Protein AF-0000000082937811 (afdb_homodimer)

Solvent-accessible surface area (backbone atoms only — not comparable to full-atom values): 21339 Å² total; per-residue (Å²): 105,68,64,25,31,48,54,11,29,49,44,19,43,25,24,37,53,18,25,51,49,26,62,74,42,89,69,53,61,47,57,45,13,44,42,28,14,24,19,41,14,22,44,48,25,44,25,50,71,42,30,37,44,50,9,34,72,70,39,36,65,63,54,18,49,52,22,19,52,49,19,12,46,52,42,46,53,52,42,51,53,52,51,53,60,50,52,69,70,38,76,76,58,94,71,58,92,72,60,52,49,10,60,42,43,48,52,35,46,50,52,28,41,37,38,51,15,19,50,53,9,30,43,51,68,72,70,40,73,72,49,65,38,55,54,49,50,44,30,59,29,28,23,25,48,21,20,44,18,32,38,34,32,46,74,58,65,49,51,66,67,57,54,53,49,53,35,50,48,48,17,50,47,10,14,50,30,1,36,44,18,47,72,69,46,57,79,80,42,41,59,59,54,16,20,39,33,8,18,17,25,18,14,40,47,14,36,35,48,40,40,47,37,37,52,11,29,73,54,38,37,56,61,26,7,41,38,16,46,54,17,25,47,51,31,47,51,36,59,73,73,85,105,68,65,26,30,49,52,12,30,50,44,19,43,25,24,38,53,18,24,52,48,27,63,73,43,90,69,52,60,46,57,46,14,43,41,30,14,23,18,40,14,22,45,49,25,43,25,50,71,43,30,36,43,49,10,33,71,71,38,36,65,65,53,19,50,51,21,19,50,50,18,13,47,52,42,46,54,52,44,50,52,50,51,52,60,50,49,70,70,38,76,75,57,93,70,58,92,71,60,52,47,10,58,43,44,48,52,33,46,50,52,29,42,36,37,51,16,20,50,52,9,31,42,51,69,73,69,40,73,73,50,63,36,55,54,50,51,44,30,58,30,28,23,26,49,20,19,42,16,32,38,33,32,46,75,58,66,50,52,66,67,57,51,52,48,52,36,49,48,48,16,48,46,10,15,50,29,1,35,46,17,47,73,67,46,59,78,80,41,40,58,59,54,14,19,40,33,9,18,18,25,18,15,42,48,15,37,34,48,40,40,47,35,37,53,11,30,73,53,38,37,56,60,25,8,42,39,17,46,53,17,25,48,52,31,47,51,36,59,72,75,82

Structure (mmCIF, N/CA/C/O backbone):
dat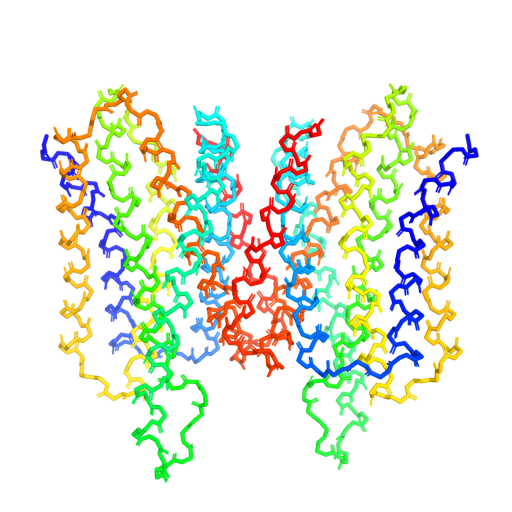a_AF-0000000082937811-model_v1
#
loop_
_entity.id
_entity.type
_entity.pdbx_description
1 polymer 'ZIP family metal transporter'
#
loop_
_atom_site.group_PDB
_atom_site.id
_atom_site.type_symbol
_atom_site.label_atom_id
_atom_site.label_alt_id
_atom_site.label_comp_id
_atom_site.label_asym_id
_atom_site.label_entity_id
_atom_site.label_seq_id
_atom_site.pdbx_PDB_ins_code
_atom_site.Cartn_x
_atom_site.Cartn_y
_atom_site.Cartn_z
_atom_site.occupancy
_atom_site.B_iso_or_equiv
_atom_site.auth_seq_id
_atom_site.auth_comp_id
_atom_site.auth_asym_id
_atom_site.auth_atom_id
_atom_site.pdbx_PDB_model_num
ATOM 1 N N . MET A 1 1 ? 16.453 29.312 10.484 1 78.06 1 MET A N 1
ATOM 2 C CA . MET A 1 1 ? 15.148 29.344 11.148 1 78.06 1 MET A CA 1
ATOM 3 C C . MET A 1 1 ? 14.039 29.672 10.148 1 78.06 1 MET A C 1
ATOM 5 O O . MET A 1 1 ? 13.086 28.922 10 1 78.06 1 MET A O 1
ATOM 9 N N . ILE A 1 2 ? 14.25 30.688 9.336 1 80.19 2 ILE A N 1
ATOM 10 C CA . ILE A 1 2 ? 13.227 31.094 8.383 1 80.19 2 ILE A CA 1
ATOM 11 C C . ILE A 1 2 ? 13.055 30.016 7.316 1 80.19 2 ILE A C 1
ATOM 13 O O . ILE A 1 2 ? 11.93 29.719 6.898 1 80.19 2 ILE A O 1
ATOM 17 N N . GLN A 1 3 ? 14.133 29.406 6.98 1 79.94 3 GLN A N 1
ATOM 18 C CA . GLN A 1 3 ? 14.062 28.344 5.98 1 79.94 3 GLN A CA 1
ATOM 19 C C . GLN A 1 3 ? 13.25 27.156 6.488 1 79.94 3 GLN A C 1
ATOM 21 O O . GLN A 1 3 ? 12.477 26.562 5.738 1 79.94 3 GLN A O 1
ATOM 26 N N . ALA A 1 4 ? 13.406 26.938 7.707 1 80.38 4 ALA A N 1
ATOM 27 C CA . ALA A 1 4 ? 12.68 25.812 8.305 1 80.38 4 ALA A CA 1
ATOM 28 C C . ALA A 1 4 ? 11.172 26.078 8.305 1 80.38 4 ALA A C 1
ATOM 30 O O . ALA A 1 4 ? 10.383 25.203 7.961 1 80.38 4 ALA A O 1
ATOM 31 N N . ILE A 1 5 ? 10.852 27.25 8.602 1 84.19 5 ILE A N 1
ATOM 32 C CA . ILE A 1 5 ? 9.445 27.641 8.633 1 84.19 5 ILE A CA 1
ATOM 33 C C . ILE A 1 5 ? 8.867 27.609 7.223 1 84.19 5 ILE A C 1
ATOM 35 O O . ILE A 1 5 ? 7.77 27.094 7.008 1 84.19 5 ILE A O 1
ATOM 39 N N . LEU A 1 6 ? 9.602 28 6.285 1 81.94 6 LEU A N 1
ATOM 40 C CA . LEU A 1 6 ? 9.141 28.094 4.902 1 81.94 6 LEU A CA 1
ATOM 41 C C . LEU A 1 6 ? 8.953 26.703 4.305 1 81.94 6 LEU A C 1
ATOM 43 O O . LEU A 1 6 ? 7.953 26.438 3.627 1 81.94 6 LEU A O 1
ATOM 47 N N . TRP A 1 7 ? 9.836 25.891 4.621 1 79.25 7 TRP A N 1
ATOM 48 C CA . TRP A 1 7 ? 9.75 24.531 4.066 1 79.25 7 TRP A CA 1
ATOM 49 C C . TRP A 1 7 ? 8.602 23.766 4.707 1 79.25 7 TRP A C 1
ATOM 51 O O . TRP A 1 7 ? 7.906 23 4.031 1 79.25 7 TRP A O 1
ATOM 61 N N . GLY A 1 8 ? 8.477 23.922 6 1 79.31 8 GLY A N 1
ATOM 62 C CA . GLY A 1 8 ? 7.32 23.344 6.664 1 79.31 8 GLY A CA 1
ATOM 63 C C . GLY A 1 8 ? 6 23.891 6.156 1 79.31 8 GLY A C 1
ATOM 64 O O . GLY A 1 8 ? 5.039 23.141 5.977 1 79.31 8 GLY A O 1
ATOM 65 N N . GLY A 1 9 ? 6.012 25.156 5.918 1 85.31 9 GLY A N 1
ATOM 66 C CA . GLY A 1 9 ? 4.82 25.797 5.391 1 85.31 9 GLY A CA 1
ATOM 67 C C . GLY A 1 9 ? 4.48 25.359 3.979 1 85.31 9 GLY A C 1
ATOM 68 O O . GLY A 1 9 ? 3.305 25.234 3.629 1 85.31 9 GLY A O 1
ATOM 69 N N . LEU A 1 10 ? 5.469 25.156 3.223 1 82.12 10 LEU A N 1
ATOM 70 C CA . LEU A 1 10 ? 5.258 24.703 1.854 1 82.12 10 LEU A CA 1
ATOM 71 C C . LEU A 1 10 ? 4.562 23.344 1.832 1 82.12 10 LEU A C 1
ATOM 73 O O . LEU A 1 10 ? 3.652 23.125 1.028 1 82.12 10 LEU A O 1
ATOM 77 N N . ALA A 1 11 ? 5.023 22.469 2.691 1 77.56 11 ALA A N 1
ATOM 78 C CA . ALA A 1 11 ? 4.379 21.156 2.812 1 77.56 11 ALA A CA 1
ATOM 79 C C . ALA A 1 11 ? 2.908 21.312 3.197 1 77.56 11 ALA A C 1
ATOM 81 O O . ALA A 1 11 ? 2.041 20.641 2.625 1 77.56 11 ALA A O 1
ATOM 82 N N . GLY A 1 12 ? 2.701 22.203 4.043 1 85.69 12 GLY A N 1
ATOM 83 C CA . GLY A 1 12 ? 1.342 22.453 4.496 1 85.69 12 GLY A CA 1
ATOM 84 C C . GLY A 1 12 ? 0.499 23.203 3.482 1 85.69 12 GLY A C 1
ATOM 85 O O . GLY A 1 12 ? -0.726 23.062 3.457 1 85.69 12 GLY A O 1
ATOM 86 N N . SER A 1 13 ? 1.114 23.906 2.645 1 91.06 13 SER A N 1
ATOM 87 C CA . SER A 1 13 ? 0.386 24.719 1.67 1 91.06 13 SER A CA 1
ATOM 88 C C . SER A 1 13 ? -0.326 23.844 0.647 1 91.06 13 SER A C 1
ATOM 90 O O . SER A 1 13 ? -1.409 24.188 0.171 1 91.06 13 SER A O 1
ATOM 92 N N . SER A 1 14 ? 0.262 22.75 0.295 1 92.25 14 SER A N 1
ATOM 93 C CA . SER A 1 14 ? -0.361 21.828 -0.643 1 92.25 14 SER A CA 1
ATOM 94 C C . SER A 1 14 ? -1.68 21.281 -0.096 1 92.25 14 SER A C 1
ATOM 96 O O . SER A 1 14 ? -2.643 21.109 -0.846 1 92.25 14 SER A O 1
ATOM 98 N N . LEU A 1 15 ? -1.729 21.094 1.189 1 93.88 15 LEU A N 1
ATOM 99 C CA . LEU A 1 15 ? -2.959 20.672 1.843 1 93.88 15 LEU A CA 1
ATOM 100 C C . LEU A 1 15 ? -4.043 21.734 1.723 1 93.88 15 LEU A C 1
ATOM 102 O O . LEU A 1 15 ? -5.195 21.422 1.418 1 93.88 15 LEU A O 1
ATOM 106 N N . VAL A 1 16 ? -3.613 22.953 1.914 1 94.81 16 VAL A N 1
ATOM 107 C CA . VAL A 1 16 ? -4.547 24.062 1.846 1 94.81 16 VAL A CA 1
ATOM 108 C C . VAL A 1 16 ? -5.043 24.234 0.412 1 94.81 16 VAL A C 1
ATOM 110 O O . VAL A 1 16 ? -6.234 24.453 0.181 1 94.81 16 VAL A O 1
ATOM 113 N N . LEU A 1 17 ? -4.148 24.141 -0.528 1 95.06 17 LEU A N 1
ATOM 114 C CA . LEU A 1 17 ? -4.523 24.25 -1.933 1 95.06 17 LEU A CA 1
ATOM 115 C C . LEU A 1 17 ? -5.512 23.156 -2.324 1 95.06 17 LEU A C 1
ATOM 117 O O . LEU A 1 17 ? -6.504 23.438 -3.01 1 95.06 17 LEU A O 1
ATOM 121 N N . GLY A 1 18 ? -5.219 21.984 -1.918 1 94.94 18 GLY A N 1
ATOM 122 C CA . GLY A 1 18 ? -6.156 20.891 -2.148 1 94.94 18 GLY A CA 1
ATOM 123 C C . GLY A 1 18 ? -7.516 21.141 -1.516 1 94.94 18 GLY A C 1
ATOM 124 O O . GLY A 1 18 ? -8.547 20.859 -2.129 1 94.94 18 GLY A O 1
ATOM 125 N N . ALA A 1 19 ? -7.438 21.656 -0.342 1 95.56 19 ALA A N 1
ATOM 126 C CA . ALA A 1 19 ? -8.672 21.938 0.377 1 95.56 19 ALA A CA 1
ATOM 127 C C . ALA A 1 19 ? -9.492 23 -0.35 1 95.56 19 ALA A C 1
ATOM 129 O O . ALA A 1 19 ? -10.719 22.906 -0.447 1 95.56 19 ALA A O 1
ATOM 130 N N . ILE A 1 20 ? -8.836 24.031 -0.812 1 96.38 20 ILE A N 1
ATOM 131 C CA . ILE A 1 20 ? -9.508 25.109 -1.521 1 96.38 20 ILE A CA 1
ATOM 132 C C . ILE A 1 20 ? -10.227 24.547 -2.75 1 96.38 20 ILE A C 1
ATOM 134 O O . ILE A 1 20 ? -11.398 24.844 -2.982 1 96.38 20 ILE A O 1
ATOM 138 N N . LEU A 1 21 ? -9.555 23.719 -3.443 1 95 21 LEU A N 1
ATOM 139 C CA . LEU A 1 21 ? -10.164 23.125 -4.625 1 95 21 LEU A CA 1
ATOM 140 C C . LEU A 1 21 ? -11.336 22.219 -4.242 1 95 21 LEU A C 1
ATOM 142 O O . LEU A 1 21 ? -12.367 22.219 -4.918 1 95 21 LEU A O 1
ATOM 146 N N . GLY A 1 22 ? -11.172 21.531 -3.213 1 94.38 22 GLY A N 1
ATOM 147 C CA . GLY A 1 22 ? -12.211 20.609 -2.766 1 94.38 22 GLY A CA 1
ATOM 148 C C . GLY A 1 22 ? -13.445 21.312 -2.244 1 94.38 22 GLY A C 1
ATOM 149 O O . GLY A 1 22 ? -14.555 20.797 -2.357 1 94.38 22 GLY A O 1
ATOM 150 N N . ILE A 1 23 ? -13.242 22.5 -1.674 1 94.5 23 ILE A N 1
ATOM 151 C CA . ILE A 1 23 ? -14.328 23.25 -1.055 1 94.5 23 ILE A CA 1
ATOM 152 C C . ILE A 1 23 ? -15.094 24.031 -2.121 1 94.5 23 ILE A C 1
ATOM 154 O O . ILE A 1 23 ? -16.328 24.109 -2.088 1 94.5 23 ILE A O 1
ATOM 158 N N . TYR A 1 24 ? -14.43 24.531 -3.039 1 94.62 24 TYR A N 1
ATOM 159 C CA . TYR A 1 24 ? -15.07 25.547 -3.883 1 94.62 24 TYR A CA 1
ATOM 160 C C . TYR A 1 24 ? -15.414 24.969 -5.25 1 94.62 24 TYR A C 1
ATOM 162 O O . TYR A 1 24 ? -16.25 25.516 -5.973 1 94.62 24 TYR A O 1
ATOM 170 N N . LYS A 1 25 ? -14.734 23.953 -5.629 1 93.19 25 LYS A N 1
ATOM 171 C CA . LYS A 1 25 ? -15.047 23.344 -6.918 1 93.19 25 LYS A CA 1
ATOM 172 C C . LYS A 1 25 ? -15.914 22.094 -6.742 1 93.19 25 LYS A C 1
ATOM 174 O O . LYS A 1 25 ? -15.758 21.359 -5.77 1 93.19 25 LYS A O 1
ATOM 179 N N . ASN A 1 26 ? -16.812 22 -7.664 1 91.5 26 ASN A N 1
ATOM 180 C CA . ASN A 1 26 ? -17.625 20.781 -7.676 1 91.5 26 ASN A CA 1
ATOM 181 C C . AS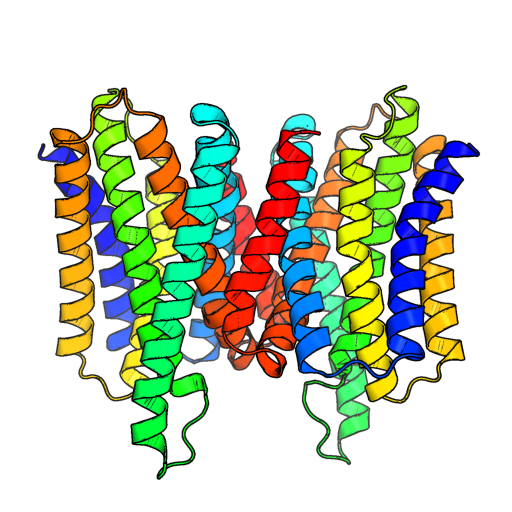N A 1 26 ? -16.953 19.656 -8.453 1 91.5 26 ASN A C 1
ATOM 183 O O . ASN A 1 26 ? -17.203 19.484 -9.641 1 91.5 26 ASN A O 1
ATOM 187 N N . ILE A 1 27 ? -16.188 18.906 -7.766 1 93.38 27 ILE A N 1
ATOM 188 C CA . ILE A 1 27 ? -15.453 17.812 -8.383 1 93.38 27 ILE A CA 1
ATOM 189 C C . ILE A 1 27 ? -16.281 16.531 -8.305 1 93.38 27 ILE A C 1
ATOM 191 O O . ILE A 1 27 ? -16.719 16.125 -7.223 1 93.38 27 ILE A O 1
ATOM 195 N N . PRO A 1 28 ? -16.453 15.961 -9.5 1 93.06 28 PRO A N 1
ATOM 196 C CA . PRO A 1 28 ? -17.203 14.703 -9.484 1 93.06 28 PRO A CA 1
ATOM 197 C C . PRO A 1 28 ? -16.562 13.641 -8.602 1 93.06 28 PRO A C 1
ATOM 199 O O . PRO A 1 28 ? -15.328 13.57 -8.508 1 93.06 28 PRO A O 1
ATOM 202 N N . ASN A 1 29 ? -17.375 12.797 -7.996 1 90.81 29 ASN A N 1
ATOM 203 C CA . ASN A 1 29 ? -16.922 11.766 -7.066 1 90.81 29 ASN A CA 1
ATOM 204 C C . ASN A 1 29 ? -15.859 10.867 -7.703 1 90.81 29 ASN A C 1
ATOM 206 O O . ASN A 1 29 ? -14.875 10.508 -7.055 1 90.81 29 ASN A O 1
ATOM 210 N N . LYS A 1 30 ? -16.062 10.609 -8.93 1 94.25 30 LYS A N 1
ATOM 211 C CA . LYS A 1 30 ? -15.125 9.719 -9.609 1 94.25 30 LYS A CA 1
ATOM 212 C C . LYS A 1 30 ? -13.758 10.367 -9.766 1 94.25 30 LYS A C 1
ATOM 214 O O . LYS A 1 30 ? -12.727 9.703 -9.617 1 94.25 30 LYS A O 1
ATOM 219 N N . VAL A 1 31 ? -13.758 11.641 -10.055 1 94.69 31 VAL A N 1
ATOM 220 C CA . VAL A 1 31 ? -12.5 12.367 -10.227 1 94.69 31 VAL A CA 1
ATOM 221 C C . VAL A 1 31 ? -11.781 12.484 -8.891 1 94.69 31 VAL A C 1
ATOM 223 O O . VAL A 1 31 ? -10.57 12.273 -8.805 1 94.69 31 VAL A O 1
ATOM 226 N N . SER A 1 32 ? -12.516 12.781 -7.871 1 92.44 32 SER A N 1
ATOM 227 C CA . SER A 1 32 ? -11.93 12.852 -6.539 1 92.44 32 SER A CA 1
ATOM 228 C C . SER A 1 32 ? -11.375 11.5 -6.105 1 92.44 32 SER A C 1
ATOM 230 O O . SER A 1 32 ? -10.336 11.43 -5.434 1 92.44 32 SER A O 1
ATOM 232 N N . ALA A 1 33 ? -12.102 10.461 -6.52 1 93.81 33 ALA A N 1
ATOM 233 C CA . ALA A 1 33 ? -11.656 9.109 -6.203 1 93.81 33 ALA A CA 1
ATOM 234 C C . ALA A 1 33 ? -10.328 8.797 -6.887 1 93.81 33 ALA A C 1
ATOM 236 O O . ALA A 1 33 ? -9.438 8.195 -6.281 1 93.81 33 ALA A O 1
ATOM 237 N N . PHE A 1 34 ? -10.172 9.258 -8.07 1 96 34 PHE A N 1
ATOM 238 C CA . PHE A 1 34 ? -8.945 9.016 -8.82 1 96 34 PHE A CA 1
ATOM 239 C C . PHE A 1 34 ? -7.789 9.82 -8.234 1 96 34 PHE A C 1
ATOM 241 O O . PHE A 1 34 ? -6.66 9.328 -8.156 1 96 34 PHE A O 1
ATOM 248 N N . ILE A 1 35 ? -8.102 10.984 -7.828 1 94.25 35 ILE A N 1
ATOM 249 C CA . ILE A 1 35 ? -7.082 11.812 -7.191 1 94.25 35 ILE A CA 1
ATOM 250 C C . ILE A 1 35 ? -6.641 11.172 -5.879 1 94.25 35 ILE A C 1
ATOM 252 O O . ILE A 1 35 ? -5.445 11.102 -5.586 1 94.25 35 ILE A O 1
ATOM 256 N N . MET A 1 36 ? -7.59 10.68 -5.203 1 91.38 36 MET A N 1
ATOM 257 C CA . MET A 1 36 ? -7.316 10 -3.939 1 91.38 36 MET A CA 1
ATOM 258 C C . MET A 1 36 ? -6.484 8.742 -4.168 1 91.38 36 MET A C 1
ATOM 260 O O . MET A 1 36 ? -5.531 8.477 -3.434 1 91.38 36 MET A O 1
ATOM 264 N N . ALA A 1 37 ? -6.871 8.023 -5.18 1 95.69 37 ALA A N 1
ATOM 265 C CA . ALA A 1 37 ? -6.137 6.805 -5.516 1 95.69 37 ALA A CA 1
ATOM 266 C C . ALA A 1 37 ? -4.684 7.117 -5.855 1 95.69 37 ALA A C 1
ATOM 268 O O . ALA A 1 37 ? -3.768 6.438 -5.383 1 95.69 37 ALA A O 1
ATOM 269 N N . TYR A 1 38 ? -4.488 8.117 -6.668 1 95.88 38 TYR A N 1
ATOM 270 C CA . TYR A 1 38 ? -3.137 8.555 -7.008 1 95.88 38 TYR A CA 1
ATOM 271 C C . TYR A 1 38 ? -2.355 8.938 -5.754 1 95.88 38 TYR A C 1
ATOM 273 O O . TYR A 1 38 ? -1.205 8.523 -5.586 1 95.88 38 TYR A O 1
ATOM 281 N N . GLY A 1 39 ? -3.02 9.672 -4.91 1 92.06 39 GLY A N 1
ATOM 282 C CA . GLY A 1 39 ? -2.4 10.062 -3.656 1 92.06 39 GLY A CA 1
ATOM 283 C C . GLY A 1 39 ? -2.016 8.883 -2.781 1 92.06 39 GLY A C 1
ATOM 284 O O . GLY A 1 39 ? -0.959 8.891 -2.148 1 92.06 39 GLY A O 1
ATOM 285 N N . THR A 1 40 ? -2.863 7.895 -2.744 1 94.12 40 THR A N 1
ATOM 286 C CA . THR A 1 40 ? -2.592 6.703 -1.948 1 94.12 40 THR A CA 1
ATOM 287 C C . THR A 1 40 ? -1.314 6.016 -2.422 1 94.12 40 THR A C 1
ATOM 289 O O . THR A 1 40 ? -0.492 5.59 -1.607 1 94.12 40 THR A O 1
ATOM 292 N N . GLY A 1 41 ? -1.143 5.938 -3.719 1 95.5 41 GLY A N 1
ATOM 293 C CA . GLY A 1 41 ? 0.076 5.363 -4.266 1 95.5 41 GLY A CA 1
ATOM 294 C C . GLY A 1 41 ? 1.324 6.141 -3.887 1 95.5 41 GLY A C 1
ATOM 295 O O . GLY A 1 41 ? 2.324 5.551 -3.475 1 95.5 41 GLY A O 1
ATOM 296 N N . VAL A 1 42 ? 1.224 7.418 -4.016 1 93.44 42 VAL A N 1
ATOM 297 C CA . VAL A 1 42 ? 2.354 8.281 -3.686 1 93.44 42 VAL A CA 1
ATOM 298 C C . VAL A 1 42 ? 2.703 8.133 -2.207 1 93.44 42 VAL A C 1
ATOM 300 O O . VAL A 1 42 ? 3.879 8.047 -1.846 1 93.44 42 VAL A O 1
ATOM 303 N N . LEU A 1 43 ? 1.67 8.062 -1.4 1 91.56 43 LEU A N 1
ATOM 304 C CA . LEU A 1 43 ? 1.86 7.988 0.044 1 91.56 43 LEU A CA 1
ATOM 305 C C . LEU A 1 43 ? 2.471 6.652 0.448 1 91.56 43 LEU A C 1
ATOM 307 O O . LEU A 1 43 ? 3.363 6.602 1.297 1 91.56 43 LEU A O 1
ATOM 311 N N . ILE A 1 44 ? 2.016 5.609 -0.179 1 94.88 44 ILE A N 1
ATOM 312 C CA . ILE A 1 44 ? 2.598 4.301 0.097 1 94.88 44 ILE A CA 1
ATOM 313 C C . ILE A 1 44 ? 4.07 4.293 -0.312 1 94.88 44 ILE A C 1
ATOM 315 O O . ILE A 1 44 ? 4.922 3.783 0.419 1 94.88 44 ILE A O 1
ATOM 319 N N . GLY A 1 45 ? 4.344 4.836 -1.452 1 94.25 45 GLY A N 1
ATOM 320 C CA . GLY A 1 45 ? 5.727 4.941 -1.896 1 94.25 45 GLY A CA 1
ATOM 321 C C . GLY A 1 45 ? 6.594 5.754 -0.955 1 94.25 45 GLY A C 1
ATOM 322 O O . GLY A 1 45 ? 7.707 5.348 -0.621 1 94.25 45 GLY A O 1
ATOM 323 N N . ALA A 1 46 ? 6.102 6.91 -0.552 1 88.94 46 ALA A N 1
ATOM 324 C CA . ALA A 1 46 ? 6.84 7.762 0.377 1 88.94 46 ALA A CA 1
ATOM 325 C C . ALA A 1 46 ? 7.086 7.043 1.7 1 88.94 46 ALA A C 1
ATOM 327 O O . ALA A 1 46 ? 8.172 7.148 2.279 1 88.94 46 ALA A O 1
ATOM 328 N N . ALA A 1 47 ? 6.121 6.305 2.137 1 92.06 47 ALA A N 1
ATOM 329 C CA . ALA A 1 47 ? 6.238 5.582 3.4 1 92.06 47 ALA A CA 1
ATOM 330 C C . ALA A 1 47 ? 7.254 4.449 3.293 1 92.06 47 ALA A C 1
ATOM 332 O O . ALA A 1 47 ? 8.031 4.215 4.219 1 92.06 47 ALA A O 1
ATOM 333 N N . THR A 1 48 ? 7.273 3.811 2.164 1 94.31 48 THR A N 1
ATOM 334 C CA . THR A 1 48 ? 8.086 2.604 2.035 1 94.31 48 THR A CA 1
ATOM 335 C C . THR A 1 48 ? 9.469 2.939 1.498 1 94.31 48 THR A C 1
ATOM 337 O O . THR A 1 48 ? 10.484 2.586 2.109 1 94.31 48 THR A O 1
ATOM 340 N N . PHE A 1 49 ? 9.555 3.719 0.406 1 92 49 PHE A N 1
ATOM 341 C CA . PHE A 1 49 ? 10.828 3.957 -0.269 1 92 49 PHE A CA 1
ATOM 342 C C . PHE A 1 49 ? 11.656 4.984 0.491 1 92 49 PHE A C 1
ATOM 344 O O . PHE A 1 49 ? 12.891 4.977 0.408 1 92 49 PHE A O 1
ATOM 351 N N . GLU A 1 50 ? 10.977 5.824 1.216 1 88.56 50 GLU A N 1
ATOM 352 C CA . GLU A 1 50 ? 11.719 6.926 1.82 1 88.56 50 GLU A CA 1
ATOM 353 C C . GLU A 1 50 ? 11.703 6.832 3.344 1 88.56 50 GLU A C 1
ATOM 355 O O . GLU A 1 50 ? 12.711 6.477 3.957 1 88.56 50 GLU A O 1
ATOM 360 N N . LEU A 1 51 ? 10.586 6.926 3.941 1 88.81 51 LEU A N 1
ATOM 361 C CA . LEU A 1 51 ? 10.5 7.059 5.391 1 88.81 51 LEU A CA 1
ATOM 362 C C . LEU A 1 51 ? 11.008 5.797 6.086 1 88.81 51 LEU A C 1
ATOM 364 O O . LEU A 1 51 ? 11.914 5.863 6.914 1 88.81 51 LEU A O 1
ATOM 368 N N . LEU A 1 52 ? 10.477 4.688 5.684 1 94.06 52 LEU A N 1
ATOM 369 C CA . LEU A 1 52 ? 10.836 3.449 6.371 1 94.06 52 LEU A CA 1
ATOM 370 C C . LEU A 1 52 ? 12.25 3.004 5.988 1 94.06 52 LEU A C 1
ATOM 372 O O . LEU A 1 52 ? 13.023 2.576 6.848 1 94.06 52 LEU A O 1
ATOM 376 N N . THR A 1 53 ? 12.555 3.109 4.742 1 92.19 53 THR A N 1
ATOM 377 C CA . THR A 1 53 ? 13.875 2.689 4.281 1 92.19 53 THR A CA 1
ATOM 378 C C . THR A 1 53 ? 14.969 3.539 4.926 1 92.19 53 THR A C 1
ATOM 380 O O . THR A 1 53 ? 15.961 3.008 5.422 1 92.19 53 THR A O 1
ATOM 383 N N . ASP A 1 54 ? 14.758 4.824 4.992 1 88.88 54 ASP A N 1
ATOM 384 C CA . ASP A 1 54 ? 15.719 5.711 5.641 1 88.88 54 ASP A CA 1
ATOM 385 C C . ASP A 1 54 ? 15.797 5.434 7.141 1 88.88 54 ASP A C 1
ATOM 387 O O . ASP A 1 54 ? 16.891 5.457 7.723 1 88.88 54 ASP A O 1
ATOM 391 N N . ALA A 1 55 ? 14.625 5.211 7.676 1 92.06 55 ALA A N 1
ATOM 392 C CA . ALA A 1 55 ? 14.578 4.977 9.117 1 92.06 55 ALA A CA 1
ATOM 393 C C . ALA A 1 55 ? 15.359 3.719 9.492 1 92.06 55 ALA A C 1
ATOM 395 O O . ALA A 1 55 ? 16.125 3.723 10.461 1 92.06 55 ALA A O 1
ATOM 396 N N . VAL A 1 56 ? 15.242 2.707 8.727 1 94.31 56 VAL A N 1
ATOM 397 C CA . VAL A 1 56 ? 15.906 1.442 9.031 1 94.31 56 VAL A CA 1
ATOM 398 C C . VAL A 1 56 ? 17.391 1.532 8.672 1 94.31 56 VAL A C 1
ATOM 400 O O . VAL A 1 56 ? 18.234 0.989 9.375 1 94.31 56 VAL A O 1
ATOM 403 N N . ARG A 1 57 ? 17.688 2.195 7.609 1 91.62 57 ARG A N 1
ATOM 404 C CA . ARG A 1 57 ? 19.062 2.375 7.176 1 91.62 57 ARG A CA 1
ATOM 405 C C . ARG A 1 57 ? 19.875 3.125 8.227 1 91.62 57 ARG A C 1
ATOM 407 O O . ARG A 1 57 ? 21 2.723 8.562 1 91.62 57 ARG A O 1
ATOM 414 N N . ASP A 1 58 ? 19.281 4.137 8.805 1 89.81 58 ASP A N 1
ATOM 415 C CA . ASP A 1 58 ? 20.016 5.035 9.695 1 89.81 58 ASP A CA 1
ATOM 416 C C . ASP A 1 58 ? 19.844 4.609 11.156 1 89.81 58 ASP A C 1
ATOM 418 O O . ASP A 1 58 ? 20.734 4.832 11.977 1 89.81 58 ASP A O 1
ATOM 422 N N . GLY A 1 59 ? 18.672 4.039 11.484 1 92.25 59 GLY A N 1
ATOM 423 C CA . GLY A 1 59 ? 18.359 3.809 12.883 1 92.25 59 GLY A CA 1
ATOM 424 C C . GLY A 1 59 ? 18.281 2.338 13.25 1 92.25 59 GLY A C 1
ATOM 425 O O . GLY A 1 59 ? 18.047 1.991 14.406 1 92.25 59 GLY A O 1
ATOM 426 N N . GLY A 1 60 ? 18.531 1.458 12.281 1 93.69 60 GLY A N 1
ATOM 427 C CA . GLY A 1 60 ? 18.344 0.037 12.531 1 93.69 60 GLY A CA 1
ATOM 428 C C . GLY A 1 60 ? 16.891 -0.406 12.438 1 93.69 60 GLY A C 1
ATOM 429 O O . GLY A 1 60 ? 16.031 0.362 12.008 1 93.69 60 GLY A O 1
ATOM 430 N N . ILE A 1 61 ? 16.594 -1.649 12.852 1 95.44 61 ILE A N 1
ATOM 431 C CA . ILE A 1 61 ? 15.289 -2.246 12.594 1 95.44 61 ILE A CA 1
ATOM 432 C C . ILE A 1 61 ? 14.398 -2.094 13.82 1 95.44 61 ILE A C 1
ATOM 434 O O . ILE A 1 61 ? 13.172 -1.975 13.703 1 95.44 61 ILE A O 1
ATOM 438 N N . LEU A 1 62 ? 14.906 -1.979 14.992 1 95.25 62 LEU A N 1
ATOM 439 C CA . LEU A 1 62 ? 14.133 -2.09 16.219 1 95.25 62 LEU A CA 1
ATOM 440 C C . LEU A 1 62 ? 13.297 -0.835 16.453 1 95.25 62 LEU A C 1
ATOM 442 O O . LEU A 1 62 ? 12.07 -0.899 16.484 1 95.25 62 LEU A O 1
ATOM 446 N N . TYR A 1 63 ? 13.93 0.31 16.578 1 94.56 63 TYR A N 1
ATOM 447 C CA . TYR A 1 63 ? 13.242 1.533 16.969 1 94.56 63 TYR A CA 1
ATOM 448 C C . TYR A 1 63 ? 12.305 2 15.859 1 94.56 63 TYR A C 1
ATOM 450 O O . TYR A 1 63 ? 11.148 2.359 16.125 1 94.56 63 TYR A O 1
ATOM 458 N N . PRO A 1 64 ? 12.773 1.918 14.594 1 96 64 PRO A N 1
ATOM 459 C CA . PRO A 1 64 ? 11.828 2.244 13.523 1 96 64 PRO A CA 1
ATOM 460 C C . PRO A 1 64 ? 10.609 1.318 13.5 1 96 64 PRO A C 1
ATOM 462 O O . PRO A 1 64 ? 9.492 1.767 13.234 1 96 64 PRO A O 1
ATOM 465 N N . SER A 1 65 ? 10.828 0.056 13.836 1 97.94 65 SER A N 1
ATOM 466 C CA . SER A 1 65 ? 9.703 -0.874 13.883 1 97.94 65 SER A CA 1
ATOM 467 C C . SER A 1 65 ? 8.703 -0.481 14.969 1 97.94 65 SER A C 1
ATOM 469 O O . SER A 1 65 ? 7.492 -0.525 14.75 1 97.94 65 SER A O 1
ATOM 471 N N . ILE A 1 66 ? 9.195 -0.117 16.062 1 97.19 66 ILE A N 1
ATOM 472 C CA . ILE A 1 66 ? 8.344 0.317 17.172 1 97.19 66 ILE A CA 1
ATOM 473 C C . ILE A 1 66 ? 7.613 1.6 16.781 1 97.19 66 ILE A C 1
ATOM 475 O O . ILE A 1 66 ? 6.402 1.718 16.984 1 97.19 66 ILE A O 1
ATOM 479 N N . GLY A 1 67 ? 8.359 2.545 16.266 1 96.44 67 GLY A N 1
ATOM 480 C CA . GLY A 1 67 ? 7.734 3.775 15.797 1 96.44 67 GLY A CA 1
ATOM 481 C C . GLY A 1 67 ? 6.645 3.543 14.766 1 96.44 67 GLY A C 1
ATOM 482 O O . GLY A 1 67 ? 5.57 4.141 14.844 1 96.44 67 GLY A O 1
ATOM 483 N N . PHE A 1 68 ? 6.938 2.654 13.867 1 97.75 68 PHE A N 1
ATOM 484 C CA . PHE A 1 68 ? 5.996 2.326 12.805 1 97.75 68 PHE A CA 1
ATOM 485 C C . PHE A 1 68 ? 4.699 1.774 13.383 1 97.75 68 PHE A C 1
ATOM 487 O O . PHE A 1 68 ? 3.607 2.207 13.008 1 97.75 68 PHE A O 1
ATOM 494 N N . LEU A 1 69 ? 4.816 0.877 14.305 1 98.19 69 LEU A N 1
ATOM 495 C CA . LEU A 1 69 ? 3.645 0.254 14.914 1 98.19 69 LEU A CA 1
ATOM 496 C C . LEU A 1 69 ? 2.875 1.257 15.766 1 98.19 69 LEU A C 1
ATOM 498 O O . LEU A 1 69 ? 1.642 1.245 15.781 1 98.19 69 LEU A O 1
ATOM 502 N N . LEU A 1 70 ? 3.578 2.082 16.422 1 97.31 70 LEU A N 1
ATOM 503 C CA . LEU A 1 70 ? 2.93 3.104 17.234 1 97.31 70 LEU A CA 1
ATOM 504 C C . LEU A 1 70 ? 2.164 4.09 16.359 1 97.31 70 LEU A C 1
ATOM 506 O O . LEU A 1 70 ? 1.066 4.523 16.719 1 97.31 70 LEU A O 1
ATOM 510 N N . GLY A 1 71 ? 2.766 4.469 15.273 1 96.69 71 GLY A N 1
ATOM 511 C CA . GLY A 1 71 ? 2.072 5.344 14.344 1 96.69 71 GLY A CA 1
ATOM 512 C C . GLY A 1 71 ? 0.808 4.727 13.773 1 96.69 71 GLY A C 1
ATOM 513 O O . GLY A 1 71 ? -0.244 5.371 13.75 1 96.69 71 GLY A O 1
ATOM 514 N N . ALA A 1 72 ? 0.928 3.475 13.383 1 97.69 72 ALA A N 1
ATOM 515 C CA . ALA A 1 72 ? -0.232 2.764 12.852 1 97.69 72 ALA A CA 1
ATOM 516 C C . ALA A 1 72 ? -1.322 2.625 13.906 1 97.69 72 ALA A C 1
ATOM 518 O O . ALA A 1 72 ? -2.502 2.854 13.625 1 97.69 72 ALA A O 1
ATOM 519 N N . LEU A 1 73 ? -0.918 2.305 15.062 1 97.5 73 LEU A N 1
ATOM 520 C CA . LEU A 1 73 ? -1.854 2.131 16.172 1 97.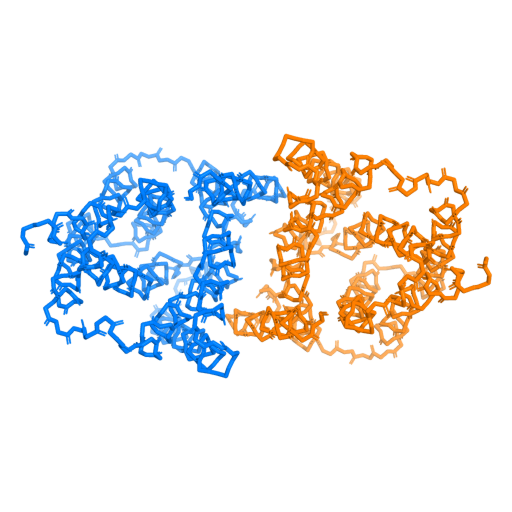5 73 LEU A CA 1
ATOM 521 C C . LEU A 1 73 ? -2.531 3.451 16.516 1 97.5 73 LEU A C 1
ATOM 523 O O . LEU A 1 73 ? -3.742 3.49 16.734 1 97.5 73 LEU A O 1
ATOM 527 N N . ALA A 1 74 ? -1.791 4.473 16.609 1 96.19 74 ALA A N 1
ATOM 528 C CA . ALA A 1 74 ? -2.336 5.789 16.938 1 96.19 74 ALA A CA 1
ATOM 529 C C . ALA A 1 74 ? -3.404 6.203 15.922 1 96.19 74 ALA A C 1
ATOM 531 O O . ALA A 1 74 ? -4.457 6.719 16.297 1 96.19 74 ALA A O 1
ATOM 532 N N . PHE A 1 75 ? -3.154 5.984 14.688 1 95.06 75 PHE A N 1
ATOM 533 C CA . PHE A 1 75 ? -4.129 6.352 13.672 1 95.06 75 PHE A CA 1
ATOM 534 C C . PHE A 1 75 ? -5.41 5.535 13.828 1 95.06 75 PHE A C 1
ATOM 536 O O . PHE A 1 75 ? -6.512 6.082 13.742 1 95.06 75 PHE A O 1
ATOM 543 N N . ILE A 1 76 ? -5.246 4.242 13.992 1 95.25 76 ILE A N 1
ATOM 544 C CA . ILE A 1 76 ? -6.418 3.381 14.07 1 95.25 76 ILE A CA 1
ATOM 545 C C . ILE A 1 76 ? -7.254 3.752 15.297 1 95.25 76 ILE A C 1
ATOM 547 O O . ILE A 1 76 ? -8.484 3.754 15.234 1 95.25 76 ILE A O 1
ATOM 551 N N . ILE A 1 77 ? -6.617 4.031 16.406 1 95 77 ILE A N 1
ATOM 552 C CA . ILE A 1 77 ? -7.328 4.465 17.609 1 95 77 ILE A CA 1
ATOM 553 C C . ILE A 1 77 ? -8.094 5.754 17.312 1 95 77 ILE A C 1
ATOM 555 O O . ILE A 1 77 ? -9.273 5.875 17.656 1 95 77 ILE A O 1
ATOM 559 N N . ALA A 1 78 ? -7.496 6.688 16.672 1 91.62 78 ALA A N 1
ATOM 560 C CA . ALA A 1 78 ? -8.148 7.945 16.312 1 91.62 78 ALA A CA 1
ATOM 561 C C . ALA A 1 78 ? -9.336 7.703 15.383 1 91.62 78 ALA A C 1
ATOM 563 O O . ALA A 1 78 ? -10.391 8.312 15.555 1 91.62 78 ALA A O 1
ATOM 564 N N . GLU A 1 79 ? -9.047 6.844 14.422 1 89.38 79 GLU A N 1
ATOM 565 C CA . GLU A 1 79 ? -10.109 6.531 13.461 1 89.38 79 GLU A CA 1
ATOM 566 C C . GLU A 1 79 ? -11.312 5.902 14.156 1 89.38 79 GLU A C 1
ATOM 568 O O . GLU A 1 79 ? -12.453 6.246 13.852 1 89.38 79 GLU A O 1
ATOM 573 N N . LEU A 1 80 ? -11.07 5.035 15.078 1 89.69 80 LEU A N 1
ATOM 574 C CA . LEU A 1 80 ? -12.148 4.375 15.812 1 89.69 80 LEU A CA 1
ATOM 575 C C . LEU A 1 80 ? -12.898 5.367 16.688 1 89.69 80 LEU A C 1
ATOM 577 O O . LEU A 1 80 ? -14.117 5.266 16.859 1 89.69 80 LEU A O 1
ATOM 581 N N . LEU A 1 81 ? -12.242 6.293 17.266 1 88.69 81 LEU A N 1
ATOM 582 C CA . LEU A 1 81 ? -12.867 7.316 18.094 1 88.69 81 LEU A CA 1
ATOM 583 C C . LEU A 1 81 ? -13.781 8.211 17.266 1 88.69 81 LEU A C 1
ATOM 585 O O . LEU A 1 81 ? -14.859 8.594 17.719 1 88.69 81 LEU A O 1
ATOM 589 N N . ILE A 1 82 ? -13.383 8.508 16.062 1 85.06 82 ILE A N 1
ATOM 590 C CA . ILE A 1 82 ? -14.18 9.336 15.156 1 85.06 82 ILE A CA 1
ATOM 591 C C . ILE A 1 82 ? -15.43 8.578 14.734 1 85.06 82 ILE A C 1
ATOM 593 O O . ILE A 1 82 ? -16.516 9.156 14.664 1 85.06 82 ILE A O 1
ATOM 597 N N . MET A 1 83 ? -15.266 7.312 14.438 1 80.38 83 MET A N 1
ATOM 598 C CA . MET A 1 83 ? -16.391 6.488 14 1 80.38 83 MET A CA 1
ATOM 599 C C . MET A 1 83 ? -17.422 6.348 15.117 1 80.38 83 MET A C 1
ATOM 601 O O . MET A 1 83 ? -18.625 6.277 14.844 1 80.38 83 MET A O 1
ATOM 605 N N . ARG A 1 84 ? -16.938 6.195 16.25 1 79.56 84 ARG A N 1
ATOM 606 C CA . ARG A 1 84 ? -17.844 6.059 17.391 1 79.56 84 ARG A CA 1
ATOM 607 C C . ARG A 1 84 ? -18.625 7.348 17.641 1 79.56 84 ARG A C 1
ATOM 609 O O . ARG A 1 84 ? -19.812 7.312 17.969 1 79.56 84 ARG A O 1
ATOM 616 N N . LYS A 1 85 ? -17.953 8.352 17.562 1 70.94 85 LYS A N 1
ATOM 617 C CA . LYS A 1 85 ? -18.609 9.641 17.797 1 70.94 85 LYS A CA 1
ATOM 618 C C . LYS A 1 85 ? -19.625 9.945 16.703 1 70.94 85 LYS A C 1
ATOM 620 O O . LYS A 1 85 ? -20.672 10.523 16.969 1 70.94 85 LYS A O 1
ATOM 625 N N . GLY A 1 86 ? -19.266 9.562 15.398 1 59.38 86 GLY A N 1
ATOM 626 C CA . GLY A 1 86 ? -20.219 9.758 14.312 1 59.38 86 GLY A CA 1
ATOM 627 C C . GLY A 1 86 ? -21.406 8.812 14.383 1 59.38 86 GLY A C 1
ATOM 628 O O . GLY A 1 86 ? -22.484 9.133 13.906 1 59.38 86 GLY A O 1
ATOM 629 N N . GLY A 1 87 ? -21.25 7.469 14.734 1 50.34 87 GLY A N 1
ATOM 630 C CA . GLY A 1 87 ? -22.312 6.504 14.898 1 50.34 87 GLY A CA 1
ATOM 631 C C . GLY A 1 87 ? -23.359 6.93 15.922 1 50.34 87 GLY A C 1
ATOM 632 O O . GLY A 1 87 ? -24.547 6.641 15.773 1 50.34 87 GLY A O 1
ATOM 633 N N . HIS A 1 88 ? -22.953 7.449 16.984 1 44.41 88 HIS A N 1
ATOM 634 C CA . HIS A 1 88 ? -23.938 7.922 17.953 1 44.41 88 HIS A CA 1
ATOM 635 C C . HIS A 1 88 ? -24.812 9.016 17.375 1 44.41 88 HIS A C 1
ATOM 637 O O . HIS A 1 88 ? -26 9.125 17.734 1 44.41 88 HIS A O 1
ATOM 643 N N . GLU A 1 89 ? -24.344 9.742 16.562 1 42.62 89 GLU A N 1
ATOM 644 C CA . GLU A 1 89 ? -25.188 10.789 15.992 1 42.62 89 GLU A CA 1
ATOM 645 C C . GLU A 1 89 ? -26 10.266 14.82 1 42.62 89 GLU A C 1
ATOM 647 O O . GLU A 1 89 ? -26.922 10.938 14.352 1 42.62 89 GLU A O 1
ATOM 652 N N . ARG A 1 90 ? -25.547 9.172 14.273 1 44.69 90 ARG A N 1
ATOM 653 C CA . ARG A 1 90 ? -26.219 8.688 13.07 1 44.69 90 ARG A CA 1
ATOM 654 C C . ARG A 1 90 ? -27.344 7.719 13.43 1 44.69 90 ARG A C 1
ATOM 656 O O . ARG A 1 90 ? -27.953 7.109 12.547 1 44.69 90 ARG A O 1
ATOM 663 N N . LYS A 1 91 ? -27.734 7.316 14.672 1 40.47 91 LYS A N 1
ATOM 664 C CA . LYS A 1 91 ? -28.906 6.461 14.875 1 40.47 91 LYS A CA 1
ATOM 665 C C . LYS A 1 91 ? -30.031 6.867 13.938 1 40.47 91 LYS A C 1
ATOM 667 O O . LYS A 1 91 ? -31.078 6.195 13.883 1 40.47 91 LYS A O 1
ATOM 672 N N . ARG A 1 92 ? -30.219 8.148 13.773 1 36.56 92 ARG A N 1
ATOM 673 C CA . ARG A 1 92 ? -31.469 8.414 13.062 1 36.56 92 ARG A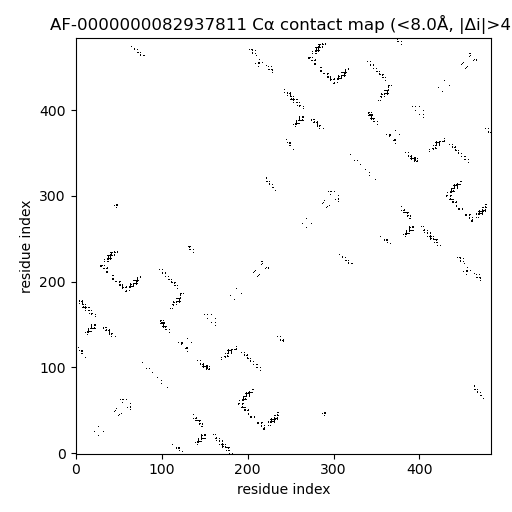 CA 1
ATOM 674 C C . ARG A 1 92 ? -31.297 8.188 11.562 1 36.56 92 ARG A C 1
ATOM 676 O O . ARG A 1 92 ? -32.281 7.965 10.844 1 36.56 92 ARG A O 1
ATOM 683 N N . SER A 1 93 ? -30.531 8.938 10.766 1 32.69 93 SER A N 1
ATOM 684 C CA . SER A 1 93 ? -30.594 8.93 9.312 1 32.69 93 SER A CA 1
ATOM 685 C C . SER A 1 93 ? -29.641 7.887 8.727 1 32.69 93 SER A C 1
ATOM 687 O O . SER A 1 93 ? -28.625 7.57 9.328 1 32.69 93 SER A O 1
ATOM 689 N N . LYS A 1 94 ? -29.953 7 7.949 1 36.69 94 LYS A N 1
ATOM 690 C CA . LYS A 1 94 ? -29.375 5.973 7.09 1 36.69 94 LYS A CA 1
ATOM 691 C C . LYS A 1 94 ? -28.047 6.441 6.496 1 36.69 94 LYS A C 1
ATOM 693 O O . LYS A 1 94 ? -27.953 6.668 5.289 1 36.69 94 LYS A O 1
ATOM 698 N N . VAL A 1 95 ? -27.203 7.246 7.051 1 38.31 95 VAL A N 1
ATOM 699 C CA . VAL A 1 95 ? -26.094 7.883 6.359 1 38.31 95 VAL A CA 1
ATOM 700 C C . VAL A 1 95 ? -24.938 6.887 6.199 1 38.31 95 VAL A C 1
ATOM 702 O O . VAL A 1 95 ? -24.625 6.137 7.125 1 38.31 95 VAL A O 1
ATOM 705 N N . SER A 1 96 ? -24.297 6.578 5.074 1 40.25 96 SER A N 1
ATOM 706 C CA . SER A 1 96 ? -23.344 5.652 4.469 1 40.25 96 SER A CA 1
ATOM 707 C C . SER A 1 96 ? -22.047 5.609 5.25 1 40.25 96 SER A C 1
ATOM 709 O O . SER A 1 96 ? -21.594 6.629 5.789 1 40.25 96 SER A O 1
ATOM 711 N N . PRO A 1 97 ? -21.641 4.516 5.805 1 44.78 97 PRO A N 1
ATOM 712 C CA . PRO A 1 97 ? -20.328 4.34 6.438 1 44.78 97 PRO A CA 1
ATOM 713 C C . PRO A 1 97 ? -19.281 5.285 5.871 1 44.78 97 PRO A C 1
ATOM 715 O O . PRO A 1 97 ? -18.266 5.539 6.52 1 44.78 97 PRO A O 1
ATOM 718 N N . ALA A 1 98 ? -19.562 5.906 4.711 1 48.88 98 ALA A N 1
ATOM 719 C CA . ALA A 1 98 ? -18.797 6.895 3.941 1 48.88 98 ALA A CA 1
ATOM 720 C C . ALA A 1 98 ? -18.734 8.227 4.68 1 48.88 98 ALA A C 1
ATOM 722 O O . ALA A 1 98 ? -17.938 9.102 4.312 1 48.88 98 ALA A O 1
ATOM 723 N N . GLY A 1 99 ? -19.484 8.391 5.711 1 55.25 99 GLY A N 1
ATOM 724 C CA . GLY A 1 99 ? -19.719 9.688 6.312 1 55.25 99 GLY A CA 1
ATOM 725 C C . GLY A 1 99 ? -18.531 10.219 7.098 1 55.25 99 GLY A C 1
ATOM 726 O O . GLY A 1 99 ? -18.453 11.414 7.383 1 55.25 99 GLY A O 1
ATOM 727 N N . HIS A 1 100 ? -17.469 9.328 7.363 1 66.44 100 HIS A N 1
ATOM 728 C CA . HIS A 1 100 ? -16.438 9.844 8.258 1 66.44 100 HIS A CA 1
ATOM 729 C C . HIS A 1 100 ? -15.055 9.781 7.617 1 66.44 100 HIS A C 1
ATOM 731 O O . HIS A 1 100 ? -14.047 9.977 8.289 1 66.44 100 HIS A O 1
ATOM 737 N N . SER A 1 101 ? -15.039 9.711 6.328 1 81.81 101 SER A N 1
ATOM 738 C CA . SER A 1 101 ? -13.758 9.555 5.66 1 81.81 101 SER A CA 1
ATOM 739 C C . SER A 1 101 ? -12.984 10.867 5.625 1 81.81 101 SER A C 1
ATOM 741 O O . SER A 1 101 ? -11.766 10.883 5.781 1 81.81 101 SER A O 1
ATOM 743 N N . GLY A 1 102 ? -13.766 11.93 5.559 1 88.25 102 GLY A N 1
ATOM 744 C CA . GLY A 1 102 ? -13.117 13.234 5.492 1 88.25 102 GLY A CA 1
ATOM 745 C C . GLY A 1 102 ? -12.312 13.562 6.734 1 88.25 102 GLY A C 1
ATOM 746 O O . GLY A 1 102 ? -11.141 13.922 6.641 1 88.25 102 GLY A O 1
ATOM 747 N N . LEU A 1 103 ? -12.93 13.328 7.867 1 88.88 103 LEU A N 1
ATOM 748 C CA . LEU A 1 103 ? -12.266 13.633 9.133 1 88.88 103 LEU A CA 1
ATOM 749 C C . LEU A 1 103 ? -11.125 12.648 9.391 1 88.88 103 LEU A C 1
ATOM 751 O O . LEU A 1 103 ? -10.086 13.031 9.945 1 88.88 103 LEU A O 1
ATOM 755 N N . ALA A 1 104 ? -11.32 11.438 9.016 1 87.94 104 ALA A N 1
ATOM 756 C CA . ALA A 1 104 ? -10.273 10.43 9.188 1 87.94 104 ALA A CA 1
ATOM 757 C C . ALA A 1 104 ? -9.031 10.789 8.375 1 87.94 104 ALA A C 1
ATOM 759 O O . ALA A 1 104 ? -7.906 10.688 8.867 1 87.94 104 ALA A O 1
ATOM 760 N N . ILE A 1 105 ? -9.281 11.266 7.199 1 87.38 105 ILE A N 1
ATOM 761 C CA . ILE A 1 105 ? -8.18 11.664 6.332 1 87.38 105 ILE A CA 1
ATOM 762 C C . ILE A 1 105 ? -7.488 12.906 6.91 1 87.38 105 ILE A C 1
ATOM 764 O O . ILE A 1 105 ? -6.266 13.023 6.855 1 87.38 105 ILE A O 1
ATOM 768 N N . PHE A 1 106 ? -8.273 13.789 7.477 1 91.5 106 PHE A N 1
ATOM 769 C CA . PHE A 1 106 ? -7.727 14.977 8.125 1 91.5 106 PHE A CA 1
ATOM 770 C C . PHE A 1 106 ? -6.801 14.586 9.273 1 91.5 106 PHE A C 1
ATOM 772 O O . PHE A 1 106 ? -5.676 15.078 9.359 1 91.5 106 PHE A O 1
ATOM 779 N N . ILE A 1 107 ? -7.141 13.68 10.055 1 88.38 107 ILE A N 1
ATOM 780 C CA . ILE A 1 107 ? -6.344 13.227 11.195 1 88.38 107 ILE A CA 1
ATOM 781 C C . ILE A 1 107 ? -5.082 12.523 10.688 1 88.38 107 ILE A C 1
ATOM 783 O O . ILE A 1 107 ? -3.986 12.758 11.203 1 88.38 107 ILE A O 1
ATOM 787 N N . GLY A 1 108 ? -5.336 11.656 9.727 1 87.38 108 GLY A N 1
ATOM 788 C CA . GLY A 1 108 ? -4.184 11.008 9.117 1 87.38 108 GLY A CA 1
ATOM 789 C C . GLY A 1 108 ? -3.168 11.992 8.562 1 87.38 108 GLY A C 1
ATOM 790 O O . GLY A 1 108 ? -1.96 11.773 8.672 1 87.38 108 GLY A O 1
ATOM 791 N N . SER A 1 109 ? -3.643 13.078 8.055 1 88.5 109 SER A N 1
ATOM 792 C CA . SER A 1 109 ? -2.771 14.094 7.473 1 88.5 109 SER A CA 1
ATOM 793 C C . SER A 1 109 ? -1.98 14.828 8.547 1 88.5 109 SER A C 1
ATOM 795 O O . SER A 1 109 ? -0.815 15.172 8.336 1 88.5 109 SER A O 1
ATOM 797 N N . ILE A 1 110 ? -2.621 15.031 9.641 1 88.81 110 ILE A N 1
ATOM 798 C CA . ILE A 1 110 ? -1.916 15.656 10.758 1 88.81 110 ILE A CA 1
ATOM 799 C C . ILE A 1 110 ? -0.799 14.734 11.242 1 88.81 110 ILE A C 1
ATOM 801 O O . ILE A 1 110 ? 0.328 15.18 11.469 1 88.81 110 ILE A O 1
ATOM 805 N N . MET A 1 111 ? -1.06 13.516 11.336 1 86.12 111 MET A N 1
ATOM 806 C CA . MET A 1 111 ? -0.135 12.516 11.867 1 86.12 111 MET A CA 1
ATOM 807 C C . MET A 1 111 ? 1.078 12.359 10.961 1 86.12 111 MET A C 1
ATOM 809 O O . MET A 1 111 ? 2.16 11.984 11.422 1 86.12 111 MET A O 1
ATOM 813 N N . ASP A 1 112 ? 0.833 12.641 9.742 1 85.06 112 ASP A N 1
ATOM 814 C CA . ASP A 1 112 ? 1.992 12.523 8.859 1 85.06 112 ASP A CA 1
ATOM 815 C C . ASP A 1 112 ? 2.66 13.883 8.656 1 85.06 112 ASP A C 1
ATOM 817 O O . ASP A 1 112 ? 3.885 13.969 8.555 1 85.06 112 ASP A O 1
ATOM 821 N N . ALA A 1 113 ? 1.882 14.969 8.648 1 86.62 113 ALA A N 1
ATOM 822 C CA . ALA A 1 113 ? 2.408 16.297 8.352 1 86.62 113 ALA A CA 1
ATOM 823 C C . ALA A 1 113 ? 3.383 16.766 9.43 1 86.62 113 ALA A C 1
ATOM 825 O O . ALA A 1 113 ? 4.445 17.312 9.125 1 86.62 113 ALA A O 1
ATOM 826 N N . ILE A 1 114 ? 3.09 16.438 10.617 1 87.12 114 ILE A N 1
ATOM 827 C CA . ILE A 1 114 ? 3.9 16.938 11.727 1 87.12 114 ILE A CA 1
ATOM 828 C C . ILE A 1 114 ? 5.242 16.203 11.742 1 87.12 114 ILE A C 1
ATOM 830 O O . ILE A 1 114 ? 6.301 16.828 11.711 1 87.12 114 ILE A O 1
ATOM 834 N N . PRO A 1 115 ? 5.273 14.938 11.695 1 86.69 115 PRO A N 1
ATOM 835 C CA . PRO A 1 115 ? 6.555 14.219 11.664 1 86.69 115 PRO A CA 1
ATOM 836 C C . PRO A 1 115 ? 7.406 14.586 10.445 1 86.69 115 PRO A C 1
ATOM 838 O O . PRO A 1 115 ? 8.609 14.828 10.586 1 86.69 115 PRO A O 1
ATOM 841 N N . GLU A 1 116 ? 6.766 14.68 9.328 1 83.62 116 GLU A N 1
ATOM 842 C CA . GLU A 1 116 ? 7.48 15.008 8.102 1 83.62 116 GLU A CA 1
ATOM 843 C C . GLU A 1 116 ? 8.117 16.391 8.18 1 83.62 116 GLU A C 1
ATOM 845 O O . GLU A 1 116 ? 9.258 16.594 7.773 1 83.62 116 GLU A O 1
ATOM 850 N N . SER A 1 117 ? 7.34 17.312 8.68 1 87.44 117 SER A N 1
ATOM 851 C CA . SER A 1 117 ? 7.848 18.672 8.828 1 87.44 117 SER A CA 1
ATOM 852 C C . SER A 1 117 ? 8.992 18.734 9.836 1 87.44 117 SER A C 1
ATOM 854 O O . SER A 1 117 ? 9.945 19.484 9.664 1 87.44 117 SER A O 1
ATOM 856 N N . THR A 1 118 ? 8.906 17.984 10.852 1 85.88 118 THR A N 1
ATOM 857 C CA . THR A 1 118 ? 9.984 17.906 11.836 1 85.88 118 THR A CA 1
ATOM 858 C C . THR A 1 118 ? 11.273 17.391 11.195 1 85.88 118 THR A C 1
ATOM 860 O O . THR A 1 118 ? 12.344 17.969 11.406 1 85.88 118 THR A O 1
ATOM 863 N N . ILE A 1 119 ? 11.164 16.422 10.422 1 81.62 119 ILE A N 1
ATOM 864 C CA . ILE A 1 119 ? 12.312 15.82 9.758 1 81.62 119 ILE A CA 1
ATOM 865 C C . ILE A 1 119 ? 12.914 16.812 8.773 1 81.62 119 ILE A C 1
ATOM 867 O O . ILE A 1 119 ? 14.141 16.906 8.641 1 81.62 119 ILE A O 1
ATOM 871 N N . ILE A 1 120 ? 12.039 17.484 8.078 1 82.12 120 ILE A N 1
ATOM 872 C CA . ILE A 1 120 ? 12.508 18.531 7.176 1 82.12 120 ILE A CA 1
ATOM 873 C C . ILE A 1 120 ? 13.32 19.562 7.957 1 82.12 120 ILE A C 1
ATOM 875 O O . ILE A 1 120 ? 14.391 19.984 7.516 1 82.12 120 ILE A O 1
ATOM 879 N N . GLY A 1 121 ? 12.828 19.969 9.055 1 83 121 GLY A N 1
ATOM 880 C CA . GLY A 1 121 ? 13.539 20.922 9.891 1 83 121 GLY A CA 1
ATOM 881 C C . GLY A 1 121 ? 14.914 20.422 10.32 1 83 121 GLY A C 1
ATOM 882 O O . GLY A 1 121 ? 15.891 21.172 10.258 1 83 121 GLY A O 1
ATOM 883 N N . VAL A 1 122 ? 14.992 19.203 10.695 1 80.69 122 VAL A N 1
ATOM 884 C CA . VAL A 1 122 ? 16.25 18.625 11.156 1 80.69 122 VAL A CA 1
ATOM 885 C C . VAL A 1 122 ? 17.234 18.531 9.992 1 80.69 122 VAL A C 1
ATOM 887 O O . VAL A 1 122 ? 18.438 18.734 10.172 1 80.69 122 VAL A O 1
ATOM 890 N N . SER A 1 123 ? 16.734 18.125 8.859 1 77.31 123 SER A N 1
ATOM 891 C CA . SER A 1 123 ? 17.594 17.922 7.691 1 77.31 123 SER A CA 1
ATOM 892 C C . SER A 1 123 ? 18.281 19.219 7.27 1 77.31 123 SER A C 1
ATOM 894 O O . SER A 1 123 ? 19.328 19.203 6.645 1 77.31 123 SER A O 1
ATOM 896 N N . LEU A 1 124 ? 17.656 20.344 7.582 1 77.06 124 LEU A N 1
ATOM 897 C CA . LEU A 1 124 ? 18.219 21.641 7.219 1 77.06 124 LEU A CA 1
ATOM 898 C C . LEU A 1 124 ? 19.484 21.938 8.031 1 77.06 124 LEU A C 1
ATOM 900 O O . LEU A 1 124 ? 20.312 22.734 7.613 1 77.06 124 LEU A O 1
ATOM 904 N N . LEU A 1 125 ? 19.594 21.328 9.109 1 68.81 125 LEU A N 1
ATOM 905 C CA . LEU A 1 125 ? 20.797 21.5 9.922 1 68.81 125 LEU A CA 1
ATOM 906 C C . LEU A 1 125 ? 21.984 20.812 9.289 1 68.81 125 LEU A C 1
ATOM 908 O O . LEU A 1 125 ? 23.125 21.266 9.445 1 68.81 125 LEU A O 1
ATOM 912 N N . GLU A 1 126 ? 21.656 19.656 8.758 1 63.47 126 GLU A N 1
ATOM 913 C CA . GLU A 1 126 ? 22.781 18.906 8.203 1 63.47 126 GLU A CA 1
ATOM 914 C C . GLU A 1 126 ? 23.312 19.562 6.941 1 63.47 126 GLU A C 1
ATOM 916 O O . GLU A 1 126 ? 24.281 19.078 6.344 1 63.47 126 GLU A O 1
ATOM 921 N N . GLY A 1 127 ? 23.016 20.875 6.816 1 56.25 127 GLY A N 1
ATOM 922 C CA . GLY A 1 127 ? 23.547 21.625 5.684 1 56.25 127 GLY A CA 1
ATOM 923 C C . GLY A 1 127 ? 22.969 21.172 4.355 1 56.25 127 GLY A C 1
ATOM 924 O O . GLY A 1 127 ? 23.391 21.641 3.297 1 56.25 127 GLY A O 1
ATOM 925 N N . HIS A 1 128 ? 22.297 20.031 4.469 1 54.25 128 HIS A N 1
ATOM 926 C CA . HIS A 1 128 ? 21.891 19.484 3.172 1 54.25 128 HIS A CA 1
ATOM 927 C C . HIS A 1 128 ? 20.547 20.047 2.727 1 54.25 128 HIS A C 1
ATOM 929 O O . HIS A 1 128 ? 19.672 20.312 3.555 1 54.25 128 HIS A O 1
ATOM 935 N N . SER A 1 129 ? 20.656 20.781 1.632 1 54.75 129 SER A N 1
ATOM 936 C CA . SER A 1 129 ? 19.453 21.219 0.919 1 54.75 129 SER A CA 1
ATOM 937 C C . SER A 1 129 ? 18.406 20.109 0.88 1 54.75 129 SER A C 1
ATOM 939 O O . SER A 1 129 ? 18.734 18.938 0.727 1 54.75 129 SER A O 1
ATOM 941 N N . VAL A 1 130 ? 17.344 20.422 1.579 1 59.06 130 VAL A N 1
ATOM 942 C CA . VAL A 1 130 ? 16.219 19.484 1.448 1 59.06 130 VAL A CA 1
ATOM 943 C C . VAL A 1 130 ? 16.062 19.078 -0.012 1 59.06 130 VAL A C 1
ATOM 945 O O . VAL A 1 130 ? 16.094 19.906 -0.912 1 59.06 130 VAL A O 1
ATOM 948 N N . SER A 1 131 ? 16.234 17.797 -0.255 1 64.44 131 SER A N 1
ATOM 949 C CA . SER A 1 131 ? 16.062 17.281 -1.605 1 64.44 131 SER A CA 1
ATOM 950 C C . SER A 1 131 ? 14.758 17.75 -2.221 1 64.44 131 SER A C 1
ATOM 952 O O . SER A 1 131 ? 13.695 17.641 -1.6 1 64.44 131 SER A O 1
ATOM 954 N N . TRP A 1 132 ? 14.914 18.547 -3.215 1 69.75 132 TRP A N 1
ATOM 955 C CA . TRP A 1 132 ? 13.75 19 -3.973 1 69.75 132 TRP A CA 1
ATOM 956 C C . TRP A 1 132 ? 12.812 17.828 -4.273 1 69.75 132 TRP A C 1
ATOM 958 O O . TRP A 1 132 ? 11.594 18.016 -4.348 1 69.75 132 TRP A O 1
ATOM 968 N N . VAL A 1 133 ? 13.43 16.719 -4.336 1 70.88 133 VAL A N 1
ATOM 969 C CA . VAL A 1 133 ? 12.641 15.523 -4.648 1 70.88 133 VAL A CA 1
ATOM 970 C C . VAL A 1 133 ? 11.688 15.219 -3.5 1 70.88 133 VAL A C 1
ATOM 972 O O . VAL A 1 133 ? 10.516 14.891 -3.727 1 70.88 133 VAL A O 1
ATOM 975 N N . ILE A 1 134 ? 12.172 15.508 -2.342 1 69 134 ILE A N 1
ATOM 976 C CA . ILE A 1 134 ? 11.344 15.227 -1.173 1 69 134 ILE A CA 1
ATOM 977 C C . ILE A 1 134 ? 10.219 16.25 -1.078 1 69 134 ILE A C 1
ATOM 979 O O . ILE A 1 134 ? 9.07 15.906 -0.78 1 69 134 ILE A O 1
ATOM 983 N N . ILE A 1 135 ? 10.578 17.422 -1.417 1 72.62 135 ILE A N 1
ATOM 984 C CA . ILE A 1 135 ? 9.602 18.516 -1.353 1 72.62 135 ILE A CA 1
ATOM 985 C C . ILE A 1 135 ? 8.484 18.25 -2.355 1 72.62 135 ILE A C 1
ATOM 987 O O . ILE A 1 135 ? 7.301 18.375 -2.021 1 72.62 135 ILE A O 1
ATOM 991 N N . ILE A 1 136 ? 8.805 17.828 -3.477 1 79.19 136 ILE A N 1
ATOM 992 C CA . ILE A 1 136 ? 7.836 17.547 -4.531 1 79.19 136 ILE A CA 1
ATOM 993 C C . ILE A 1 136 ? 6.977 16.359 -4.137 1 79.19 136 ILE A C 1
ATOM 995 O O . ILE A 1 136 ? 5.754 16.375 -4.305 1 79.19 136 ILE A O 1
ATOM 999 N N . ALA A 1 137 ? 7.656 15.438 -3.605 1 74.19 137 ALA A N 1
ATOM 1000 C CA . ALA A 1 137 ? 6.934 14.242 -3.195 1 74.19 137 ALA A CA 1
ATOM 1001 C C . ALA A 1 137 ? 5.891 14.562 -2.129 1 74.19 137 ALA A C 1
ATOM 1003 O O . ALA A 1 137 ? 4.758 14.086 -2.197 1 74.19 137 ALA A O 1
ATOM 1004 N N . ILE A 1 138 ? 6.266 15.391 -1.243 1 76.94 138 ILE A N 1
ATOM 1005 C CA . ILE A 1 138 ? 5.383 15.781 -0.151 1 76.94 138 ILE A CA 1
ATOM 1006 C C . ILE A 1 138 ? 4.215 16.594 -0.699 1 76.94 138 ILE A C 1
ATOM 1008 O O . ILE A 1 138 ? 3.059 16.359 -0.341 1 76.94 138 ILE A O 1
ATOM 1012 N N . PHE A 1 139 ? 4.602 17.469 -1.567 1 82.38 139 PHE A N 1
ATOM 1013 C CA . PHE A 1 139 ? 3.58 18.328 -2.154 1 82.38 139 PHE A CA 1
ATOM 1014 C C . PHE A 1 139 ? 2.572 17.516 -2.951 1 82.38 139 PHE A C 1
ATOM 1016 O O . PHE A 1 139 ? 1.363 17.719 -2.832 1 82.38 139 PHE A O 1
ATOM 1023 N N . VAL A 1 140 ? 3.023 16.578 -3.656 1 84.5 140 VAL A N 1
ATOM 1024 C CA . VAL A 1 140 ? 2.203 15.75 -4.539 1 84.5 140 VAL A CA 1
ATOM 1025 C C . VAL A 1 140 ? 1.319 14.82 -3.709 1 84.5 140 VAL A C 1
ATOM 1027 O O . VAL A 1 140 ? 0.181 14.539 -4.086 1 84.5 140 VAL A O 1
ATOM 1030 N N . SER A 1 141 ? 1.776 14.445 -2.619 1 81.69 141 SER A N 1
ATOM 1031 C CA . SER A 1 141 ? 1.017 13.508 -1.801 1 81.69 141 SER A CA 1
ATOM 1032 C C . SER A 1 141 ? -0.006 14.234 -0.933 1 81.69 141 SER A C 1
ATOM 1034 O O . SER A 1 141 ? -1.095 13.711 -0.68 1 81.69 141 SER A O 1
ATOM 1036 N N . ASN A 1 142 ? 0.326 15.477 -0.539 1 90 142 ASN A N 1
ATOM 1037 C CA . ASN A 1 142 ? -0.525 16.234 0.378 1 90 142 ASN A CA 1
ATOM 1038 C C . ASN A 1 142 ? -1.735 16.828 -0.338 1 90 142 ASN A C 1
ATOM 1040 O O . ASN A 1 142 ? -2.818 16.922 0.242 1 90 142 ASN A O 1
ATOM 1044 N N . PHE A 1 143 ? -1.576 17.078 -1.591 1 91.94 143 PHE A N 1
ATOM 1045 C CA . PHE A 1 143 ? -2.641 17.719 -2.35 1 91.94 143 PHE A CA 1
ATOM 1046 C C . PHE A 1 143 ? -3.881 16.828 -2.406 1 91.94 143 PHE A C 1
ATOM 1048 O O . PHE A 1 143 ? -4.977 17.266 -2.053 1 91.94 143 PHE A O 1
ATOM 1055 N N . PRO A 1 144 ? -3.736 15.594 -2.744 1 90.75 144 PRO A N 1
ATOM 1056 C CA . PRO A 1 144 ? -4.895 14.703 -2.762 1 90.75 144 PRO A CA 1
ATOM 1057 C C . PRO A 1 144 ? -5.551 14.555 -1.391 1 90.75 144 PRO A C 1
ATOM 1059 O O . PRO A 1 144 ? -6.773 14.43 -1.296 1 90.75 144 PRO A O 1
ATOM 1062 N N . GLU A 1 145 ? -4.797 14.578 -0.386 1 91 145 GLU A N 1
ATOM 1063 C CA . GLU A 1 145 ? -5.316 14.453 0.973 1 91 145 GLU A CA 1
ATOM 1064 C C . GLU A 1 145 ? -6.207 15.641 1.33 1 91 145 GLU A C 1
ATOM 1066 O O . GLU A 1 145 ? -7.328 15.461 1.813 1 91 145 GLU A O 1
ATOM 1071 N N . GLY A 1 146 ? -5.637 16.828 1.041 1 93.94 146 GLY A N 1
ATOM 1072 C CA . GLY A 1 146 ? -6.43 18.016 1.297 1 93.94 146 GLY A CA 1
ATOM 1073 C C . GLY A 1 146 ? -7.723 18.047 0.507 1 93.94 146 GLY A C 1
ATOM 1074 O O . GLY A 1 146 ? -8.781 18.391 1.05 1 93.94 146 GLY A O 1
ATOM 1075 N N . LEU A 1 147 ? -7.605 17.703 -0.704 1 93.56 147 LEU A N 1
ATOM 1076 C CA . LEU A 1 147 ? -8.75 17.734 -1.605 1 93.56 147 LEU A CA 1
ATOM 1077 C C . LEU A 1 147 ? -9.805 16.719 -1.184 1 93.56 147 LEU A C 1
ATOM 1079 O O . LEU A 1 147 ? -10.969 17.078 -0.972 1 93.56 147 LEU A O 1
ATOM 1083 N N . SER A 1 148 ? -9.375 15.5 -0.987 1 90 148 SER A N 1
ATOM 1084 C CA . SER A 1 148 ? -10.305 14.422 -0.7 1 90 148 SER A CA 1
ATOM 1085 C C . SER A 1 148 ? -10.938 14.586 0.682 1 90 148 SER A C 1
ATOM 1087 O O . SER A 1 148 ? -12.125 14.336 0.861 1 90 148 SER A O 1
ATOM 1089 N N . SER A 1 149 ? -10.117 14.945 1.573 1 92.12 149 SER A N 1
ATOM 1090 C CA . SER A 1 149 ? -10.617 15.188 2.924 1 92.12 149 SER A CA 1
ATOM 1091 C C . SER A 1 149 ? -11.648 16.297 2.941 1 92.12 149 SER A C 1
ATOM 1093 O O . SER A 1 149 ? -12.695 16.172 3.58 1 92.12 149 SER A O 1
ATOM 1095 N N . SER A 1 150 ? -11.383 17.375 2.26 1 94.94 150 SER A N 1
ATOM 1096 C CA . SER A 1 150 ? -12.266 18.547 2.244 1 94.94 150 SER A CA 1
ATOM 1097 C C . SER A 1 150 ? -13.594 18.219 1.561 1 94.94 150 SER A C 1
ATOM 1099 O O . SER A 1 150 ? -14.656 18.641 2.02 1 94.94 150 SER A O 1
ATOM 1101 N N . ILE A 1 151 ? -13.508 17.5 0.478 1 92.62 151 ILE A N 1
ATOM 1102 C CA . ILE A 1 151 ? -14.727 17.062 -0.2 1 92.62 151 ILE A CA 1
ATOM 1103 C C . ILE A 1 151 ? -15.57 16.203 0.748 1 92.62 151 ILE A C 1
ATOM 1105 O O . ILE A 1 151 ? -16.781 16.391 0.845 1 92.62 151 ILE A O 1
ATOM 1109 N N . GLY A 1 152 ? -14.891 15.297 1.428 1 88.94 152 GLY A N 1
ATOM 1110 C CA . GLY A 1 152 ? -15.594 14.453 2.385 1 88.94 152 GLY A CA 1
ATOM 1111 C C . GLY A 1 152 ? -16.203 15.234 3.529 1 88.94 152 GLY A C 1
ATOM 1112 O O . GLY A 1 152 ? -17.344 14.969 3.93 1 88.94 152 GLY A O 1
ATOM 1113 N N . MET A 1 153 ? -15.555 16.172 4.051 1 92.56 153 MET A N 1
ATOM 1114 C CA . MET A 1 153 ? -16.062 16.984 5.156 1 92.56 153 MET A CA 1
ATOM 1115 C C . MET A 1 153 ? -17.234 17.844 4.711 1 92.56 153 MET A C 1
ATOM 1117 O O . MET A 1 153 ? -18.188 18.047 5.465 1 92.56 153 MET A O 1
ATOM 1121 N N . LYS A 1 154 ? -17.109 18.312 3.547 1 92.62 154 LYS A N 1
ATOM 1122 C CA . LYS A 1 154 ? -18.234 19.078 2.994 1 92.62 154 LYS A CA 1
ATOM 1123 C C . LYS A 1 154 ? -19.484 18.219 2.898 1 92.62 154 LYS A C 1
ATOM 1125 O O . LYS A 1 154 ? -20.578 18.656 3.248 1 92.62 154 LYS A O 1
ATOM 1130 N N . LYS A 1 155 ? -19.25 17.031 2.426 1 86.69 155 LYS A N 1
ATOM 1131 C CA . LYS A 1 155 ? -20.359 16.094 2.307 1 86.69 155 LYS A CA 1
ATOM 1132 C C . LYS A 1 155 ? -20.953 15.766 3.676 1 86.69 155 LYS A C 1
ATOM 1134 O O . LYS A 1 155 ? -22.156 15.492 3.787 1 86.69 155 LYS A O 1
ATOM 1139 N N . ASP A 1 156 ? -20.188 15.852 4.656 1 87.25 156 ASP A N 1
ATOM 1140 C CA . ASP A 1 156 ? -20.609 15.539 6.02 1 87.25 156 ASP A CA 1
ATOM 1141 C C . ASP A 1 156 ? -21.219 16.766 6.699 1 87.25 156 ASP A C 1
ATOM 1143 O O . ASP A 1 156 ? -21.594 16.703 7.875 1 87.25 156 ASP A O 1
ATOM 1147 N N . GLY A 1 157 ? -21.203 17.953 6.07 1 90 157 GLY A N 1
ATOM 1148 C CA . GLY A 1 157 ? -21.938 19.094 6.578 1 90 157 GLY A CA 1
ATOM 1149 C C . GLY A 1 157 ? -21.047 20.156 7.207 1 90 157 GLY A C 1
ATOM 1150 O O . GLY A 1 157 ? -21.547 21.109 7.809 1 90 157 GLY A O 1
ATOM 1151 N N . TYR A 1 158 ? -19.844 19.953 7.113 1 92.94 158 TYR A N 1
ATOM 1152 C CA . TYR A 1 158 ? -18.938 20.984 7.641 1 92.94 158 TYR A CA 1
ATOM 1153 C C . TYR A 1 158 ? -19 22.25 6.797 1 92.94 158 TYR A C 1
ATOM 1155 O O . TYR A 1 158 ? -19.125 22.172 5.57 1 92.94 158 TYR A O 1
ATOM 1163 N N . SER A 1 159 ? -18.859 23.344 7.465 1 95.5 159 SER A N 1
ATOM 1164 C CA . SER A 1 159 ? -18.844 24.609 6.738 1 95.5 159 SER A CA 1
ATOM 1165 C C . SER A 1 159 ? -17.5 24.828 6.047 1 95.5 159 SER A C 1
ATOM 1167 O O . SER A 1 159 ? -16.469 24.312 6.492 1 95.5 159 SER A O 1
ATOM 1169 N N . LYS A 1 160 ? -17.516 25.609 5 1 96.5 160 LYS A N 1
ATOM 1170 C CA . LYS A 1 160 ? -16.297 25.922 4.25 1 96.5 160 LYS A CA 1
ATOM 1171 C C . LYS A 1 160 ? -15.266 26.594 5.145 1 96.5 160 LYS A C 1
ATOM 1173 O O . LYS A 1 160 ? -14.07 26.281 5.07 1 96.5 160 LYS A O 1
ATOM 1178 N N . LYS A 1 161 ? -15.695 27.484 5.957 1 96.75 161 LYS A N 1
ATOM 1179 C CA . LYS A 1 161 ? -14.805 28.219 6.855 1 96.75 161 LYS A CA 1
ATOM 1180 C C . LYS A 1 161 ? -14.125 27.266 7.84 1 96.75 161 LYS A C 1
ATOM 1182 O O . LYS A 1 161 ? -12.93 27.406 8.117 1 96.75 161 LYS A O 1
ATOM 1187 N N . LYS A 1 162 ? -14.859 26.375 8.305 1 95.81 162 LYS A N 1
ATOM 1188 C CA . LYS A 1 162 ? -14.305 25.406 9.25 1 95.81 162 LYS A CA 1
ATOM 1189 C C . LYS A 1 162 ? -13.258 24.531 8.586 1 95.81 162 LYS A C 1
ATOM 1191 O O . LYS A 1 162 ? -12.188 24.297 9.148 1 95.81 162 LYS A O 1
ATOM 1196 N N . ILE A 1 163 ? -13.609 24.078 7.434 1 96.75 163 ILE A N 1
ATOM 1197 C CA . ILE A 1 163 ? -12.695 23.203 6.703 1 96.75 163 ILE A CA 1
ATOM 1198 C C . ILE A 1 163 ? -11.398 23.953 6.414 1 96.75 163 ILE A C 1
ATOM 1200 O O . ILE A 1 163 ? -10.305 23.453 6.676 1 96.75 163 ILE A O 1
ATOM 1204 N N . LEU A 1 164 ? -11.555 25.172 5.922 1 96.38 164 LEU A N 1
ATOM 1205 C CA . LEU A 1 164 ? -10.383 25.969 5.586 1 96.38 164 LEU A CA 1
ATOM 1206 C C . LEU A 1 164 ? -9.555 26.281 6.832 1 96.38 164 LEU A C 1
ATOM 1208 O O . LEU A 1 164 ? -8.32 26.25 6.785 1 96.38 164 LEU A O 1
ATOM 1212 N N . SER A 1 165 ? -10.172 26.547 7.867 1 96.38 165 SER A N 1
ATOM 1213 C CA . SER A 1 165 ? -9.469 26.844 9.109 1 96.38 165 SER A CA 1
ATOM 1214 C C . SER A 1 165 ? -8.68 25.625 9.594 1 96.38 165 SER A C 1
ATOM 1216 O O . SER A 1 165 ? -7.562 25.766 10.094 1 96.38 165 SER A O 1
ATOM 1218 N N . LEU A 1 166 ? -9.25 24.469 9.492 1 94.81 166 LEU A N 1
ATOM 1219 C CA . LEU A 1 166 ? -8.578 23.25 9.906 1 94.81 166 LEU A CA 1
ATOM 1220 C C . LEU A 1 166 ? -7.285 23.047 9.125 1 94.81 166 LEU A C 1
ATOM 1222 O O . LEU A 1 166 ? -6.242 22.734 9.711 1 94.81 166 LEU A O 1
ATOM 1226 N N . TRP A 1 167 ? -7.371 23.25 7.863 1 95.62 167 TRP A N 1
ATOM 1227 C CA . TRP A 1 167 ? -6.203 23.016 7.02 1 95.62 167 TRP A CA 1
ATOM 1228 C C . TRP A 1 167 ? -5.164 24.109 7.215 1 95.62 167 TRP A C 1
ATOM 1230 O O . TRP A 1 167 ? -3.959 23.859 7.125 1 95.62 167 TRP A O 1
ATOM 1240 N N . LEU A 1 168 ? -5.629 25.312 7.508 1 95.56 168 LEU A N 1
ATOM 1241 C CA . LEU A 1 168 ? -4.703 26.391 7.832 1 95.56 168 LEU A CA 1
ATOM 1242 C C . LEU A 1 168 ? -3.961 26.109 9.133 1 95.56 168 LEU A C 1
ATOM 1244 O O . LEU A 1 168 ? -2.775 26.422 9.258 1 95.56 168 LEU A O 1
ATOM 1248 N N . ILE A 1 169 ? -4.625 25.547 10 1 94.25 169 ILE A N 1
ATOM 1249 C CA . ILE A 1 169 ? -4.012 25.156 11.266 1 94.25 169 ILE A CA 1
ATOM 1250 C C . ILE A 1 169 ? -2.949 24.094 11.023 1 94.25 169 ILE A C 1
ATOM 1252 O O . ILE A 1 169 ? -1.87 24.141 11.617 1 94.25 169 ILE A O 1
ATOM 1256 N N . VAL A 1 170 ? -3.283 23.156 10.18 1 92.5 170 VAL A N 1
ATOM 1257 C CA . VAL A 1 170 ? -2.324 22.094 9.867 1 92.5 170 VAL A CA 1
ATOM 1258 C C . VAL A 1 170 ? -1.079 22.703 9.227 1 92.5 170 VAL A C 1
ATOM 1260 O O . VAL A 1 170 ? 0.044 22.297 9.523 1 92.5 170 VAL A O 1
ATOM 1263 N N . MET A 1 171 ? -1.299 23.656 8.328 1 93.62 171 MET A N 1
ATOM 1264 C CA . MET A 1 171 ? -0.176 24.344 7.691 1 93.62 171 MET A CA 1
ATOM 1265 C C . MET A 1 171 ? 0.689 25.047 8.727 1 93.62 171 MET A C 1
ATOM 1267 O O . MET A 1 171 ? 1.918 24.969 8.68 1 93.62 171 MET A O 1
ATOM 1271 N N . LEU A 1 172 ? 0.089 25.672 9.656 1 93.75 172 LEU A N 1
ATOM 1272 C CA . LEU A 1 172 ? 0.806 26.375 10.711 1 93.75 172 LEU A CA 1
ATOM 1273 C C . LEU A 1 172 ? 1.547 25.391 11.617 1 93.75 172 LEU A C 1
ATOM 1275 O O . LEU A 1 172 ? 2.697 25.625 11.984 1 93.75 172 LEU A O 1
ATOM 1279 N N . LEU A 1 173 ? 0.861 24.359 11.945 1 92.06 173 LEU A N 1
ATOM 1280 C CA . LEU A 1 173 ? 1.482 23.328 12.781 1 92.06 173 LEU A CA 1
ATOM 1281 C C . LEU A 1 173 ? 2.701 22.734 12.086 1 92.06 173 LEU A C 1
ATOM 1283 O O . LEU A 1 173 ? 3.697 22.406 12.734 1 92.06 173 LEU A O 1
ATOM 1287 N N . SER A 1 174 ? 2.539 22.531 10.797 1 91.62 174 SER A N 1
ATOM 1288 C CA . SER A 1 174 ? 3.66 22.016 10.023 1 91.62 174 SER A CA 1
ATOM 1289 C C . SER A 1 174 ? 4.855 22.969 10.07 1 91.62 174 SER A C 1
ATOM 1291 O O . SER A 1 174 ? 5.996 22.531 10.227 1 91.62 174 SER A O 1
ATOM 1293 N N . SER A 1 175 ? 4.594 24.219 9.961 1 92.62 175 SER A N 1
ATOM 1294 C CA . SER A 1 175 ? 5.648 25.234 10.039 1 92.62 175 SER A CA 1
ATOM 1295 C C . SER A 1 175 ? 6.309 25.25 11.406 1 92.62 175 SER A C 1
ATOM 1297 O O . SER A 1 175 ? 7.535 25.266 11.516 1 92.62 175 SER A O 1
ATOM 1299 N N . VAL A 1 176 ? 5.527 25.172 12.375 1 92.56 176 VAL A N 1
ATOM 1300 C CA . VAL A 1 176 ? 6.027 25.188 13.742 1 92.56 176 VAL A CA 1
ATOM 1301 C C . VAL A 1 176 ? 6.816 23.906 14.016 1 92.56 176 VAL A C 1
ATOM 1303 O O . VAL A 1 176 ? 7.867 23.953 14.664 1 92.56 176 VAL A O 1
ATOM 1306 N N . SER A 1 177 ? 6.277 22.828 13.578 1 90.88 177 SER A N 1
ATOM 1307 C CA . SER A 1 177 ? 6.949 21.547 13.773 1 90.88 177 SER A CA 1
ATOM 1308 C C . SER A 1 177 ? 8.32 21.547 13.102 1 90.88 177 SER A C 1
ATOM 1310 O O . SER A 1 177 ? 9.281 21 13.656 1 90.88 177 SER A O 1
ATOM 1312 N N . SER A 1 178 ? 8.391 22.031 11.898 1 89.69 178 SER A N 1
ATOM 1313 C CA . SER A 1 178 ? 9.672 22.125 11.195 1 89.69 178 SER A CA 1
ATOM 1314 C C . SER A 1 178 ? 10.664 22.984 11.969 1 89.69 178 SER A C 1
ATOM 1316 O O . SER A 1 178 ? 11.844 22.641 12.07 1 89.69 178 SER A O 1
ATOM 1318 N N . LEU A 1 179 ? 10.195 24.094 12.516 1 89.06 179 LEU A N 1
ATOM 1319 C CA . LEU A 1 179 ? 11.039 24.984 13.312 1 89.06 179 LEU A CA 1
ATOM 1320 C C . LEU A 1 179 ? 11.531 24.266 14.57 1 89.06 179 LEU A C 1
ATOM 1322 O O . LEU A 1 179 ? 12.703 24.375 14.93 1 89.06 179 LEU A O 1
ATOM 1326 N N . LEU A 1 180 ? 10.609 23.531 15.188 1 88.12 180 LEU A N 1
ATOM 1327 C CA . LEU A 1 180 ? 10.969 22.797 16.391 1 88.12 180 LEU A CA 1
ATOM 1328 C C . LEU A 1 180 ? 11.992 21.703 16.094 1 88.12 180 LEU A C 1
ATOM 1330 O O . LEU A 1 180 ? 12.898 21.453 16.891 1 88.12 180 LEU A O 1
ATOM 1334 N N . GLY A 1 181 ? 11.805 21.062 15 1 85.12 181 GLY A N 1
ATOM 1335 C CA . GLY A 1 181 ? 12.805 20.094 14.57 1 85.12 181 GLY A CA 1
ATOM 1336 C C . GLY A 1 181 ? 14.172 20.703 14.344 1 85.12 181 GLY A C 1
ATOM 1337 O O . GLY A 1 181 ? 15.188 20.125 14.727 1 85.12 181 GLY A O 1
ATOM 1338 N N . TYR A 1 182 ? 14.227 21.875 13.805 1 83.31 182 TYR A N 1
ATOM 1339 C CA . TYR A 1 182 ? 15.461 22.578 13.492 1 83.31 182 TYR A CA 1
ATOM 1340 C C . TYR A 1 182 ? 16.172 23.047 14.758 1 83.31 182 TYR A C 1
ATOM 1342 O O . TYR A 1 182 ? 17.391 22.984 14.852 1 83.31 182 TYR A O 1
ATOM 1350 N N . VAL A 1 183 ? 15.398 23.359 15.742 1 85.19 183 VAL A N 1
ATOM 1351 C CA . VAL A 1 183 ? 16 24.016 16.906 1 85.19 183 VAL A CA 1
ATOM 1352 C C . VAL A 1 183 ? 16.234 22.984 18 1 85.19 183 VAL A C 1
ATOM 1354 O O . VAL A 1 183 ? 17.234 23.062 18.734 1 85.19 183 VAL A O 1
ATOM 1357 N N . LEU A 1 184 ? 15.297 22.031 18.109 1 79.69 184 LEU A N 1
ATOM 1358 C CA . LEU A 1 184 ? 15.297 21.219 19.328 1 79.69 184 LEU A CA 1
ATOM 1359 C C . LEU A 1 184 ? 15.984 19.875 19.078 1 79.69 184 LEU A C 1
ATOM 1361 O O . LEU A 1 184 ? 16.5 19.25 20 1 79.69 184 LEU A O 1
ATOM 1365 N N . ILE A 1 185 ? 15.891 19.453 17.953 1 73.44 185 ILE A N 1
ATOM 1366 C CA . ILE A 1 185 ? 16.328 18.078 17.734 1 73.44 185 ILE A CA 1
ATOM 1367 C C . ILE A 1 185 ? 17.781 18.078 17.266 1 73.44 185 ILE A C 1
ATOM 1369 O O . ILE A 1 185 ? 18.141 18.734 16.297 1 73.44 185 ILE A O 1
ATOM 1373 N N . ASP A 1 186 ? 18.531 17.406 18.156 1 71.69 186 ASP A N 1
ATOM 1374 C CA . ASP A 1 186 ? 19.938 17.203 17.812 1 71.69 186 ASP A CA 1
ATOM 1375 C C . ASP A 1 186 ? 20.078 16.234 16.625 1 71.69 186 ASP A C 1
ATOM 1377 O O . ASP A 1 186 ? 19.578 15.117 16.672 1 71.69 186 ASP A O 1
ATOM 1381 N N . VAL A 1 187 ? 20.641 16.656 15.703 1 66.12 187 VAL A N 1
ATOM 1382 C CA . VAL A 1 187 ? 20.844 15.898 14.477 1 66.12 187 VAL A CA 1
ATOM 1383 C C . VAL A 1 187 ? 21.5 14.555 14.805 1 66.12 187 VAL A C 1
ATOM 1385 O O . VAL A 1 187 ? 21.312 13.578 14.078 1 66.12 187 VAL A O 1
ATOM 1388 N N . SER A 1 188 ? 22.031 14.578 15.922 1 69.31 188 SER A N 1
ATOM 1389 C CA . SER A 1 188 ? 22.781 13.383 16.297 1 69.31 188 SER A CA 1
ATOM 1390 C C . SER A 1 188 ? 21.859 12.32 16.891 1 69.31 188 SER A C 1
ATOM 1392 O O . SER A 1 188 ? 22.25 11.156 17.047 1 69.31 188 SER A O 1
ATOM 1394 N N . SER A 1 189 ? 20.688 12.656 17.109 1 80.88 189 SER A N 1
ATOM 1395 C CA . SER A 1 189 ? 19.781 11.672 17.688 1 80.88 189 SER A CA 1
ATOM 1396 C C . SER A 1 189 ? 19.078 10.867 16.594 1 80.88 189 SER A C 1
ATOM 1398 O O . SER A 1 189 ? 17.859 10.977 16.438 1 80.88 189 SER A O 1
ATOM 1400 N N . LEU A 1 190 ? 19.812 10.031 16.047 1 82.12 190 LEU A N 1
ATOM 1401 C CA . LEU A 1 190 ? 19.328 9.234 14.922 1 82.12 190 LEU A CA 1
ATOM 1402 C C . LEU A 1 190 ? 18.141 8.375 15.328 1 82.12 190 LEU A C 1
ATOM 1404 O O . LEU A 1 190 ? 17.203 8.195 14.555 1 82.12 190 LEU A O 1
ATOM 1408 N N . ILE A 1 191 ? 18.188 8.047 16.594 1 86.06 191 ILE A N 1
ATOM 1409 C CA . ILE A 1 191 ? 17.125 7.18 17.078 1 86.06 191 ILE A CA 1
ATOM 1410 C C . ILE A 1 191 ? 15.805 7.941 17.094 1 86.06 191 ILE A C 1
ATOM 1412 O O . ILE A 1 191 ? 14.781 7.434 16.625 1 86.06 191 ILE A O 1
ATOM 1416 N N . LEU A 1 192 ? 15.844 9.109 17.531 1 86.44 192 LEU A N 1
ATOM 1417 C CA . LEU A 1 192 ? 14.633 9.922 17.625 1 86.44 192 LEU A CA 1
ATOM 1418 C C . LEU A 1 192 ? 14.117 10.273 16.234 1 86.44 192 LEU A C 1
ATOM 1420 O O . LEU A 1 192 ? 12.922 10.109 15.945 1 86.44 192 LEU A O 1
ATOM 1424 N N . ILE A 1 193 ? 15.008 10.625 15.375 1 86.88 193 ILE A N 1
ATOM 1425 C CA . ILE A 1 193 ? 14.641 11.07 14.039 1 86.88 193 ILE A CA 1
ATOM 1426 C C . ILE A 1 193 ? 14.047 9.898 13.25 1 86.88 193 ILE A C 1
ATOM 1428 O O . ILE A 1 193 ? 13.008 10.039 12.609 1 86.88 193 ILE A O 1
ATOM 1432 N N . THR A 1 194 ? 14.688 8.797 13.406 1 90.38 194 THR A N 1
ATOM 1433 C CA . THR A 1 194 ? 14.258 7.625 12.648 1 90.38 194 THR A CA 1
ATOM 1434 C C . THR A 1 194 ? 12.945 7.074 13.203 1 90.38 194 THR A C 1
ATOM 1436 O O . THR A 1 194 ? 12.102 6.594 12.445 1 90.38 194 THR A O 1
ATOM 1439 N N . THR A 1 195 ? 12.789 7.234 14.477 1 92.75 195 THR A N 1
ATOM 1440 C CA . THR A 1 195 ? 11.547 6.781 15.094 1 92.75 195 THR A CA 1
ATOM 1441 C C . THR A 1 195 ? 10.383 7.676 14.703 1 92.75 195 THR A C 1
ATOM 1443 O O . THR A 1 195 ? 9.281 7.191 14.445 1 92.75 195 THR A O 1
ATOM 1446 N N . ILE A 1 196 ? 10.641 8.922 14.594 1 91 196 ILE A N 1
ATOM 1447 C CA . ILE A 1 196 ? 9.617 9.883 14.188 1 91 196 ILE A CA 1
ATOM 1448 C C . ILE A 1 196 ? 9.219 9.625 12.734 1 91 196 ILE A C 1
ATOM 1450 O O . ILE A 1 196 ? 8.031 9.617 12.406 1 91 196 ILE A O 1
ATOM 1454 N N . GLY A 1 197 ? 10.211 9.383 11.93 1 90.81 197 GLY A N 1
ATOM 1455 C CA . GLY A 1 197 ? 9.938 9.055 10.539 1 90.81 197 GLY A CA 1
ATOM 1456 C C . GLY A 1 197 ? 9.125 7.789 10.367 1 90.81 197 GLY A C 1
ATOM 1457 O O . GLY A 1 197 ? 8.188 7.746 9.57 1 90.81 197 GLY A O 1
ATOM 1458 N N . ALA A 1 198 ? 9.5 6.816 11.141 1 95.62 198 ALA A N 1
ATOM 1459 C CA . ALA A 1 198 ? 8.789 5.539 11.07 1 95.62 198 ALA A CA 1
ATOM 1460 C C . ALA A 1 198 ? 7.371 5.672 11.625 1 95.62 198 ALA A C 1
ATOM 1462 O O . ALA A 1 198 ? 6.445 5.016 11.141 1 95.62 198 ALA A O 1
ATOM 1463 N N . PHE A 1 199 ? 7.207 6.523 12.633 1 94.94 199 PHE A N 1
ATOM 1464 C CA . PHE A 1 199 ? 5.883 6.809 13.18 1 94.94 199 PHE A CA 1
ATOM 1465 C C . PHE A 1 199 ? 4.977 7.41 12.109 1 94.94 199 PHE A C 1
ATOM 1467 O O . PHE A 1 199 ? 3.824 6.992 11.969 1 94.94 199 PHE A O 1
ATOM 1474 N N . ALA A 1 200 ? 5.52 8.344 11.391 1 92.56 200 ALA A N 1
ATOM 1475 C CA . ALA A 1 200 ? 4.77 8.953 10.297 1 92.56 200 ALA A CA 1
ATOM 1476 C C . ALA A 1 200 ? 4.383 7.914 9.25 1 92.56 200 ALA A C 1
ATOM 1478 O O . ALA A 1 200 ? 3.244 7.895 8.781 1 92.56 200 ALA A O 1
ATOM 1479 N N . ALA A 1 201 ? 5.32 7.023 8.898 1 94.56 201 ALA A N 1
ATOM 1480 C CA . ALA A 1 201 ? 5.082 5.984 7.902 1 94.56 201 ALA A CA 1
ATOM 1481 C C . ALA A 1 201 ? 3.973 5.039 8.352 1 94.56 201 ALA A C 1
ATOM 1483 O O . ALA A 1 201 ? 3.125 4.641 7.547 1 94.56 201 ALA A O 1
ATOM 1484 N N . GLY A 1 202 ? 4.02 4.695 9.617 1 96.19 202 GLY A N 1
ATOM 1485 C CA . GLY A 1 202 ? 2.984 3.828 10.156 1 96.19 202 GLY A CA 1
ATOM 1486 C C . GLY A 1 202 ? 1.598 4.441 10.094 1 96.19 202 GLY A C 1
ATOM 1487 O O . GLY A 1 202 ? 0.638 3.775 9.695 1 96.19 202 GLY A O 1
ATOM 1488 N N . GLY A 1 203 ? 1.454 5.637 10.508 1 94.69 203 GLY A N 1
ATOM 1489 C CA . GLY A 1 203 ? 0.184 6.34 10.422 1 94.69 203 GLY A CA 1
ATOM 1490 C C . GLY A 1 203 ? -0.33 6.477 9 1 94.69 203 GLY A C 1
ATOM 1491 O O . GLY A 1 203 ? -1.511 6.242 8.742 1 94.69 203 GLY A O 1
ATOM 1492 N N . ILE A 1 204 ? 0.538 6.82 8.109 1 92.38 204 ILE A N 1
ATOM 1493 C CA . ILE A 1 204 ? 0.207 6.984 6.695 1 92.38 204 ILE A CA 1
ATOM 1494 C C . ILE A 1 204 ? -0.313 5.668 6.129 1 92.38 204 ILE A C 1
ATOM 1496 O O . ILE A 1 204 ? -1.358 5.633 5.477 1 92.38 204 ILE A O 1
ATOM 1500 N N . PHE A 1 205 ? 0.418 4.645 6.406 1 95.81 205 PHE A N 1
ATOM 1501 C CA . PHE A 1 205 ? 0.075 3.35 5.832 1 95.81 205 PHE A CA 1
ATOM 1502 C C . PHE A 1 205 ? -1.274 2.867 6.355 1 95.81 205 PHE A C 1
ATOM 1504 O O . PHE A 1 205 ? -2.084 2.332 5.594 1 95.81 205 PHE A O 1
ATOM 1511 N N . ALA A 1 206 ? -1.485 3.061 7.641 1 95.62 206 ALA A N 1
ATOM 1512 C CA . ALA A 1 206 ? -2.775 2.693 8.219 1 95.62 206 ALA A CA 1
ATOM 1513 C C . ALA A 1 206 ? -3.906 3.51 7.598 1 95.62 206 ALA A C 1
ATOM 1515 O O . ALA A 1 206 ? -4.965 2.967 7.273 1 95.62 206 ALA A O 1
ATOM 1516 N N . MET A 1 207 ? -3.707 4.734 7.422 1 92.31 207 MET A N 1
ATOM 1517 C CA . MET A 1 207 ? -4.715 5.625 6.852 1 92.31 207 MET A CA 1
ATOM 1518 C C . MET A 1 207 ? -5.047 5.219 5.418 1 92.31 207 MET A C 1
ATOM 1520 O O . MET A 1 207 ? -6.219 5.121 5.051 1 92.31 207 MET A O 1
ATOM 1524 N N . VAL A 1 208 ? -4.02 4.977 4.625 1 94 208 VAL A N 1
ATOM 1525 C CA . VAL A 1 208 ? -4.238 4.637 3.223 1 94 208 VAL A CA 1
ATOM 1526 C C . VAL A 1 208 ? -4.949 3.291 3.119 1 94 208 VAL A C 1
ATOM 1528 O O . VAL A 1 208 ? -5.785 3.088 2.236 1 94 208 VAL A O 1
ATOM 1531 N N . SER A 1 209 ? -4.656 2.422 4.043 1 94.81 209 SER A N 1
ATOM 1532 C CA . SER A 1 209 ? -5.191 1.064 4 1 94.81 209 SER A CA 1
ATOM 1533 C C . SER A 1 209 ? -6.629 1.021 4.512 1 94.81 209 SER A C 1
ATOM 1535 O O . SER A 1 209 ? -7.441 0.231 4.023 1 94.81 209 SER A O 1
ATOM 1537 N N . SER A 1 210 ? -6.961 1.876 5.441 1 92.5 210 SER A N 1
ATOM 1538 C CA . SER A 1 210 ? -8.25 1.72 6.098 1 92.5 210 SER A CA 1
ATOM 1539 C C . SER A 1 210 ? -9.227 2.809 5.664 1 92.5 210 SER A C 1
ATOM 1541 O O . SER A 1 210 ? -10.438 2.701 5.906 1 92.5 210 SER A O 1
ATOM 1543 N N . THR A 1 211 ? -8.758 3.805 5.055 1 89.38 211 THR A N 1
ATOM 1544 C CA . THR A 1 211 ? -9.664 4.91 4.781 1 89.38 211 THR A CA 1
ATOM 1545 C C . THR A 1 211 ? -9.547 5.363 3.328 1 89.38 211 THR A C 1
ATOM 1547 O O . THR A 1 211 ? -10.508 5.25 2.559 1 89.38 211 THR A O 1
ATOM 1550 N N . MET A 1 212 ? -8.367 5.719 2.902 1 90.81 212 MET A N 1
ATOM 1551 C CA . MET A 1 212 ? -8.203 6.395 1.619 1 90.81 212 MET A CA 1
ATOM 1552 C C . MET A 1 212 ? -8.461 5.438 0.462 1 90.81 212 MET A C 1
ATOM 1554 O O . MET A 1 212 ? -9.281 5.727 -0.418 1 90.81 212 MET A O 1
ATOM 1558 N N . LEU A 1 213 ? -7.836 4.301 0.517 1 93 213 LEU A N 1
ATOM 1559 C CA . LEU A 1 213 ? -7.941 3.371 -0.604 1 93 213 LEU A CA 1
ATOM 1560 C C . LEU A 1 213 ? -9.344 2.781 -0.692 1 93 213 LEU A C 1
ATOM 1562 O O . LEU A 1 213 ? -9.93 2.723 -1.775 1 93 213 LEU A O 1
ATOM 1566 N N . PRO A 1 214 ? -9.93 2.342 0.438 1 90.44 214 PRO A N 1
ATOM 1567 C CA . PRO A 1 214 ? -11.305 1.835 0.374 1 90.44 214 PRO A CA 1
ATOM 1568 C C . PRO A 1 214 ? -12.297 2.881 -0.131 1 90.44 214 PRO A C 1
ATOM 1570 O O . PRO A 1 214 ? -13.188 2.559 -0.92 1 90.44 214 PRO A O 1
ATOM 1573 N N . GLU A 1 215 ? -12.125 4.074 0.292 1 88.19 215 GLU A N 1
ATOM 1574 C CA . GLU A 1 215 ? -12.992 5.148 -0.181 1 88.19 215 GLU A CA 1
ATOM 1575 C C . GLU A 1 215 ? -12.797 5.395 -1.674 1 88.19 215 GLU A C 1
ATOM 1577 O O . GLU A 1 215 ? -13.773 5.59 -2.408 1 88.19 215 GLU A O 1
ATOM 1582 N N . ALA A 1 216 ? -11.57 5.43 -2.094 1 92.5 216 ALA A N 1
ATOM 1583 C CA . ALA A 1 216 ? -11.273 5.617 -3.512 1 92.5 216 ALA A CA 1
ATOM 1584 C C . ALA A 1 216 ? -11.898 4.508 -4.352 1 92.5 216 ALA A C 1
ATOM 1586 O O . ALA A 1 216 ? -12.461 4.766 -5.422 1 92.5 216 ALA A O 1
ATOM 1587 N N . PHE A 1 217 ? -11.828 3.338 -3.859 1 92 217 PHE A N 1
ATOM 1588 C CA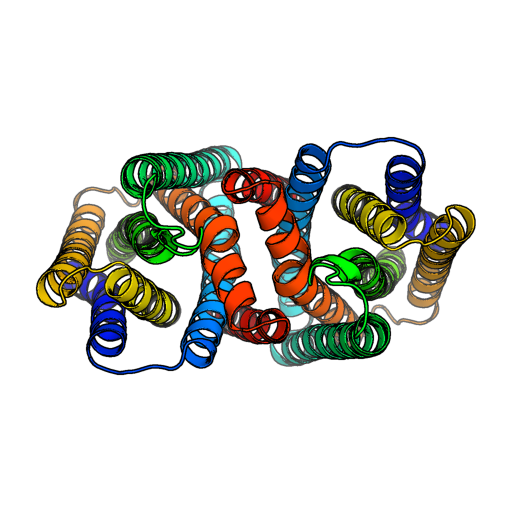 . PHE A 1 217 ? -12.359 2.193 -4.59 1 92 217 PHE A CA 1
ATOM 1589 C C . PHE A 1 217 ? -13.883 2.266 -4.672 1 92 217 PHE A C 1
ATOM 1591 O O . PHE A 1 217 ? -14.469 1.934 -5.707 1 92 217 PHE A O 1
ATOM 1598 N N . GLU A 1 218 ? -14.492 2.623 -3.588 1 89.75 218 GLU A N 1
ATOM 1599 C CA . GLU A 1 218 ? -15.945 2.711 -3.545 1 89.75 218 GLU A CA 1
ATOM 1600 C C . GLU A 1 218 ? -16.469 3.654 -4.621 1 89.75 218 GLU A C 1
ATOM 1602 O O . GLU A 1 218 ? -17.484 3.365 -5.266 1 89.75 218 GLU A O 1
ATOM 1607 N N . GLU A 1 219 ? -15.766 4.699 -4.836 1 89.88 219 GLU A N 1
ATOM 1608 C CA . GLU A 1 219 ? -16.234 5.719 -5.766 1 89.88 219 GLU A CA 1
ATOM 1609 C C . GLU A 1 219 ? -15.641 5.52 -7.156 1 89.88 219 GLU A C 1
ATOM 1611 O O . GLU A 1 219 ? -16.266 5.867 -8.164 1 89.88 219 GLU A O 1
ATOM 1616 N N . GLY A 1 220 ? -14.477 4.941 -7.234 1 92.94 220 GLY A N 1
ATOM 1617 C CA . GLY A 1 220 ? -13.75 4.918 -8.492 1 92.94 220 GLY A CA 1
ATOM 1618 C C . GLY A 1 220 ? -13.766 3.561 -9.172 1 92.94 220 GLY A C 1
ATOM 1619 O O . GLY A 1 220 ? -13.484 3.451 -10.367 1 92.94 220 GLY A O 1
ATOM 1620 N N . GLY A 1 221 ? -14.047 2.527 -8.391 1 91.88 221 GLY A N 1
ATOM 1621 C CA . GLY A 1 221 ? -14.062 1.186 -8.953 1 91.88 221 GLY A CA 1
ATOM 1622 C C . GLY A 1 221 ? -12.68 0.594 -9.141 1 91.88 221 GLY A C 1
ATOM 1623 O O . GLY A 1 221 ? -11.719 1.048 -8.523 1 91.88 221 GLY A O 1
ATOM 1624 N N . PRO A 1 222 ? -12.555 -0.385 -9.977 1 90.94 222 PRO A N 1
ATOM 1625 C CA . PRO A 1 222 ? -11.32 -1.151 -10.117 1 90.94 222 PRO A CA 1
ATOM 1626 C C . PRO A 1 222 ? -10.172 -0.321 -10.695 1 90.94 222 PRO A C 1
ATOM 1628 O O . PRO A 1 222 ? -9 -0.614 -10.445 1 90.94 222 PRO A O 1
ATOM 1631 N N . LEU A 1 223 ? -10.453 0.688 -11.422 1 95.19 223 LEU A N 1
ATOM 1632 C CA . LEU A 1 223 ? -9.43 1.516 -12.055 1 95.19 223 LEU A CA 1
ATOM 1633 C C . LEU A 1 223 ? -8.539 2.176 -11.016 1 95.19 223 LEU A C 1
ATOM 1635 O O . LEU A 1 223 ? -7.449 2.656 -11.336 1 95.19 223 LEU A O 1
ATOM 1639 N N . VAL A 1 224 ? -8.992 2.176 -9.797 1 94.94 224 VAL A N 1
ATOM 1640 C CA . VAL A 1 224 ? -8.25 2.758 -8.68 1 94.94 224 VAL A CA 1
ATOM 1641 C C . VAL A 1 224 ? -6.918 2.031 -8.516 1 94.94 224 VAL A C 1
ATOM 1643 O O . VAL A 1 224 ? -5.91 2.643 -8.148 1 94.94 224 VAL A O 1
ATOM 1646 N N . GLY A 1 225 ? -6.961 0.744 -8.844 1 96.19 225 GLY A N 1
ATOM 1647 C CA . GLY A 1 225 ? -5.727 -0.022 -8.75 1 96.19 225 GLY A CA 1
ATOM 1648 C C . GLY A 1 225 ? -4.633 0.493 -9.664 1 96.19 225 GLY A C 1
ATOM 1649 O O . GLY A 1 225 ? -3.479 0.614 -9.25 1 96.19 225 GLY A O 1
ATOM 1650 N N . PHE A 1 226 ? -4.984 0.832 -10.828 1 97.31 226 PHE A N 1
ATOM 1651 C CA . PHE A 1 226 ? -4.012 1.325 -11.797 1 97.31 226 PHE A CA 1
ATOM 1652 C C . PHE A 1 226 ? -3.568 2.74 -11.445 1 97.31 226 PHE A C 1
ATOM 1654 O O . PHE A 1 226 ? -2.383 3.068 -11.547 1 97.31 226 PHE A O 1
ATOM 1661 N N . ILE A 1 227 ? -4.477 3.545 -11.07 1 97.38 227 ILE A N 1
ATOM 1662 C CA . ILE A 1 227 ? -4.164 4.926 -10.719 1 97.38 227 ILE A CA 1
ATOM 1663 C C . ILE A 1 227 ? -3.254 4.957 -9.492 1 97.38 227 ILE A C 1
ATOM 1665 O O . ILE A 1 227 ? -2.324 5.766 -9.422 1 97.38 227 ILE A O 1
ATOM 1669 N N . SER A 1 228 ? -3.541 4.117 -8.555 1 97.19 228 SER A N 1
ATOM 1670 C CA . SER A 1 228 ? -2.656 4.008 -7.398 1 97.19 228 SER A CA 1
ATOM 1671 C C . SER A 1 228 ? -1.253 3.58 -7.812 1 97.19 228 SER A C 1
ATOM 1673 O O . SER A 1 228 ? -0.263 4.047 -7.25 1 97.19 228 SER A O 1
ATOM 1675 N N . ALA A 1 229 ? -1.205 2.682 -8.766 1 98.06 229 ALA A N 1
ATOM 1676 C CA . ALA A 1 229 ? 0.087 2.24 -9.281 1 98.06 229 ALA A CA 1
ATOM 1677 C C . ALA A 1 229 ? 0.86 3.404 -9.898 1 98.06 229 ALA A C 1
ATOM 1679 O O . ALA A 1 229 ? 2.078 3.504 -9.734 1 98.06 229 ALA A O 1
ATOM 1680 N N . LEU A 1 230 ? 0.183 4.258 -10.578 1 97.69 230 LEU A N 1
ATOM 1681 C CA . LEU A 1 230 ? 0.813 5.449 -11.133 1 97.69 230 LEU A CA 1
ATOM 1682 C C . LEU A 1 230 ? 1.4 6.316 -10.023 1 97.69 230 LEU A C 1
ATOM 1684 O O . LEU A 1 230 ? 2.492 6.871 -10.18 1 97.69 230 LEU A O 1
ATOM 1688 N N . GLY A 1 231 ? 0.629 6.445 -8.977 1 96.62 231 GLY A N 1
ATOM 1689 C CA . GLY A 1 231 ? 1.127 7.191 -7.828 1 96.62 231 GLY A CA 1
ATOM 1690 C C . GLY A 1 231 ? 2.373 6.578 -7.215 1 96.62 231 GLY A C 1
ATOM 1691 O O . GLY A 1 231 ? 3.338 7.289 -6.918 1 96.62 231 GLY A O 1
ATOM 1692 N N . LEU A 1 232 ? 2.342 5.262 -7.035 1 97 232 LEU A N 1
ATOM 1693 C CA . LEU A 1 232 ? 3.498 4.57 -6.473 1 97 232 LEU A CA 1
ATOM 1694 C C . LEU A 1 232 ? 4.727 4.754 -7.363 1 97 232 LEU A C 1
ATOM 1696 O O . LEU A 1 232 ? 5.836 4.941 -6.859 1 97 232 LEU A O 1
ATOM 1700 N N . LEU A 1 233 ? 4.512 4.652 -8.625 1 97.31 233 LEU A N 1
ATOM 1701 C CA . LEU A 1 233 ? 5.605 4.832 -9.57 1 97.31 233 LEU A CA 1
ATOM 1702 C C . LEU A 1 233 ? 6.199 6.23 -9.461 1 97.31 233 LEU A C 1
ATOM 1704 O O . LEU A 1 233 ? 7.418 6.398 -9.539 1 97.31 233 LEU A O 1
ATOM 1708 N N . THR A 1 234 ? 5.379 7.215 -9.344 1 95.31 234 THR A N 1
ATOM 1709 C CA . THR A 1 234 ? 5.844 8.586 -9.172 1 95.31 234 THR A CA 1
ATOM 1710 C C . THR A 1 234 ? 6.766 8.688 -7.953 1 95.31 234 THR A C 1
ATOM 1712 O O . THR A 1 234 ? 7.836 9.297 -8.031 1 95.31 234 THR A O 1
ATOM 1715 N N . ALA A 1 235 ? 6.305 8.07 -6.867 1 93.25 235 ALA A N 1
ATOM 1716 C CA . ALA A 1 235 ? 7.125 8.086 -5.66 1 93.25 235 ALA A CA 1
ATOM 1717 C C . ALA A 1 235 ? 8.453 7.379 -5.891 1 93.25 235 ALA A C 1
ATOM 1719 O O . ALA A 1 235 ? 9.5 7.836 -5.426 1 93.25 235 ALA A O 1
ATOM 1720 N N . LEU A 1 236 ? 8.406 6.293 -6.609 1 94.62 236 LEU A N 1
ATOM 1721 C CA . LEU A 1 236 ? 9.609 5.531 -6.914 1 94.62 236 LEU A CA 1
ATOM 1722 C C . LEU A 1 236 ? 10.586 6.359 -7.742 1 94.62 236 LEU A C 1
ATOM 1724 O O . LEU A 1 236 ? 11.789 6.379 -7.461 1 94.62 236 LEU A O 1
ATOM 1728 N N . ILE A 1 237 ? 10.055 6.988 -8.719 1 94.12 237 ILE A N 1
ATOM 1729 C CA . ILE A 1 237 ? 10.875 7.809 -9.609 1 94.12 237 ILE A CA 1
ATOM 1730 C C . ILE A 1 237 ? 11.484 8.969 -8.828 1 94.12 237 ILE A C 1
ATOM 1732 O O . ILE A 1 237 ? 12.664 9.281 -8.992 1 94.12 237 ILE A O 1
ATOM 1736 N N . LEU A 1 238 ? 10.734 9.586 -7.988 1 89.25 238 LEU A N 1
ATOM 1737 C CA . LEU A 1 238 ? 11.227 10.695 -7.172 1 89.25 238 LEU A CA 1
ATOM 1738 C C . LEU A 1 238 ? 12.328 10.219 -6.227 1 89.25 238 LEU A C 1
ATOM 1740 O O . LEU A 1 238 ? 13.32 10.914 -6.027 1 89.25 238 LEU A O 1
ATOM 1744 N N . THR A 1 239 ? 12.133 9.047 -5.684 1 87.5 239 THR A N 1
ATOM 1745 C CA . THR A 1 239 ? 13.133 8.477 -4.785 1 87.5 239 THR A CA 1
ATOM 1746 C C . THR A 1 239 ? 14.414 8.141 -5.543 1 87.5 239 THR A C 1
ATOM 1748 O O . THR A 1 239 ? 15.516 8.352 -5.039 1 87.5 239 THR A O 1
ATOM 1751 N N . TYR A 1 240 ? 14.227 7.617 -6.766 1 88.31 240 TYR A N 1
ATOM 1752 C CA . TYR A 1 240 ? 15.359 7.215 -7.594 1 88.31 240 TYR A CA 1
ATOM 1753 C C . TYR A 1 240 ? 16.219 8.414 -7.949 1 88.31 240 TYR A C 1
ATOM 1755 O O . TYR A 1 240 ? 17.453 8.328 -7.938 1 88.31 240 TYR A O 1
ATOM 1763 N N . TYR A 1 241 ? 15.578 9.477 -8.227 1 85.38 241 TYR A N 1
ATOM 1764 C CA . TYR A 1 241 ? 16.328 10.656 -8.664 1 85.38 241 TYR A CA 1
ATOM 1765 C C . TYR A 1 241 ? 16.703 11.539 -7.48 1 85.38 241 TYR A C 1
ATOM 1767 O O . TYR A 1 241 ? 17.484 12.484 -7.625 1 85.38 241 TYR A O 1
ATOM 1775 N N . GLY A 1 242 ? 16.062 11.305 -6.316 1 76.94 242 GLY A N 1
ATOM 1776 C CA . GLY A 1 242 ? 16.391 12.102 -5.141 1 76.94 242 GLY A CA 1
ATOM 1777 C C . GLY A 1 242 ? 17.562 11.539 -4.348 1 76.94 242 GLY A C 1
ATOM 1778 O O . GLY A 1 242 ? 18.484 12.266 -3.996 1 76.94 242 GLY A O 1
ATOM 1779 N N . MET B 1 1 ? 18.312 -28.125 -11.664 1 77.81 1 MET B N 1
ATOM 1780 C CA . MET B 1 1 ? 17 -28.281 -12.258 1 77.81 1 MET B CA 1
ATOM 1781 C C . MET B 1 1 ? 15.969 -28.703 -11.203 1 77.81 1 MET B C 1
ATOM 1783 O O . MET B 1 1 ? 14.961 -28.016 -11.008 1 77.81 1 MET B O 1
ATOM 1787 N N . ILE B 1 2 ? 16.297 -29.672 -10.398 1 79.88 2 ILE B N 1
ATOM 1788 C CA . ILE B 1 2 ? 15.352 -30.156 -9.398 1 79.88 2 ILE B CA 1
ATOM 1789 C C . ILE B 1 2 ? 15.141 -29.094 -8.328 1 79.88 2 ILE B C 1
ATOM 1791 O O . ILE B 1 2 ? 14.023 -28.891 -7.855 1 79.88 2 ILE B O 1
ATOM 1795 N N . GLN B 1 3 ? 16.172 -28.406 -8.039 1 79.88 3 GLN B N 1
ATOM 1796 C CA . GLN B 1 3 ? 16.062 -27.344 -7.039 1 79.88 3 GLN B CA 1
ATOM 1797 C C . GLN B 1 3 ? 15.133 -26.234 -7.508 1 79.88 3 GLN B C 1
ATOM 1799 O O . GLN B 1 3 ? 14.352 -25.703 -6.723 1 79.88 3 GLN B O 1
ATOM 1804 N N . ALA B 1 4 ? 15.219 -26 -8.75 1 80.12 4 ALA B N 1
ATOM 1805 C CA . ALA B 1 4 ? 14.375 -24.953 -9.312 1 80.12 4 ALA B CA 1
ATOM 1806 C C . ALA B 1 4 ? 12.898 -25.344 -9.242 1 80.12 4 ALA B C 1
ATOM 1808 O O . ALA B 1 4 ? 12.055 -24.531 -8.852 1 80.12 4 ALA B O 1
ATOM 1809 N N . ILE B 1 5 ? 12.656 -26.547 -9.508 1 83.88 5 ILE B N 1
ATOM 1810 C CA . ILE B 1 5 ? 11.289 -27.047 -9.477 1 83.88 5 ILE B CA 1
ATOM 1811 C C . ILE B 1 5 ? 10.773 -27.062 -8.039 1 83.88 5 ILE B C 1
ATOM 1813 O O . ILE B 1 5 ? 9.648 -26.641 -7.773 1 83.88 5 ILE B O 1
ATOM 1817 N N . LEU B 1 6 ? 11.586 -27.391 -7.148 1 81.81 6 LEU B N 1
ATOM 1818 C CA . LEU B 1 6 ? 11.195 -27.516 -5.746 1 81.81 6 LEU B CA 1
ATOM 1819 C C . LEU B 1 6 ? 10.922 -26.141 -5.141 1 81.81 6 LEU B C 1
ATOM 1821 O O . LEU B 1 6 ? 9.938 -25.969 -4.414 1 81.81 6 LEU B O 1
ATOM 1825 N N . TRP B 1 7 ? 11.719 -25.25 -5.492 1 79.31 7 TRP B N 1
ATOM 1826 C CA . TRP B 1 7 ? 11.539 -23.922 -4.93 1 79.31 7 TRP B CA 1
ATOM 1827 C C . TRP B 1 7 ? 10.305 -23.234 -5.52 1 79.31 7 TRP B C 1
ATOM 1829 O O . TRP B 1 7 ? 9.578 -22.531 -4.809 1 79.31 7 TRP B O 1
ATOM 1839 N N . GLY B 1 8 ? 10.141 -23.406 -6.797 1 79.31 8 GLY B N 1
ATOM 1840 C CA . GLY B 1 8 ? 8.906 -22.922 -7.402 1 79.31 8 GLY B CA 1
ATOM 1841 C C . GLY B 1 8 ? 7.664 -23.578 -6.836 1 79.31 8 GLY B C 1
ATOM 1842 O O . GLY B 1 8 ? 6.652 -22.922 -6.605 1 79.31 8 GLY B O 1
ATOM 1843 N N . GLY B 1 9 ? 7.797 -24.844 -6.602 1 85.25 9 GLY B N 1
ATOM 1844 C CA . GLY B 1 9 ? 6.695 -25.594 -6.016 1 85.25 9 GLY B CA 1
ATOM 1845 C C . GLY B 1 9 ? 6.383 -25.172 -4.59 1 85.25 9 GLY B C 1
ATOM 1846 O O . GLY B 1 9 ? 5.219 -25.156 -4.184 1 85.25 9 GLY B O 1
ATOM 1847 N N . LEU B 1 10 ? 7.375 -24.891 -3.889 1 82.12 10 LEU B N 1
ATOM 1848 C CA . LEU B 1 10 ? 7.191 -24.453 -2.51 1 82.12 10 LEU B CA 1
ATOM 1849 C C . LEU B 1 10 ? 6.379 -23.156 -2.453 1 82.12 10 LEU B C 1
ATOM 1851 O O . LEU B 1 10 ? 5.492 -23.016 -1.61 1 82.12 10 LEU B O 1
ATOM 1855 N N . ALA B 1 11 ? 6.734 -22.234 -3.324 1 77.5 11 ALA B N 1
ATOM 1856 C CA . ALA B 1 11 ? 5.973 -21 -3.412 1 77.5 11 ALA B CA 1
ATOM 1857 C C . ALA B 1 11 ? 4.504 -21.266 -3.729 1 77.5 11 ALA B C 1
ATOM 1859 O O . ALA B 1 11 ? 3.609 -20.688 -3.115 1 77.5 11 ALA B O 1
ATOM 1860 N N . GLY B 1 12 ? 4.336 -22.172 -4.574 1 85.62 12 GLY B N 1
ATOM 1861 C CA . GLY B 1 12 ? 2.984 -22.531 -4.965 1 85.62 12 GLY B CA 1
ATOM 1862 C C . GLY B 1 12 ? 2.254 -23.359 -3.916 1 85.62 12 GLY B C 1
ATOM 1863 O O . GLY B 1 12 ? 1.025 -23.312 -3.834 1 85.62 12 GLY B O 1
ATOM 1864 N N . SER B 1 13 ? 2.965 -24.016 -3.104 1 91.06 13 SER B N 1
ATOM 1865 C CA . SER B 1 13 ? 2.352 -24.875 -2.096 1 91.06 13 SER B CA 1
ATOM 1866 C C . SER B 1 13 ? 1.619 -24.047 -1.04 1 91.06 13 SER B C 1
ATOM 1868 O O . SER B 1 13 ? 0.591 -24.484 -0.513 1 91.06 13 SER B O 1
ATOM 1870 N N . SER B 1 14 ? 2.129 -22.922 -0.716 1 92.19 14 SER B N 1
ATOM 1871 C CA . SER B 1 14 ? 1.478 -22.047 0.25 1 92.19 14 SER B CA 1
ATOM 1872 C C . SER B 1 14 ? 0.096 -21.625 -0.234 1 92.19 14 SER B C 1
ATOM 1874 O O . SER B 1 14 ? -0.841 -21.516 0.56 1 92.19 14 SER B O 1
ATOM 1876 N N . LEU B 1 15 ? -0.031 -21.438 -1.511 1 93.88 15 LEU B N 1
ATOM 1877 C CA . LEU B 1 15 ? -1.321 -21.109 -2.105 1 93.88 15 LEU B CA 1
ATOM 1878 C C . LEU B 1 15 ? -2.307 -22.266 -1.938 1 93.88 15 LEU B C 1
ATOM 1880 O O . LEU B 1 15 ? -3.467 -22.047 -1.58 1 93.88 15 LEU B O 1
ATOM 1884 N N . VAL B 1 16 ? -1.781 -23.438 -2.15 1 94.88 16 VAL B N 1
ATOM 1885 C CA . VAL B 1 16 ? -2.617 -24.625 -2.041 1 94.88 16 VAL B CA 1
ATOM 1886 C C . VAL B 1 16 ? -3.029 -24.828 -0.585 1 94.88 16 VAL B C 1
ATOM 1888 O O . VAL B 1 16 ? -4.191 -25.141 -0.301 1 94.88 16 VAL B O 1
ATOM 1891 N N . LEU B 1 17 ? -2.107 -24.656 0.306 1 94.94 17 LEU B N 1
ATOM 1892 C CA . LEU B 1 17 ? -2.404 -24.797 1.727 1 94.94 17 LEU B CA 1
ATOM 1893 C C . LEU B 1 17 ? -3.463 -23.797 2.164 1 94.94 17 LEU B C 1
ATOM 1895 O O . LEU B 1 17 ? -4.395 -24.141 2.895 1 94.94 17 LEU B O 1
ATOM 1899 N N . GLY B 1 18 ? -3.287 -22.594 1.751 1 94.88 18 GLY B N 1
ATOM 1900 C CA . GLY B 1 18 ? -4.301 -21.594 2.029 1 94.88 18 GLY B CA 1
ATOM 1901 C C . GLY B 1 18 ? -5.66 -21.938 1.458 1 94.88 18 GLY B C 1
ATOM 1902 O O . GLY B 1 18 ? -6.688 -21.75 2.119 1 94.88 18 GLY B O 1
ATOM 1903 N N . ALA B 1 19 ? -5.598 -22.453 0.279 1 95.62 19 ALA B N 1
ATOM 1904 C CA . ALA B 1 19 ? -6.836 -22.844 -0.385 1 95.62 19 ALA B CA 1
ATOM 1905 C C . ALA B 1 19 ? -7.527 -23.969 0.376 1 95.62 19 ALA B C 1
ATOM 1907 O O . ALA B 1 19 ? -8.75 -23.969 0.531 1 95.62 19 ALA B O 1
ATOM 1908 N N . ILE B 1 20 ? -6.77 -24.938 0.808 1 96.38 20 ILE B N 1
ATOM 1909 C CA . ILE B 1 20 ? -7.316 -26.062 1.545 1 96.38 20 ILE B CA 1
ATOM 1910 C C . ILE B 1 20 ? -8.016 -25.562 2.809 1 96.38 20 ILE B C 1
ATOM 1912 O O . ILE B 1 20 ? -9.148 -25.969 3.094 1 96.38 20 ILE B O 1
ATOM 1916 N N . LEU B 1 21 ? -7.391 -24.672 3.465 1 94.94 21 LEU B N 1
ATOM 1917 C CA . LEU B 1 21 ? -7.992 -24.125 4.676 1 94.94 21 LEU B CA 1
ATOM 1918 C C . LEU B 1 21 ? -9.25 -23.328 4.348 1 94.94 21 LEU B C 1
ATOM 1920 O O . LEU B 1 21 ? -10.242 -23.422 5.07 1 94.94 21 LEU B O 1
ATOM 1924 N N . GLY B 1 22 ? -9.195 -22.625 3.32 1 94.31 22 GLY B N 1
ATOM 1925 C CA . GLY B 1 22 ? -10.32 -21.797 2.924 1 94.31 22 GLY B CA 1
ATOM 1926 C C . GLY B 1 22 ? -11.516 -22.609 2.451 1 94.31 22 GLY B C 1
ATOM 1927 O O . GLY B 1 22 ? -12.664 -22.188 2.611 1 94.31 22 GLY B O 1
ATOM 1928 N N . ILE B 1 23 ? -11.242 -23.766 1.87 1 94.44 23 ILE B N 1
ATOM 1929 C CA . ILE B 1 23 ? -12.289 -24.609 1.299 1 94.44 23 ILE B CA 1
ATOM 1930 C C . ILE B 1 23 ? -12.93 -25.453 2.398 1 94.44 23 ILE B C 1
ATOM 1932 O O . ILE B 1 23 ? -14.156 -25.625 2.42 1 94.44 23 ILE B O 1
ATOM 1936 N N . TYR B 1 24 ? -12.203 -25.891 3.281 1 94.62 24 TYR B N 1
ATOM 1937 C CA . TYR B 1 24 ? -12.719 -26.938 4.152 1 94.62 24 TYR B CA 1
ATOM 1938 C C . TYR B 1 24 ? -13.047 -26.391 5.535 1 94.62 24 TYR B C 1
ATOM 1940 O O . TYR B 1 24 ? -13.797 -27 6.297 1 94.62 24 TYR B O 1
ATOM 1948 N N . LYS B 1 25 ? -12.438 -25.328 5.887 1 93.19 25 LYS B N 1
ATOM 1949 C CA . LYS B 1 25 ? -12.734 -24.75 7.188 1 93.19 25 LYS B CA 1
ATOM 1950 C C . LYS B 1 25 ? -13.711 -23.578 7.055 1 93.19 25 LYS B C 1
ATOM 1952 O O . LYS B 1 25 ? -13.656 -22.828 6.078 1 93.19 25 LYS B O 1
ATOM 1957 N N . ASN B 1 26 ? -14.57 -23.531 8.023 1 91.56 26 ASN B N 1
ATOM 1958 C CA . ASN B 1 26 ? -15.477 -22.406 8.078 1 91.56 26 ASN B CA 1
ATOM 1959 C C . ASN B 1 26 ? -14.859 -21.219 8.82 1 91.56 26 ASN B C 1
ATOM 1961 O O . ASN B 1 26 ? -15.062 -21.062 10.023 1 91.56 26 ASN B O 1
ATOM 1965 N N . ILE B 1 27 ? -14.195 -20.422 8.094 1 93.38 27 ILE B N 1
ATOM 1966 C CA . ILE B 1 27 ? -13.531 -19.25 8.68 1 93.38 27 ILE B CA 1
ATOM 1967 C C . ILE B 1 27 ? -14.469 -18.047 8.641 1 93.38 27 ILE B C 1
ATOM 1969 O O . ILE B 1 27 ? -14.984 -17.688 7.582 1 93.38 27 ILE B O 1
ATOM 1973 N N . PRO B 1 28 ? -14.625 -17.5 9.852 1 93.12 28 PRO B N 1
ATOM 1974 C CA . PRO B 1 28 ? -15.477 -16.297 9.875 1 93.12 28 PRO B CA 1
ATOM 1975 C C . PRO B 1 28 ? -14.961 -15.195 8.961 1 93.12 28 PRO B C 1
ATOM 1977 O O . PRO B 1 28 ? -13.75 -15.031 8.805 1 93.12 28 PRO B O 1
ATOM 1980 N N . ASN B 1 29 ? -15.875 -14.422 8.398 1 90.88 29 ASN B N 1
ATOM 1981 C CA . ASN B 1 29 ? -15.547 -13.367 7.445 1 90.88 29 ASN B CA 1
ATOM 1982 C C . ASN B 1 29 ? -14.539 -12.383 8.031 1 90.88 29 ASN B C 1
ATOM 1984 O O . ASN B 1 29 ? -13.617 -11.945 7.34 1 90.88 29 ASN B O 1
ATOM 1988 N N . LYS B 1 30 ? -14.695 -12.133 9.281 1 94.25 30 LYS B N 1
ATOM 1989 C CA . LYS B 1 30 ? -13.812 -11.164 9.922 1 94.25 30 LYS B CA 1
ATOM 1990 C C . LYS B 1 30 ? -12.383 -11.703 10.016 1 94.25 30 LYS B C 1
ATOM 1992 O O . LYS B 1 30 ? -11.422 -10.953 9.82 1 94.25 30 LYS B O 1
ATOM 1997 N N . VAL B 1 31 ? -12.273 -12.961 10.297 1 94.62 31 VAL B N 1
ATOM 1998 C CA . VAL B 1 31 ? -10.961 -13.586 10.406 1 94.62 31 VAL B CA 1
ATOM 1999 C C . VAL B 1 31 ? -10.297 -13.648 9.039 1 94.62 31 VAL B C 1
ATOM 2001 O O . VAL B 1 31 ? -9.109 -13.328 8.898 1 94.62 31 VAL B O 1
ATOM 2004 N N . SER B 1 32 ? -11.047 -14.016 8.062 1 92.31 32 SER B N 1
ATOM 2005 C CA . SER B 1 32 ? -10.516 -14.039 6.699 1 92.31 32 SER B CA 1
ATOM 2006 C C . SER B 1 32 ? -10.094 -12.648 6.246 1 92.31 32 SER B C 1
ATOM 2008 O O . SER B 1 32 ? -9.109 -12.492 5.527 1 92.31 32 SER B O 1
ATOM 2010 N N . ALA B 1 33 ? -10.883 -11.664 6.688 1 93.75 33 ALA B N 1
ATOM 2011 C CA . ALA B 1 33 ? -10.562 -10.281 6.355 1 93.75 33 ALA B CA 1
ATOM 2012 C C . ALA B 1 33 ? -9.234 -9.859 6.973 1 93.75 33 ALA B C 1
ATOM 2014 O O . ALA B 1 33 ? -8.43 -9.188 6.328 1 93.75 33 ALA B O 1
ATOM 2015 N N . PHE B 1 34 ? -8.984 -10.305 8.156 1 95.94 34 PHE B N 1
ATOM 2016 C CA . PHE B 1 34 ? -7.742 -9.953 8.836 1 95.94 34 PHE B CA 1
ATOM 2017 C C . PHE B 1 34 ? -6.555 -10.664 8.203 1 95.94 34 PHE B C 1
ATOM 2019 O O . PHE B 1 34 ? -5.477 -10.086 8.062 1 95.94 34 PHE B O 1
ATOM 2026 N N . ILE B 1 35 ? -6.789 -11.852 7.805 1 94.19 35 ILE B N 1
ATOM 2027 C CA . ILE B 1 35 ? -5.734 -12.594 7.121 1 94.19 35 ILE B CA 1
ATOM 2028 C C . ILE B 1 35 ? -5.41 -11.922 5.789 1 94.19 35 ILE B C 1
ATOM 2030 O O . ILE B 1 35 ? -4.242 -11.758 5.441 1 94.19 35 ILE B O 1
ATOM 2034 N N . MET B 1 36 ? -6.434 -11.523 5.16 1 91.31 36 MET B N 1
ATOM 2035 C CA . MET B 1 36 ? -6.277 -10.828 3.889 1 91.31 36 MET B CA 1
ATOM 2036 C C . MET B 1 36 ? -5.547 -9.5 4.078 1 91.31 36 MET B C 1
ATOM 2038 O O . MET B 1 36 ? -4.652 -9.164 3.301 1 91.31 36 MET B O 1
ATOM 2042 N N . ALA B 1 37 ? -5.938 -8.805 5.113 1 95.5 37 ALA B N 1
ATOM 2043 C CA . ALA B 1 37 ? -5.293 -7.535 5.418 1 95.5 37 ALA B CA 1
ATOM 2044 C C . ALA B 1 37 ? -3.803 -7.727 5.691 1 95.5 37 ALA B C 1
ATOM 2046 O O . ALA B 1 37 ? -2.971 -6.973 5.18 1 95.5 37 ALA B O 1
ATOM 2047 N N . TYR B 1 38 ? -3.484 -8.703 6.484 1 95.81 38 TYR B N 1
ATOM 2048 C CA . TYR B 1 38 ? -2.09 -9.031 6.758 1 95.81 38 TYR B CA 1
ATOM 2049 C C . TYR B 1 38 ? -1.339 -9.352 5.473 1 95.81 38 TYR B C 1
ATOM 2051 O O . TYR B 1 38 ? -0.234 -8.844 5.25 1 95.81 38 TYR B O 1
ATOM 2059 N N . GLY B 1 39 ? -1.985 -10.133 4.664 1 92 39 GLY B N 1
ATOM 2060 C CA . GLY B 1 39 ? -1.395 -10.477 3.381 1 92 39 GLY B CA 1
ATOM 2061 C C . GLY B 1 39 ? -1.15 -9.273 2.49 1 92 39 GLY B C 1
ATOM 2062 O O . GLY B 1 39 ? -0.127 -9.203 1.809 1 92 39 GLY B O 1
ATOM 2063 N N . THR B 1 40 ? -2.07 -8.359 2.49 1 94.06 40 THR B N 1
ATOM 2064 C CA . THR B 1 40 ? -1.934 -7.152 1.683 1 94.06 40 THR B CA 1
ATOM 2065 C C . THR B 1 40 ? -0.698 -6.359 2.1 1 94.06 40 THR B C 1
ATOM 2067 O O . THR B 1 40 ? 0.047 -5.867 1.248 1 94.06 40 THR B O 1
ATOM 2070 N N . GLY B 1 41 ? -0.471 -6.262 3.387 1 95.44 41 GLY B N 1
ATOM 2071 C CA . GLY B 1 41 ? 0.72 -5.59 3.879 1 95.44 41 GLY B CA 1
ATOM 2072 C C . GLY B 1 41 ? 2.008 -6.258 3.441 1 95.44 41 GLY B C 1
ATOM 2073 O O . GLY B 1 41 ? 2.936 -5.59 2.98 1 95.44 41 GLY B O 1
ATOM 2074 N N . VAL B 1 42 ? 2.018 -7.539 3.566 1 93.38 42 VAL B N 1
ATOM 2075 C CA . VAL B 1 42 ? 3.197 -8.305 3.182 1 93.38 42 VAL B CA 1
ATOM 2076 C C . VAL B 1 42 ? 3.463 -8.125 1.688 1 93.38 42 VAL B C 1
ATOM 2078 O O . VAL B 1 42 ? 4.609 -7.949 1.272 1 93.38 42 VAL B O 1
ATOM 2081 N N . LEU B 1 43 ? 2.389 -8.148 0.94 1 91.62 43 LEU B N 1
ATOM 2082 C CA . LEU B 1 43 ? 2.506 -8.062 -0.512 1 91.62 43 LEU B CA 1
ATOM 2083 C C . LEU B 1 43 ? 2.982 -6.68 -0.942 1 91.62 43 LEU B C 1
ATOM 2085 O O . LEU B 1 43 ? 3.826 -6.559 -1.832 1 91.62 43 LEU B O 1
ATOM 2089 N N . ILE B 1 44 ? 2.477 -5.672 -0.3 1 94.81 44 ILE B N 1
ATOM 2090 C CA . ILE B 1 44 ? 2.936 -4.32 -0.602 1 94.81 44 ILE B CA 1
ATOM 2091 C C . ILE B 1 44 ? 4.418 -4.191 -0.26 1 94.81 44 ILE B C 1
ATOM 2093 O O . ILE B 1 44 ? 5.191 -3.617 -1.03 1 94.81 44 ILE B O 1
ATOM 2097 N N . GLY B 1 45 ? 4.797 -4.711 0.865 1 94.19 45 GLY B N 1
ATOM 2098 C CA . GLY B 1 45 ? 6.199 -4.695 1.245 1 94.19 45 GLY B CA 1
ATOM 2099 C C . GLY B 1 45 ? 7.09 -5.441 0.267 1 94.19 45 GLY B C 1
ATOM 2100 O O . GLY B 1 45 ? 8.148 -4.941 -0.116 1 94.19 45 GLY B O 1
ATOM 2101 N N . ALA B 1 46 ? 6.668 -6.637 -0.113 1 88.81 46 ALA B N 1
ATOM 2102 C CA . ALA B 1 46 ? 7.43 -7.426 -1.076 1 88.81 46 ALA B CA 1
ATOM 2103 C C . ALA B 1 46 ? 7.559 -6.695 -2.408 1 88.81 46 ALA B C 1
ATOM 2105 O O . ALA B 1 46 ? 8.625 -6.715 -3.037 1 88.81 46 ALA B O 1
ATOM 2106 N N . ALA B 1 47 ? 6.516 -6.047 -2.797 1 92.12 47 ALA B N 1
ATOM 2107 C CA . ALA B 1 47 ? 6.516 -5.32 -4.062 1 92.12 47 ALA B CA 1
ATOM 2108 C C . ALA B 1 47 ? 7.441 -4.105 -4 1 92.12 47 ALA B C 1
ATOM 2110 O O . ALA B 1 47 ? 8.164 -3.816 -4.957 1 92.12 47 ALA B O 1
ATOM 2111 N N . THR B 1 48 ? 7.461 -3.449 -2.875 1 94.31 48 THR B N 1
ATOM 2112 C CA . THR B 1 48 ? 8.172 -2.18 -2.781 1 94.31 48 THR B CA 1
ATOM 2113 C C . THR B 1 48 ? 9.609 -2.4 -2.311 1 94.31 48 THR B C 1
ATOM 2115 O O . THR B 1 48 ? 10.555 -1.96 -2.965 1 94.31 48 THR B O 1
ATOM 2118 N N . PHE B 1 49 ? 9.805 -3.178 -1.231 1 92 49 PHE B N 1
ATOM 2119 C CA . PHE B 1 49 ? 11.117 -3.309 -0.616 1 92 49 PHE B CA 1
ATOM 2120 C C . PHE B 1 49 ? 12 -4.266 -1.415 1 92 49 PHE B C 1
ATOM 2122 O O . PHE B 1 49 ? 13.227 -4.156 -1.388 1 92 49 PHE B O 1
ATOM 2129 N N . GLU B 1 50 ? 11.352 -5.156 -2.105 1 88.5 50 GLU B N 1
ATOM 2130 C CA . GLU B 1 50 ? 12.156 -6.195 -2.744 1 88.5 50 GLU B CA 1
ATOM 2131 C C . GLU B 1 50 ? 12.07 -6.105 -4.266 1 88.5 50 GLU B C 1
ATOM 2133 O O . GLU B 1 50 ? 13.023 -5.684 -4.922 1 88.5 50 GLU B O 1
ATOM 2138 N N . LEU B 1 51 ? 10.938 -6.289 -4.809 1 88.69 51 LEU B N 1
ATOM 2139 C CA . LEU B 1 51 ? 10.797 -6.434 -6.254 1 88.69 51 LEU B CA 1
ATOM 2140 C C . LEU B 1 51 ? 11.164 -5.141 -6.969 1 88.69 51 LEU B C 1
ATOM 2142 O O . LEU B 1 51 ? 12.039 -5.133 -7.84 1 88.69 51 LEU B O 1
ATOM 2146 N N . LEU B 1 52 ? 10.555 -4.074 -6.535 1 94.06 52 LEU B N 1
ATOM 2147 C CA . LEU B 1 52 ? 10.781 -2.812 -7.234 1 94.06 52 LEU B CA 1
ATOM 2148 C C . LEU B 1 52 ? 12.164 -2.256 -6.918 1 94.06 52 LEU B C 1
ATOM 2150 O O . LEU B 1 52 ? 12.859 -1.768 -7.812 1 94.06 52 LEU B O 1
ATOM 2154 N N . THR B 1 53 ? 12.539 -2.34 -5.688 1 92.12 53 THR B N 1
ATOM 2155 C CA . THR B 1 53 ? 13.844 -1.814 -5.289 1 92.12 53 THR B CA 1
ATOM 2156 C C . THR B 1 53 ? 14.969 -2.57 -5.992 1 92.12 53 THR B C 1
ATOM 2158 O O . THR B 1 53 ? 15.891 -1.959 -6.527 1 92.12 53 THR B O 1
ATOM 2161 N N . ASP B 1 54 ? 14.867 -3.863 -6.055 1 88.75 54 ASP B N 1
ATOM 2162 C CA . ASP B 1 54 ? 15.867 -4.664 -6.75 1 88.75 54 ASP B CA 1
ATOM 2163 C C . ASP B 1 54 ? 15.852 -4.383 -8.25 1 88.75 54 ASP B C 1
ATOM 2165 O O . ASP B 1 54 ? 16.906 -4.32 -8.891 1 88.75 54 ASP B O 1
ATOM 2169 N N . ALA B 1 55 ? 14.641 -4.266 -8.734 1 92.06 55 ALA B N 1
ATOM 2170 C CA . ALA B 1 55 ? 14.5 -4.035 -10.164 1 92.06 55 ALA B CA 1
ATOM 2171 C C . ALA B 1 55 ? 15.156 -2.717 -10.57 1 92.06 55 ALA B C 1
ATOM 2173 O O . ALA B 1 55 ? 15.875 -2.656 -11.578 1 92.06 55 ALA B O 1
ATOM 2174 N N . VAL B 1 56 ? 14.992 -1.723 -9.797 1 94.31 56 VAL B N 1
ATOM 2175 C CA . VAL B 1 56 ? 15.531 -0.407 -10.125 1 94.31 56 VAL B CA 1
ATOM 2176 C C . VAL B 1 56 ? 17.031 -0.375 -9.836 1 94.31 56 VAL B C 1
ATOM 2178 O O . VAL B 1 56 ? 17.797 0.236 -10.578 1 94.31 56 VAL B O 1
ATOM 2181 N N . ARG B 1 57 ? 17.438 -1.009 -8.797 1 91.62 57 ARG B N 1
ATOM 2182 C CA . ARG B 1 57 ? 18.859 -1.073 -8.43 1 91.62 57 ARG B CA 1
ATOM 2183 C C . ARG B 1 57 ? 19.672 -1.751 -9.523 1 91.62 57 ARG B C 1
ATOM 2185 O O . ARG B 1 57 ? 20.734 -1.255 -9.906 1 91.62 57 ARG B O 1
ATOM 2192 N N . ASP B 1 58 ? 19.141 -2.805 -10.086 1 89.75 58 ASP B N 1
ATOM 2193 C CA . ASP B 1 58 ? 19.906 -3.637 -11.016 1 89.75 58 ASP B CA 1
ATOM 2194 C C . ASP B 1 58 ? 19.625 -3.227 -12.461 1 89.75 58 ASP B C 1
ATOM 2196 O O . ASP B 1 58 ? 20.5 -3.369 -13.328 1 89.75 58 ASP B O 1
ATOM 2200 N N . GLY B 1 59 ? 18.375 -2.762 -12.727 1 92.19 59 GLY B N 1
ATOM 2201 C CA . GLY B 1 59 ? 18 -2.559 -14.109 1 92.19 59 GLY B CA 1
ATOM 2202 C C . GLY B 1 59 ? 17.766 -1.1 -14.461 1 92.19 59 GLY B C 1
ATOM 2203 O O . GLY B 1 59 ? 17.438 -0.773 -15.602 1 92.19 59 GLY B O 1
ATOM 2204 N N . GLY B 1 60 ? 18 -0.205 -13.5 1 93.69 60 GLY B N 1
ATOM 2205 C CA . GLY B 1 60 ? 17.688 1.196 -13.734 1 93.69 60 GLY B CA 1
ATOM 2206 C C . GLY B 1 60 ? 16.219 1.521 -13.57 1 93.69 60 GLY B C 1
ATOM 2207 O O . GLY B 1 60 ? 15.438 0.69 -13.086 1 93.69 60 GLY B O 1
ATOM 2208 N N . ILE B 1 61 ? 15.789 2.734 -13.977 1 95.44 61 ILE B N 1
ATOM 2209 C CA . ILE B 1 61 ? 14.453 3.221 -13.648 1 95.44 61 ILE B CA 1
ATOM 2210 C C . ILE B 1 61 ? 13.523 2.998 -14.844 1 95.44 61 ILE B C 1
ATOM 2212 O O . ILE B 1 61 ? 12.32 2.777 -14.664 1 95.44 61 ILE B O 1
ATOM 2216 N N . LEU B 1 62 ? 13.984 2.934 -16.031 1 95.19 62 LEU B N 1
ATOM 2217 C CA . LEU B 1 62 ? 13.141 2.979 -17.219 1 95.19 62 LEU B CA 1
ATOM 2218 C C . LEU B 1 62 ? 12.414 1.655 -17.422 1 95.19 62 LEU B C 1
ATOM 2220 O O . LEU B 1 62 ? 11.18 1.614 -17.391 1 95.19 62 LEU B O 1
ATOM 2224 N N . TYR B 1 63 ? 13.133 0.567 -17.578 1 94.5 63 TYR B N 1
ATOM 2225 C CA . TYR B 1 63 ? 12.523 -0.712 -17.922 1 94.5 63 TYR B CA 1
ATOM 2226 C C . TYR B 1 63 ? 11.68 -1.254 -16.781 1 94.5 63 TYR B C 1
ATOM 2228 O O . TYR B 1 63 ? 10.555 -1.706 -16.984 1 94.5 63 TYR B O 1
ATOM 2236 N N . PRO B 1 64 ? 12.195 -1.132 -15.531 1 95.94 64 PRO B N 1
ATOM 2237 C CA . PRO B 1 64 ? 11.328 -1.532 -14.422 1 95.94 64 PRO B CA 1
ATOM 2238 C C . PRO B 1 64 ? 10.047 -0.712 -14.352 1 95.94 64 PRO B C 1
ATOM 2240 O O . PRO B 1 64 ? 8.984 -1.251 -14.031 1 95.94 64 PRO B O 1
ATOM 2243 N N . SER B 1 65 ? 10.133 0.563 -14.695 1 97.94 65 SER B N 1
ATOM 2244 C CA . SER B 1 65 ? 8.93 1.396 -14.695 1 97.94 65 SER B CA 1
ATOM 2245 C C . SER B 1 65 ? 7.926 0.918 -15.734 1 97.94 65 SER B C 1
ATOM 2247 O O . SER B 1 65 ? 6.723 0.862 -15.461 1 97.94 65 SER B O 1
ATOM 2249 N N . ILE B 1 66 ? 8.391 0.59 -16.844 1 97.19 66 ILE B N 1
ATOM 2250 C CA . ILE B 1 66 ? 7.531 0.083 -17.906 1 97.19 66 ILE B CA 1
ATOM 2251 C C . ILE B 1 66 ? 6.93 -1.256 -17.484 1 97.19 66 ILE B C 1
ATOM 2253 O O . ILE B 1 66 ? 5.723 -1.476 -17.641 1 97.19 66 ILE B O 1
ATOM 2257 N N . GLY B 1 67 ? 7.77 -2.131 -17 1 96.5 67 GLY B N 1
ATOM 2258 C CA . GLY B 1 67 ? 7.277 -3.406 -16.516 1 96.5 67 GLY B CA 1
ATOM 2259 C C . GLY B 1 67 ? 6.223 -3.264 -15.438 1 96.5 67 GLY B C 1
ATOM 2260 O O . GLY B 1 67 ? 5.199 -3.951 -15.469 1 96.5 67 GLY B O 1
ATOM 2261 N N . PHE B 1 68 ? 6.477 -2.355 -14.547 1 97.75 68 PHE B N 1
ATOM 2262 C CA . PHE B 1 68 ? 5.559 -2.104 -13.438 1 97.75 68 PHE B CA 1
ATOM 2263 C C . PHE B 1 68 ? 4.195 -1.663 -13.961 1 97.75 68 PHE B C 1
ATOM 2265 O O . PHE B 1 68 ? 3.166 -2.184 -13.531 1 97.75 68 PHE B O 1
ATOM 2272 N N . LEU B 1 69 ? 4.195 -0.755 -14.883 1 98.19 69 LEU B N 1
ATOM 2273 C CA . LEU B 1 69 ? 2.949 -0.233 -15.43 1 98.19 69 LEU B CA 1
ATOM 2274 C C . LEU B 1 69 ? 2.227 -1.298 -16.25 1 98.19 69 LEU B C 1
ATOM 2276 O O . LEU B 1 69 ? 0.998 -1.39 -16.219 1 98.19 69 LEU B O 1
ATOM 2280 N N . LEU B 1 70 ? 2.971 -2.068 -16.938 1 97.38 70 LEU B N 1
ATOM 2281 C CA . LEU B 1 70 ? 2.373 -3.139 -17.734 1 97.38 70 LEU B CA 1
ATOM 2282 C C . LEU B 1 70 ? 1.732 -4.188 -16.828 1 97.38 70 LEU B C 1
ATOM 2284 O O . LEU B 1 70 ? 0.66 -4.711 -17.141 1 97.38 70 LEU B O 1
ATOM 2288 N N . GLY B 1 71 ? 2.408 -4.516 -15.766 1 96.69 71 GLY B N 1
ATOM 2289 C CA . GLY B 1 71 ? 1.832 -5.441 -14.805 1 96.69 71 GLY B CA 1
ATOM 2290 C C . GLY B 1 71 ? 0.548 -4.934 -14.172 1 96.69 71 GLY B C 1
ATOM 2291 O O . GLY B 1 71 ? -0.445 -5.66 -14.102 1 96.69 71 GLY B O 1
ATOM 2292 N N . ALA B 1 72 ? 0.583 -3.67 -13.781 1 97.69 72 ALA B N 1
ATOM 2293 C CA . ALA B 1 72 ? -0.606 -3.057 -13.195 1 97.69 72 ALA B CA 1
ATOM 2294 C C . ALA B 1 72 ? -1.752 -3.01 -14.203 1 97.69 72 ALA B C 1
ATOM 2296 O O . ALA B 1 72 ? -2.895 -3.336 -13.867 1 97.69 72 ALA B O 1
ATOM 2297 N N . LEU B 1 73 ? -1.425 -2.662 -15.375 1 97.56 73 LEU B N 1
ATOM 2298 C CA . LEU B 1 73 ? -2.422 -2.566 -16.438 1 97.56 73 LEU B CA 1
ATOM 2299 C C . LEU B 1 73 ? -3.004 -3.939 -16.75 1 97.56 73 LEU B C 1
ATOM 2301 O O . LEU B 1 73 ? -4.219 -4.078 -16.922 1 97.56 73 LEU B O 1
ATOM 2305 N N . ALA B 1 74 ? -2.184 -4.906 -16.875 1 96.25 74 ALA B N 1
ATOM 2306 C CA . ALA B 1 74 ? -2.631 -6.262 -17.172 1 96.25 74 ALA B CA 1
ATOM 2307 C C . ALA B 1 74 ? -3.615 -6.762 -16.125 1 96.25 74 ALA B C 1
ATOM 2309 O O . ALA B 1 74 ? -4.637 -7.363 -16.453 1 96.25 74 ALA B O 1
ATOM 2310 N N . PHE B 1 75 ? -3.33 -6.516 -14.898 1 95.12 75 PHE B N 1
ATOM 2311 C CA . PHE B 1 75 ? -4.227 -6.957 -13.836 1 95.12 75 PHE B CA 1
ATOM 2312 C C . PHE B 1 75 ? -5.574 -6.254 -13.93 1 95.12 75 PHE B C 1
ATOM 2314 O O . PHE B 1 75 ? -6.621 -6.887 -13.805 1 95.12 75 PHE B O 1
ATOM 2321 N N . ILE B 1 76 ? -5.527 -4.949 -14.102 1 95.25 76 ILE B N 1
ATOM 2322 C CA . ILE B 1 76 ? -6.77 -4.188 -14.125 1 95.25 76 ILE B CA 1
ATOM 2323 C C . ILE B 1 76 ? -7.629 -4.629 -15.305 1 95.25 76 ILE B C 1
ATOM 2325 O O . ILE B 1 76 ? -8.852 -4.734 -15.188 1 95.25 76 ILE B O 1
ATOM 2329 N N . ILE B 1 77 ? -7.02 -4.855 -16.453 1 95.06 77 ILE B N 1
ATOM 2330 C CA . ILE B 1 77 ? -7.746 -5.352 -17.609 1 95.06 77 ILE B CA 1
ATOM 2331 C C . ILE B 1 77 ? -8.383 -6.699 -17.297 1 95.06 77 ILE B C 1
ATOM 2333 O O . ILE B 1 77 ? -9.562 -6.918 -17.578 1 95.06 77 ILE B O 1
ATOM 2337 N N . ALA B 1 78 ? -7.684 -7.578 -16.672 1 91.62 78 ALA B N 1
ATOM 2338 C CA . ALA B 1 78 ? -8.211 -8.883 -16.281 1 91.62 78 ALA B CA 1
ATOM 2339 C C . ALA B 1 78 ? -9.367 -8.734 -15.305 1 91.62 78 ALA B C 1
ATOM 2341 O O . ALA B 1 78 ? -10.383 -9.43 -15.422 1 91.62 78 ALA B O 1
ATOM 2342 N N . GLU B 1 79 ? -9.117 -7.852 -14.359 1 89.56 79 GLU B N 1
ATOM 2343 C CA . GLU B 1 79 ? -10.148 -7.621 -13.352 1 89.56 79 GLU B CA 1
ATOM 2344 C C . GLU B 1 79 ? -11.438 -7.102 -13.992 1 89.56 79 GLU B C 1
ATOM 2346 O O . GLU B 1 79 ? -12.531 -7.535 -13.641 1 89.56 79 GLU B O 1
ATOM 2351 N N . LEU B 1 80 ? -11.312 -6.215 -14.93 1 89.75 80 LEU B N 1
ATOM 2352 C CA . LEU B 1 80 ? -12.469 -5.648 -15.609 1 89.75 80 LEU B CA 1
ATOM 2353 C C . LEU B 1 80 ? -13.172 -6.707 -16.453 1 89.75 80 LEU B C 1
ATOM 2355 O O . LEU B 1 80 ? -14.398 -6.711 -16.562 1 89.75 80 LEU B O 1
ATOM 2359 N N . LEU B 1 81 ? -12.461 -7.586 -17.062 1 88.69 81 LEU B N 1
ATOM 2360 C CA . LEU B 1 81 ? -13.039 -8.664 -17.859 1 88.69 81 LEU B CA 1
ATOM 2361 C C . LEU B 1 81 ? -13.836 -9.625 -16.984 1 88.69 81 LEU B C 1
ATOM 2363 O O . LEU B 1 81 ? -14.898 -10.102 -17.391 1 88.69 81 LEU B O 1
ATOM 2367 N N . ILE B 1 82 ? -13.367 -9.883 -15.797 1 85.06 82 ILE B N 1
ATOM 2368 C CA . ILE B 1 82 ? -14.047 -10.766 -14.852 1 85.06 82 ILE B CA 1
ATOM 2369 C C . ILE B 1 82 ? -15.336 -10.109 -14.375 1 85.06 82 ILE B C 1
ATOM 2371 O O . ILE B 1 82 ? -16.375 -10.781 -14.25 1 85.06 82 ILE B O 1
ATOM 2375 N N . MET B 1 83 ? -15.258 -8.836 -14.078 1 80.56 83 MET B N 1
ATOM 2376 C CA . MET B 1 83 ? -16.438 -8.109 -13.594 1 80.56 83 MET B CA 1
ATOM 2377 C C . MET B 1 83 ? -17.531 -8.062 -14.656 1 80.56 83 MET B C 1
ATOM 2379 O O . MET B 1 83 ? -18.719 -8.102 -14.336 1 80.56 83 MET B O 1
ATOM 2383 N N . ARG B 1 84 ? -17.109 -7.875 -15.82 1 79.56 84 ARG B N 1
ATOM 2384 C CA . ARG B 1 84 ? -18.062 -7.824 -16.922 1 79.56 84 ARG B CA 1
ATOM 2385 C C . ARG B 1 84 ? -18.734 -9.172 -17.125 1 79.56 84 ARG B C 1
ATOM 2387 O O . ARG B 1 84 ? -19.938 -9.242 -17.406 1 79.56 84 ARG B O 1
ATOM 2394 N N . LYS B 1 85 ? -18 -10.109 -17.078 1 70.88 85 LYS B N 1
ATOM 2395 C CA . LYS B 1 85 ? -18.547 -11.445 -17.281 1 70.88 85 LYS B CA 1
ATOM 2396 C C . LYS B 1 85 ? -19.484 -11.828 -16.125 1 70.88 85 LYS B C 1
ATOM 2398 O O . LYS B 1 85 ? -20.5 -12.5 -16.344 1 70.88 85 LYS B O 1
ATOM 2403 N N . GLY B 1 86 ? -19.094 -11.414 -14.852 1 59.06 86 GLY B N 1
ATOM 2404 C CA . GLY B 1 86 ? -19.984 -11.68 -13.727 1 59.06 86 GLY B CA 1
ATOM 2405 C C . GLY B 1 86 ? -21.234 -10.828 -13.734 1 59.06 86 GLY B C 1
ATOM 2406 O O . GLY B 1 86 ? -22.266 -11.242 -13.211 1 59.06 86 GLY B O 1
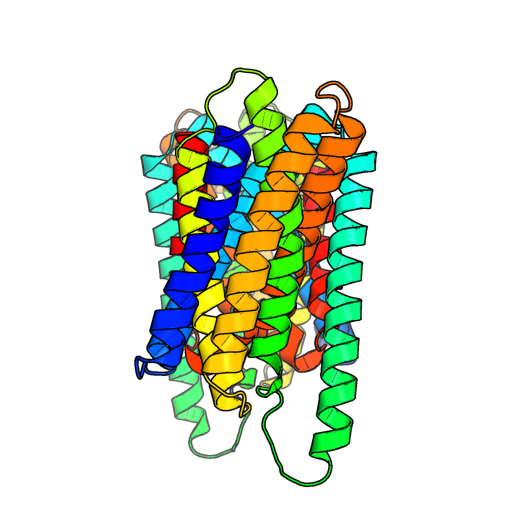ATOM 2407 N N . GLY B 1 87 ? -21.219 -9.484 -14.086 1 50.28 87 GLY B N 1
ATOM 2408 C CA . GLY B 1 87 ? -22.359 -8.602 -14.195 1 50.28 87 GLY B CA 1
ATOM 2409 C C . GLY B 1 87 ? -23.406 -9.117 -15.172 1 50.28 87 GLY B C 1
ATOM 2410 O O . GLY B 1 87 ? -24.609 -8.922 -14.961 1 50.28 87 GLY B O 1
ATOM 2411 N N . HIS B 1 88 ? -23.047 -9.586 -16.25 1 44.38 88 HIS B N 1
ATOM 2412 C CA . HIS B 1 88 ? -24.016 -10.133 -17.172 1 44.38 88 HIS B CA 1
ATOM 2413 C C . HIS B 1 88 ? -24.797 -11.297 -16.547 1 44.38 88 HIS B C 1
ATOM 2415 O O . HIS B 1 88 ? -25.969 -11.5 -16.859 1 44.38 88 HIS B O 1
ATOM 2421 N N . GLU B 1 89 ? -24.219 -11.984 -15.773 1 42.47 89 GLU B N 1
ATOM 2422 C CA . GLU B 1 89 ? -24.938 -13.102 -15.156 1 42.47 89 GLU B CA 1
ATOM 2423 C C . GLU B 1 89 ? -25.734 -12.641 -13.938 1 42.47 89 GLU B C 1
ATOM 2425 O O . GLU B 1 89 ? -26.562 -13.383 -13.414 1 42.47 89 GLU B O 1
ATOM 2430 N N . ARG B 1 90 ? -25.344 -11.5 -13.398 1 44.62 90 ARG B N 1
ATOM 2431 C CA . ARG B 1 90 ? -26 -11.062 -12.164 1 44.62 90 ARG B CA 1
ATOM 2432 C C . ARG B 1 90 ? -27.203 -10.18 -12.469 1 44.62 90 ARG B C 1
ATOM 2434 O O . ARG B 1 90 ? -27.812 -9.602 -11.555 1 44.62 90 ARG B O 1
ATOM 2441 N N . LYS B 1 91 ? -27.703 -9.82 -13.688 1 40.09 91 LYS B N 1
ATOM 2442 C CA . LYS B 1 91 ? -28.938 -9.055 -13.828 1 40.09 91 LYS B CA 1
ATOM 2443 C C . LYS B 1 91 ? -29.984 -9.516 -12.805 1 40.09 91 LYS B C 1
ATOM 2445 O O . LYS B 1 91 ? -31.047 -8.914 -12.688 1 40.09 91 LYS B O 1
ATOM 2450 N N . ARG B 1 92 ? -30.078 -10.805 -12.617 1 36.38 92 ARG B N 1
ATOM 2451 C CA . ARG B 1 92 ? -31.25 -11.148 -11.82 1 36.38 92 ARG B CA 1
ATOM 2452 C C . ARG B 1 92 ? -31 -10.906 -10.336 1 36.38 92 ARG B C 1
ATOM 2454 O O . ARG B 1 92 ? -31.938 -10.734 -9.562 1 36.38 92 ARG B O 1
ATOM 2461 N N . SER B 1 93 ? -30.109 -11.586 -9.586 1 32.84 93 SER B N 1
ATOM 2462 C CA . SER B 1 93 ? -30.078 -11.578 -8.125 1 32.84 93 SER B CA 1
ATOM 2463 C C . SER B 1 93 ? -29.203 -10.453 -7.602 1 32.84 93 SER B C 1
ATOM 2465 O O . SER B 1 93 ? -28.25 -10.047 -8.266 1 32.84 93 SER B O 1
ATOM 2467 N N . LYS B 1 94 ? -29.516 -9.586 -6.824 1 37 94 LYS B N 1
ATOM 2468 C CA . LYS B 1 94 ? -28.984 -8.508 -6 1 37 94 LYS B CA 1
ATOM 2469 C C . LYS B 1 94 ? -27.594 -8.852 -5.488 1 37 94 LYS B C 1
ATOM 2471 O O . LYS B 1 94 ? -27.391 -9.023 -4.285 1 37 94 LYS B O 1
ATOM 2476 N N . VAL B 1 95 ? -26.719 -9.586 -6.086 1 38.53 95 VAL B N 1
ATOM 2477 C CA . VAL B 1 95 ? -25.516 -10.141 -5.461 1 38.53 95 VAL B CA 1
ATOM 2478 C C . VAL B 1 95 ? -24.438 -9.062 -5.379 1 38.53 95 VAL B C 1
ATOM 2480 O O . VAL B 1 95 ? -24.219 -8.312 -6.332 1 38.53 95 VAL B O 1
ATOM 2483 N N . SER B 1 96 ? -23.781 -8.688 -4.289 1 40.75 96 SER B N 1
ATOM 2484 C CA . SER B 1 96 ? -22.859 -7.68 -3.758 1 40.75 96 SER B CA 1
ATOM 2485 C C . SER B 1 96 ? -21.609 -7.574 -4.613 1 40.75 96 SER B C 1
ATOM 2487 O O . SER B 1 96 ? -21.125 -8.578 -5.148 1 40.75 96 SER B O 1
ATOM 2489 N N . PRO B 1 97 ? -21.328 -6.457 -5.211 1 45 97 PRO B N 1
ATOM 2490 C CA . PRO B 1 97 ? -20.078 -6.227 -5.93 1 45 97 PRO B CA 1
ATOM 2491 C C . PRO B 1 97 ? -18.922 -7.086 -5.402 1 45 97 PRO B C 1
ATOM 2493 O O . PRO B 1 97 ? -17.922 -7.285 -6.098 1 45 97 PRO B O 1
ATOM 2496 N N . ALA B 1 98 ? -19.125 -7.68 -4.215 1 48.94 98 ALA B N 1
ATOM 2497 C CA . ALA B 1 98 ? -18.266 -8.594 -3.475 1 48.94 98 ALA B CA 1
ATOM 2498 C C . ALA B 1 98 ? -18.141 -9.938 -4.188 1 48.94 98 ALA B C 1
ATOM 2500 O O . ALA B 1 98 ? -17.266 -10.75 -3.857 1 48.94 98 ALA B O 1
ATOM 2501 N N . GLY B 1 99 ? -18.938 -10.18 -5.164 1 55.12 99 GLY B N 1
ATOM 2502 C CA . GLY B 1 99 ? -19.109 -11.5 -5.734 1 55.12 99 GLY B CA 1
ATOM 2503 C C . GLY B 1 99 ? -17.938 -11.953 -6.574 1 55.12 99 GLY B C 1
ATOM 2504 O O . GLY B 1 99 ? -17.781 -13.148 -6.836 1 55.12 99 GLY B O 1
ATOM 2505 N N . HIS B 1 100 ? -16.953 -10.984 -6.918 1 66.56 100 HIS B N 1
ATOM 2506 C CA . HIS B 1 100 ? -15.938 -11.438 -7.859 1 66.56 100 HIS B CA 1
ATOM 2507 C C . HIS B 1 100 ? -14.539 -11.258 -7.285 1 66.56 100 HIS B C 1
ATOM 2509 O O . HIS B 1 100 ? -13.547 -11.375 -8.008 1 66.56 100 HIS B O 1
ATOM 2515 N N . SER B 1 101 ? -14.461 -11.188 -5.996 1 81.62 101 SER B N 1
ATOM 2516 C CA . SER B 1 101 ? -13.164 -10.922 -5.391 1 81.62 101 SER B CA 1
ATOM 2517 C C . SER B 1 101 ? -12.289 -12.172 -5.391 1 81.62 101 SER B C 1
ATOM 2519 O O . SER B 1 101 ? -11.078 -12.086 -5.602 1 81.62 101 SER B O 1
ATOM 2521 N N . GLY B 1 102 ? -12.977 -13.297 -5.293 1 88.31 102 GLY B N 1
ATOM 2522 C CA . GLY B 1 102 ? -12.227 -14.539 -5.262 1 88.31 102 GLY B CA 1
ATOM 2523 C C . GLY B 1 102 ? -11.453 -14.797 -6.539 1 88.31 102 GLY B C 1
ATOM 2524 O O . GLY B 1 102 ? -10.25 -15.062 -6.504 1 88.31 102 GLY B O 1
ATOM 2525 N N . LEU B 1 103 ? -12.133 -14.625 -7.637 1 88.88 103 LEU B N 1
ATOM 2526 C CA . LEU B 1 103 ? -11.508 -14.875 -8.93 1 88.88 103 LEU B CA 1
ATOM 2527 C C . LEU B 1 103 ? -10.469 -13.805 -9.242 1 88.88 103 LEU B C 1
ATOM 2529 O O . LEU B 1 103 ? -9.43 -14.094 -9.844 1 88.88 103 LEU B O 1
ATOM 2533 N N . ALA B 1 104 ? -10.734 -12.609 -8.859 1 88 104 ALA B N 1
ATOM 2534 C CA . ALA B 1 104 ? -9.781 -11.523 -9.078 1 88 104 ALA B CA 1
ATOM 2535 C C . ALA B 1 104 ? -8.477 -11.781 -8.32 1 88 104 ALA B C 1
ATOM 2537 O O . ALA B 1 104 ? -7.391 -11.586 -8.867 1 88 104 ALA B O 1
ATOM 2538 N N . ILE B 1 105 ? -8.633 -12.258 -7.137 1 87.44 105 ILE B N 1
ATOM 2539 C CA . ILE B 1 105 ? -7.461 -12.57 -6.324 1 87.44 105 ILE B CA 1
ATOM 2540 C C . ILE B 1 105 ? -6.703 -13.742 -6.938 1 87.44 105 ILE B C 1
ATOM 2542 O O . ILE B 1 105 ? -5.469 -13.758 -6.941 1 87.44 105 ILE B O 1
ATOM 2546 N N . PHE B 1 106 ? -7.445 -14.688 -7.473 1 91.44 106 PHE B N 1
ATOM 2547 C CA . PHE B 1 106 ? -6.836 -15.828 -8.148 1 91.44 106 PHE B CA 1
ATOM 2548 C C . PHE B 1 106 ? -6 -15.359 -9.336 1 91.44 106 PHE B C 1
ATOM 2550 O O . PHE B 1 106 ? -4.84 -15.758 -9.477 1 91.44 106 PHE B O 1
ATOM 2557 N N . ILE B 1 107 ? -6.449 -14.492 -10.109 1 88.38 107 ILE B N 1
ATOM 2558 C CA . ILE B 1 107 ? -5.746 -13.977 -11.273 1 88.38 107 ILE B CA 1
ATOM 2559 C C . ILE B 1 107 ? -4.523 -13.18 -10.828 1 88.38 107 ILE B C 1
ATOM 2561 O O . ILE B 1 107 ? -3.439 -13.32 -11.398 1 88.38 107 ILE B O 1
ATOM 2565 N N . GLY B 1 108 ? -4.797 -12.336 -9.844 1 87.31 108 GLY B N 1
ATOM 2566 C CA . GLY B 1 108 ? -3.674 -11.594 -9.297 1 87.31 108 GLY B CA 1
ATOM 2567 C C . GLY B 1 108 ? -2.559 -12.492 -8.789 1 87.31 108 GLY B C 1
ATOM 2568 O O . GLY B 1 108 ? -1.378 -12.18 -8.953 1 87.31 108 GLY B O 1
ATOM 2569 N N . SER B 1 109 ? -2.924 -13.609 -8.266 1 88.56 109 SER B N 1
ATOM 2570 C CA . SER B 1 109 ? -1.945 -14.547 -7.727 1 88.56 109 SER B CA 1
ATOM 2571 C C . SER B 1 109 ? -1.146 -15.219 -8.836 1 88.56 109 SER B C 1
ATOM 2573 O O . SER B 1 109 ? 0.053 -15.461 -8.688 1 88.56 109 SER B O 1
ATOM 2575 N N . ILE B 1 110 ? -1.819 -15.469 -9.906 1 88.81 110 ILE B N 1
ATOM 2576 C CA . ILE B 1 110 ? -1.117 -16.031 -11.055 1 88.81 110 ILE B CA 1
ATOM 2577 C C . ILE B 1 110 ? -0.104 -15.016 -11.586 1 88.81 110 ILE B C 1
ATOM 2579 O O . ILE B 1 110 ? 1.044 -15.367 -11.867 1 88.81 110 ILE B O 1
ATOM 2583 N N . MET B 1 111 ? -0.466 -13.836 -11.656 1 86.19 111 MET B N 1
ATOM 2584 C CA . MET B 1 111 ? 0.347 -12.766 -12.234 1 86.19 111 MET B CA 1
ATOM 2585 C C . MET B 1 111 ? 1.584 -12.508 -11.375 1 86.19 111 MET B C 1
ATOM 2587 O O . MET B 1 111 ? 2.611 -12.055 -11.883 1 86.19 111 MET B O 1
ATOM 2591 N N . ASP B 1 112 ? 1.423 -12.797 -10.141 1 85.06 112 ASP B N 1
ATOM 2592 C CA . ASP B 1 112 ? 2.611 -12.586 -9.32 1 85.06 112 ASP B CA 1
ATOM 2593 C C . ASP B 1 112 ? 3.396 -13.891 -9.148 1 85.06 112 ASP B C 1
ATOM 2595 O O . ASP B 1 112 ? 4.629 -13.875 -9.102 1 85.06 112 ASP B O 1
ATOM 2599 N N . ALA B 1 113 ? 2.709 -15.039 -9.125 1 86.75 113 ALA B N 1
ATOM 2600 C CA . ALA B 1 113 ? 3.355 -16.328 -8.859 1 86.75 113 ALA B CA 1
ATOM 2601 C C . ALA B 1 113 ? 4.312 -16.703 -9.984 1 86.75 113 ALA B C 1
ATOM 2603 O O . ALA B 1 113 ? 5.43 -17.156 -9.727 1 86.75 113 ALA B O 1
ATOM 2604 N N . ILE B 1 114 ? 3.932 -16.406 -11.148 1 87.06 114 ILE B N 1
ATOM 2605 C CA . ILE B 1 114 ? 4.727 -16.828 -12.297 1 87.06 114 ILE B CA 1
ATOM 2606 C C . ILE B 1 114 ? 6 -15.992 -12.375 1 87.06 114 ILE B C 1
ATOM 2608 O O . ILE B 1 114 ? 7.109 -16.531 -12.391 1 87.06 114 ILE B O 1
ATOM 2612 N N . PRO B 1 115 ? 5.934 -14.734 -12.328 1 86.75 115 PRO B N 1
ATOM 2613 C CA . PRO B 1 115 ? 7.148 -13.914 -12.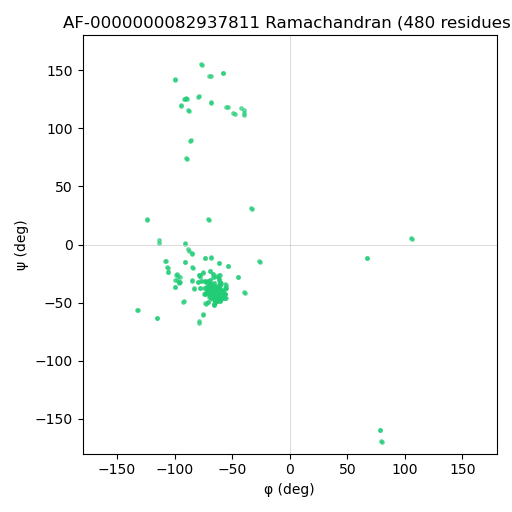359 1 86.75 115 PRO B CA 1
ATOM 2614 C C . PRO B 1 115 ? 8.086 -14.203 -11.188 1 86.75 115 PRO B C 1
ATOM 2616 O O . PRO B 1 115 ? 9.297 -14.344 -11.375 1 86.75 115 PRO B O 1
ATOM 2619 N N . GLU B 1 116 ? 7.504 -14.344 -10.039 1 83.56 116 GLU B N 1
ATOM 2620 C CA . GLU B 1 116 ? 8.305 -14.609 -8.844 1 83.56 116 GLU B CA 1
ATOM 2621 C C . GLU B 1 116 ? 9.047 -15.938 -8.961 1 83.56 116 GLU B C 1
ATOM 2623 O O . GLU B 1 116 ? 10.219 -16.031 -8.602 1 83.56 116 GLU B O 1
ATOM 2628 N N . SER B 1 117 ? 8.328 -16.922 -9.422 1 87.5 117 SER B N 1
ATOM 2629 C CA . SER B 1 117 ? 8.938 -18.234 -9.594 1 87.5 117 SER B CA 1
ATOM 2630 C C . SER B 1 117 ? 10.031 -18.203 -10.656 1 87.5 117 SER B C 1
ATOM 2632 O O . SER B 1 117 ? 11.055 -18.875 -10.531 1 87.5 117 SER B O 1
ATOM 2634 N N . THR B 1 118 ? 9.844 -17.469 -11.664 1 85.94 118 THR B N 1
ATOM 2635 C CA . THR B 1 118 ? 10.859 -17.297 -12.703 1 85.94 118 THR B CA 1
ATOM 2636 C C . THR B 1 118 ? 12.125 -16.688 -12.117 1 85.94 118 THR B C 1
ATOM 2638 O O . THR B 1 118 ? 13.234 -17.172 -12.383 1 85.94 118 THR B O 1
ATOM 2641 N N . ILE B 1 119 ? 11.977 -15.727 -11.336 1 81.62 119 ILE B N 1
ATOM 2642 C CA . ILE B 1 119 ? 13.102 -15.031 -10.727 1 81.62 119 ILE B CA 1
ATOM 2643 C C . ILE B 1 119 ? 13.828 -15.977 -9.773 1 81.62 119 ILE B C 1
ATOM 2645 O O . ILE B 1 119 ? 15.062 -15.969 -9.703 1 81.62 119 ILE B O 1
ATOM 2649 N N . ILE B 1 120 ? 13.055 -16.703 -9.047 1 81.94 120 ILE B N 1
ATOM 2650 C CA . ILE B 1 120 ? 13.648 -17.703 -8.172 1 81.94 120 ILE B CA 1
ATOM 2651 C C . ILE B 1 120 ? 14.508 -18.672 -8.984 1 81.94 120 ILE B C 1
ATOM 2653 O O . ILE B 1 120 ? 15.625 -19 -8.594 1 81.94 120 ILE B O 1
ATOM 2657 N N . GLY B 1 121 ? 13.992 -19.125 -10.055 1 83.06 121 GLY B N 1
ATOM 2658 C CA . GLY B 1 121 ? 14.742 -20.016 -10.93 1 83.06 121 GLY B CA 1
ATOM 2659 C C . GLY B 1 121 ? 16.047 -19.406 -11.422 1 83.06 121 GLY B C 1
ATOM 2660 O O . GLY B 1 121 ? 17.094 -20.078 -11.406 1 83.06 121 GLY B O 1
ATOM 2661 N N . VAL B 1 122 ? 16.016 -18.188 -11.797 1 80.88 122 VAL B N 1
ATOM 2662 C CA . VAL B 1 122 ? 17.188 -17.5 -12.312 1 80.88 122 VAL B CA 1
ATOM 2663 C C . VAL B 1 122 ? 18.219 -17.328 -11.195 1 80.88 122 VAL B C 1
ATOM 2665 O O . VAL B 1 122 ? 19.422 -17.438 -11.43 1 80.88 122 VAL B O 1
ATOM 2668 N N . SER B 1 123 ? 17.75 -16.953 -10.039 1 77.25 123 SER B N 1
ATOM 2669 C CA . SER B 1 123 ? 18.641 -16.688 -8.914 1 77.25 123 SER B CA 1
ATOM 2670 C C . SER B 1 123 ? 19.438 -17.922 -8.523 1 77.25 123 SER B C 1
ATOM 2672 O O . SER B 1 123 ? 20.516 -17.812 -7.945 1 77.25 123 SER B O 1
ATOM 2674 N N . LEU B 1 124 ? 18.906 -19.078 -8.812 1 77.06 124 LEU B N 1
ATOM 2675 C CA . LEU B 1 124 ? 19.594 -20.328 -8.477 1 77.06 124 LEU B CA 1
ATOM 2676 C C . LEU B 1 124 ? 20.828 -20.516 -9.344 1 77.06 124 LEU B C 1
ATOM 2678 O O . LEU B 1 124 ? 21.75 -21.25 -8.961 1 77.06 124 LEU B O 1
ATOM 2682 N N . LEU B 1 125 ? 20.844 -19.906 -10.422 1 69 125 LEU B N 1
ATOM 2683 C CA . LEU B 1 125 ? 22.016 -19.984 -11.289 1 69 125 LEU B CA 1
ATOM 2684 C C . LEU B 1 125 ? 23.172 -19.203 -10.703 1 69 125 LEU B C 1
ATOM 2686 O O . LEU B 1 125 ? 24.344 -19.562 -10.914 1 69 125 LEU B O 1
ATOM 2690 N N . GLU B 1 126 ? 22.781 -18.062 -10.156 1 63.53 126 GLU B N 1
ATOM 2691 C CA . GLU B 1 126 ? 23.859 -17.219 -9.648 1 63.53 126 GLU B CA 1
ATOM 2692 C C . GLU B 1 126 ? 24.5 -17.844 -8.414 1 63.53 126 GLU B C 1
ATOM 2694 O O . GLU B 1 126 ? 25.469 -17.297 -7.871 1 63.53 126 GLU B O 1
ATOM 2699 N N . GLY B 1 127 ? 24.312 -19.172 -8.281 1 56.38 127 GLY B N 1
ATOM 2700 C CA . GLY B 1 127 ? 24.953 -19.875 -7.18 1 56.38 127 GLY B CA 1
ATOM 2701 C C . GLY B 1 127 ? 24.406 -19.469 -5.82 1 56.38 127 GLY B C 1
ATOM 2702 O O . GLY B 1 127 ? 24.922 -19.906 -4.789 1 56.38 127 GLY B O 1
ATOM 2703 N N . HIS B 1 128 ? 23.641 -18.391 -5.895 1 54.16 128 HIS B N 1
ATOM 2704 C CA . HIS B 1 128 ? 23.266 -17.891 -4.574 1 54.16 128 HIS B CA 1
ATOM 2705 C C . HIS B 1 128 ? 22 -18.547 -4.066 1 54.16 128 HIS B C 1
ATOM 2707 O O . HIS B 1 128 ? 21.109 -18.875 -4.848 1 54.16 128 HIS B O 1
ATOM 2713 N N . SER B 1 129 ? 22.219 -19.266 -2.979 1 54.53 129 SER B N 1
ATOM 2714 C CA . SER B 1 129 ? 21.094 -19.797 -2.209 1 54.53 129 SER B CA 1
ATOM 2715 C C . SER B 1 129 ? 19.953 -18.797 -2.113 1 54.53 129 SER B C 1
ATOM 2717 O O . SER B 1 129 ? 20.188 -17.594 -1.955 1 54.53 129 SER B O 1
ATOM 2719 N N . VAL B 1 130 ? 18.891 -19.156 -2.781 1 58.84 130 VAL B N 1
ATOM 2720 C CA . VAL B 1 130 ? 17.703 -18.328 -2.602 1 58.84 130 VAL B CA 1
ATOM 2721 C C . VAL B 1 130 ? 17.578 -17.922 -1.133 1 58.84 130 VAL B C 1
ATOM 2723 O O . VAL B 1 130 ? 17.703 -18.766 -0.24 1 58.84 130 VAL B O 1
ATOM 2726 N N . SER B 1 131 ? 17.672 -16.656 -0.885 1 64.19 131 SER B N 1
ATOM 2727 C CA . SER B 1 131 ? 17.516 -16.141 0.473 1 64.19 131 SER B CA 1
ATOM 2728 C C . SER B 1 131 ? 16.266 -16.734 1.143 1 64.19 131 SER B C 1
ATOM 2730 O O . SER B 1 131 ? 15.18 -16.703 0.568 1 64.19 131 SER B O 1
ATOM 2732 N N . TRP B 1 132 ? 16.531 -17.516 2.117 1 69.62 132 TRP B N 1
ATOM 2733 C CA . TRP B 1 132 ? 15.445 -18.062 2.924 1 69.62 132 TRP B CA 1
ATOM 2734 C C . TRP B 1 132 ? 14.43 -16.984 3.273 1 69.62 132 TRP B C 1
ATOM 2736 O O . TRP B 1 132 ? 13.234 -17.266 3.406 1 69.62 132 TRP B O 1
ATOM 2746 N N . VAL B 1 133 ? 14.961 -15.82 3.312 1 70.56 133 VAL B N 1
ATOM 2747 C CA . VAL B 1 133 ? 14.094 -14.703 3.67 1 70.56 133 VAL B CA 1
ATOM 2748 C C . VAL B 1 133 ? 13.062 -14.477 2.564 1 70.56 133 VAL B C 1
ATOM 2750 O O . VAL B 1 133 ? 11.883 -14.25 2.844 1 70.56 133 VAL B O 1
ATOM 2753 N N . ILE B 1 134 ? 13.516 -14.719 1.38 1 68.94 134 ILE B N 1
ATOM 2754 C CA . ILE B 1 134 ? 12.617 -14.508 0.251 1 68.94 134 ILE B CA 1
ATOM 2755 C C . ILE B 1 134 ? 11.578 -15.625 0.204 1 68.94 134 ILE B C 1
ATOM 2757 O O . ILE B 1 134 ? 10.398 -15.367 -0.04 1 68.94 134 ILE B O 1
ATOM 2761 N N . ILE B 1 135 ? 12.062 -16.75 0.525 1 72.75 135 ILE B N 1
ATOM 2762 C CA . ILE B 1 135 ? 11.172 -17.906 0.498 1 72.75 135 ILE B CA 1
ATOM 2763 C C . ILE B 1 135 ? 10.078 -17.75 1.553 1 72.75 135 ILE B C 1
ATOM 2765 O O . ILE B 1 135 ? 8.898 -17.969 1.272 1 72.75 135 ILE B O 1
ATOM 2769 N N . ILE B 1 136 ? 10.422 -17.297 2.66 1 79.06 136 ILE B N 1
ATOM 2770 C CA . ILE B 1 136 ? 9.477 -17.109 3.758 1 79.06 136 ILE B CA 1
ATOM 2771 C C . ILE B 1 136 ? 8.508 -15.984 3.414 1 79.06 136 ILE B C 1
ATOM 2773 O O . ILE B 1 136 ? 7.301 -16.109 3.637 1 79.06 136 ILE B O 1
ATOM 2777 N N . ALA B 1 137 ? 9.078 -15.031 2.85 1 73.81 137 ALA B N 1
ATOM 2778 C CA . ALA B 1 137 ? 8.242 -13.891 2.48 1 73.81 137 ALA B CA 1
ATOM 2779 C C . ALA B 1 137 ? 7.18 -14.297 1.461 1 73.81 137 ALA B C 1
ATOM 2781 O O . ALA B 1 137 ? 6.016 -13.914 1.584 1 73.81 137 ALA B O 1
ATOM 2782 N N . ILE B 1 138 ? 7.582 -15.086 0.554 1 76.81 138 ILE B N 1
ATOM 2783 C CA . ILE B 1 138 ? 6.68 -15.539 -0.498 1 76.81 138 ILE B CA 1
ATOM 2784 C C . ILE B 1 138 ? 5.613 -16.453 0.1 1 76.81 138 ILE B C 1
ATOM 2786 O O . ILE B 1 138 ? 4.426 -16.312 -0.203 1 76.81 138 ILE B O 1
ATOM 2790 N N . PHE B 1 139 ? 6.109 -17.297 0.952 1 82.5 139 PHE B N 1
ATOM 2791 C CA . PHE B 1 139 ? 5.191 -18.234 1.582 1 82.5 139 PHE B CA 1
ATOM 2792 C C . PHE B 1 139 ? 4.156 -17.5 2.426 1 82.5 139 PHE B C 1
ATOM 2794 O O . PHE B 1 139 ? 2.965 -17.812 2.363 1 82.5 139 PHE B O 1
ATOM 2801 N N . VAL B 1 140 ? 4.555 -16.531 3.113 1 84.31 140 VAL B N 1
ATOM 2802 C CA . VAL B 1 140 ? 3.713 -15.773 4.035 1 84.31 140 VAL B CA 1
ATOM 2803 C C . VAL B 1 140 ? 2.721 -14.922 3.248 1 84.31 140 VAL B C 1
ATOM 2805 O O . VAL B 1 140 ? 1.58 -14.727 3.68 1 84.31 140 VAL B O 1
ATOM 2808 N N . SER B 1 141 ? 3.1 -14.516 2.143 1 81.31 141 SER B N 1
ATOM 2809 C CA . SER B 1 141 ? 2.227 -13.641 1.361 1 81.31 141 SER B CA 1
ATOM 2810 C C . SER B 1 141 ? 1.228 -14.453 0.541 1 81.31 141 SER B C 1
ATOM 2812 O O . SER B 1 141 ? 0.091 -14.016 0.337 1 81.31 141 SER B O 1
ATOM 2814 N N . ASN B 1 142 ? 1.642 -15.656 0.13 1 89.81 142 ASN B N 1
ATOM 2815 C CA . ASN B 1 142 ? 0.812 -16.469 -0.748 1 89.81 142 ASN B CA 1
ATOM 2816 C C . ASN B 1 142 ? -0.31 -17.172 0.023 1 89.81 142 ASN B C 1
ATOM 2818 O O . ASN B 1 142 ? -1.406 -17.359 -0.506 1 89.81 142 ASN B O 1
ATOM 2822 N N . PHE B 1 143 ? -0.077 -17.391 1.264 1 91.88 143 PHE B N 1
ATOM 2823 C CA . PHE B 1 143 ? -1.049 -18.125 2.07 1 91.88 143 PHE B CA 1
ATOM 2824 C C . PHE B 1 143 ? -2.352 -17.344 2.186 1 91.88 143 PHE B C 1
ATOM 2826 O O . PHE B 1 143 ? -3.426 -17.859 1.884 1 91.88 143 PHE B O 1
ATOM 2833 N N . PRO B 1 144 ? -2.293 -16.109 2.523 1 90.69 144 PRO B N 1
ATOM 2834 C CA . PRO B 1 144 ? -3.518 -15.305 2.596 1 90.69 144 PRO B CA 1
ATOM 2835 C C . PRO B 1 144 ? -4.242 -15.219 1.255 1 90.69 144 PRO B C 1
ATOM 2837 O O . PRO B 1 144 ? -5.477 -15.195 1.218 1 90.69 144 PRO B O 1
ATOM 2840 N N . GLU B 1 145 ? -3.539 -15.18 0.214 1 90.88 145 GLU B N 1
ATOM 2841 C CA . GLU B 1 145 ? -4.129 -15.102 -1.119 1 90.88 145 GLU B CA 1
ATOM 2842 C C . GLU B 1 145 ? -4.938 -16.359 -1.437 1 90.88 145 GLU B C 1
ATOM 2844 O O . GLU B 1 145 ? -6.09 -16.266 -1.865 1 90.88 145 GLU B O 1
ATOM 2849 N N . GLY B 1 146 ? -4.254 -17.484 -1.172 1 93.94 146 GLY B N 1
ATOM 2850 C CA . GLY B 1 146 ? -4.953 -18.75 -1.396 1 93.94 146 GLY B CA 1
ATOM 2851 C C . GLY B 1 146 ? -6.203 -18.891 -0.548 1 93.94 146 GLY B C 1
ATOM 2852 O O . GLY B 1 146 ? -7.25 -19.312 -1.043 1 93.94 146 GLY B O 1
ATOM 2853 N N . LEU B 1 147 ? -6.062 -18.531 0.659 1 93.44 147 LEU B N 1
ATOM 2854 C CA . LEU B 1 147 ? -7.156 -18.656 1.612 1 93.44 147 LEU B CA 1
ATOM 2855 C C . LEU B 1 147 ? -8.312 -17.734 1.241 1 93.44 147 LEU B C 1
ATOM 2857 O O . LEU B 1 147 ? -9.453 -18.188 1.084 1 93.44 147 LEU B O 1
ATOM 2861 N N . SER B 1 148 ? -7.996 -16.484 1.028 1 90 148 SER B N 1
ATOM 2862 C CA . SER B 1 148 ? -9.031 -15.484 0.787 1 90 148 SER B CA 1
ATOM 2863 C C . SER B 1 148 ? -9.703 -15.695 -0.564 1 90 148 SER B C 1
ATOM 2865 O O . SER B 1 148 ? -10.922 -15.547 -0.689 1 90 148 SER B O 1
ATOM 2867 N N . SER B 1 149 ? -8.891 -15.984 -1.501 1 92.12 149 SER B N 1
ATOM 2868 C CA . SER B 1 149 ? -9.43 -16.266 -2.828 1 92.12 149 SER B CA 1
ATOM 2869 C C . SER B 1 149 ? -10.367 -17.469 -2.801 1 92.12 149 SER B C 1
ATOM 2871 O O . SER B 1 149 ? -11.453 -17.438 -3.391 1 92.12 149 SER B O 1
ATOM 2873 N N . SER B 1 150 ? -9.984 -18.516 -2.129 1 94.94 150 SER B N 1
ATOM 2874 C CA . SER B 1 150 ? -10.773 -19.75 -2.078 1 94.94 150 SER B CA 1
ATOM 2875 C C . SER B 1 150 ? -12.086 -19.531 -1.331 1 94.94 150 SER B C 1
ATOM 2877 O O . SER B 1 150 ? -13.125 -20.047 -1.741 1 94.94 150 SER B O 1
ATOM 2879 N N . ILE B 1 151 ? -12.016 -18.812 -0.254 1 92.62 151 ILE B N 1
ATOM 2880 C CA . ILE B 1 151 ? -13.227 -18.469 0.48 1 92.62 151 ILE B CA 1
ATOM 2881 C C . ILE B 1 151 ? -14.18 -17.703 -0.425 1 92.62 151 ILE B C 1
ATOM 2883 O O . ILE B 1 151 ? -15.383 -17.984 -0.466 1 92.62 151 ILE B O 1
ATOM 2887 N N . GLY B 1 152 ? -13.617 -16.734 -1.124 1 88.88 152 GLY B N 1
ATOM 2888 C CA . GLY B 1 152 ? -14.43 -15.953 -2.045 1 88.88 152 GLY B CA 1
ATOM 2889 C C . GLY B 1 152 ? -15.031 -16.781 -3.162 1 88.88 152 GLY B C 1
ATOM 2890 O O . GLY B 1 152 ? -16.203 -16.609 -3.508 1 88.88 152 GLY B O 1
ATOM 2891 N N . MET B 1 153 ? -14.328 -17.672 -3.717 1 92.56 153 MET B N 1
ATOM 2892 C CA . MET B 1 153 ? -14.812 -18.516 -4.801 1 92.56 153 MET B CA 1
ATOM 2893 C C . MET B 1 153 ? -15.891 -19.469 -4.301 1 92.56 153 MET B C 1
ATOM 2895 O O . MET B 1 153 ? -16.859 -19.75 -5.008 1 92.56 153 MET B O 1
ATOM 2899 N N . LYS B 1 154 ? -15.672 -19.922 -3.146 1 92.62 154 LYS B N 1
ATOM 2900 C CA . LYS B 1 154 ? -16.688 -20.766 -2.541 1 92.62 154 LYS B CA 1
ATOM 2901 C C . LYS B 1 154 ? -18.016 -20.016 -2.385 1 92.62 154 LYS B C 1
ATOM 2903 O O . LYS B 1 154 ? -19.078 -20.562 -2.686 1 92.62 154 LYS B O 1
ATOM 2908 N N . LYS B 1 155 ? -17.859 -18.812 -1.921 1 86.69 155 LYS B N 1
ATOM 2909 C CA . LYS B 1 155 ? -19.031 -17.969 -1.75 1 86.69 155 LYS B CA 1
ATOM 2910 C C . LYS B 1 155 ? -19.719 -17.703 -3.088 1 86.69 155 LYS B C 1
ATOM 2912 O O . LYS B 1 155 ? -20.938 -17.516 -3.145 1 86.69 155 LYS B O 1
ATOM 2917 N N . ASP B 1 156 ? -18.984 -17.734 -4.109 1 87.25 156 ASP B N 1
ATOM 2918 C CA . ASP B 1 156 ? -19.5 -17.453 -5.449 1 87.25 156 ASP B CA 1
ATOM 2919 C C . ASP B 1 156 ? -20.031 -18.719 -6.105 1 87.25 156 ASP B C 1
ATOM 2921 O O . ASP B 1 156 ? -20.469 -18.688 -7.258 1 87.25 156 ASP B O 1
ATOM 2925 N N . GLY B 1 157 ? -19.906 -19.906 -5.477 1 90 157 GLY B N 1
ATOM 2926 C CA . GLY B 1 157 ? -20.578 -21.109 -5.953 1 90 157 GLY B CA 1
ATOM 2927 C C . GLY B 1 157 ? -19.625 -22.078 -6.625 1 90 157 GLY B C 1
ATOM 2928 O O . GLY B 1 157 ? -20.062 -23.078 -7.207 1 90 157 GLY B O 1
ATOM 2929 N N . TYR B 1 158 ? -18.422 -21.797 -6.586 1 92.88 158 TYR B N 1
ATOM 2930 C CA . TYR B 1 158 ? -17.469 -22.734 -7.156 1 92.88 158 TYR B CA 1
ATOM 2931 C C . TYR B 1 158 ? -17.375 -24 -6.312 1 92.88 158 TYR B C 1
ATOM 2933 O O . TYR B 1 158 ? -17.469 -23.953 -5.086 1 92.88 158 TYR B O 1
ATOM 2941 N N . SER B 1 159 ? -17.188 -25.094 -6.984 1 95.44 159 SER B N 1
ATOM 2942 C CA . SER B 1 159 ? -17.031 -26.344 -6.262 1 95.44 159 SER B CA 1
ATOM 2943 C C . SER B 1 159 ? -15.648 -26.469 -5.637 1 95.44 159 SER B C 1
ATOM 2945 O O . SER B 1 159 ? -14.688 -25.875 -6.133 1 95.44 159 SER B O 1
ATOM 2947 N N . LYS B 1 160 ? -15.555 -27.234 -4.602 1 96.5 160 LYS B N 1
ATOM 2948 C CA . LYS B 1 160 ? -14.281 -27.453 -3.912 1 96.5 160 LYS B CA 1
ATOM 2949 C C . LYS B 1 160 ? -13.234 -28.031 -4.855 1 96.5 160 LYS B C 1
ATOM 2951 O O . LYS B 1 160 ? -12.078 -27.609 -4.84 1 96.5 160 LYS B O 1
ATOM 2956 N N . LYS B 1 161 ? -13.633 -28.969 -5.641 1 96.69 161 LYS B N 1
ATOM 2957 C CA . LYS B 1 161 ? -12.719 -29.609 -6.582 1 96.69 161 LYS B CA 1
ATOM 2958 C C . LYS B 1 161 ? -12.172 -28.625 -7.594 1 96.69 161 LYS B C 1
ATOM 2960 O O . LYS B 1 161 ? -10.984 -28.656 -7.926 1 96.69 161 LYS B O 1
ATOM 2965 N N . LYS B 1 162 ? -13 -27.797 -8.016 1 95.88 162 LYS B N 1
ATOM 2966 C CA . LYS B 1 162 ? -12.57 -26.781 -8.992 1 95.88 162 LYS B CA 1
ATOM 2967 C C . LYS B 1 162 ? -11.57 -25.812 -8.367 1 95.88 162 LYS B C 1
ATOM 2969 O O . LYS B 1 162 ? -10.547 -25.5 -8.984 1 95.88 162 LYS B O 1
ATOM 2974 N N . ILE B 1 163 ? -11.906 -25.391 -7.203 1 96.75 163 ILE B N 1
ATOM 2975 C CA . ILE B 1 163 ? -11.031 -24.453 -6.512 1 96.75 163 ILE B CA 1
ATOM 2976 C C . ILE B 1 163 ? -9.664 -25.094 -6.285 1 96.75 163 ILE B C 1
ATOM 2978 O O . ILE B 1 163 ? -8.633 -24.5 -6.594 1 96.75 163 ILE B O 1
ATOM 2982 N N . LEU B 1 164 ? -9.695 -26.328 -5.793 1 96.38 164 LEU B N 1
ATOM 2983 C CA . LEU B 1 164 ? -8.453 -27.016 -5.512 1 96.38 164 LEU B CA 1
ATOM 2984 C C . LEU B 1 164 ? -7.66 -27.25 -6.797 1 96.38 164 LEU B C 1
ATOM 2986 O O . LEU B 1 164 ? -6.434 -27.125 -6.805 1 96.38 164 LEU B O 1
ATOM 2990 N N . SER B 1 165 ? -8.289 -27.578 -7.801 1 96.38 165 SER B N 1
ATOM 2991 C CA . SER B 1 165 ? -7.617 -27.812 -9.078 1 96.38 165 SER B CA 1
ATOM 2992 C C . SER B 1 165 ? -6.957 -26.547 -9.594 1 96.38 165 SER B C 1
ATOM 2994 O O . SER B 1 165 ? -5.855 -26.594 -10.148 1 96.38 165 SER B O 1
ATOM 2996 N N . LEU B 1 166 ? -7.617 -25.438 -9.461 1 94.81 166 LEU B N 1
ATOM 2997 C CA . LEU B 1 166 ? -7.07 -24.156 -9.906 1 94.81 166 LEU B CA 1
ATOM 2998 C C . LEU B 1 166 ? -5.762 -23.844 -9.188 1 94.81 166 LEU B C 1
ATOM 3000 O O . LEU B 1 166 ? -4.777 -23.453 -9.82 1 94.81 166 LEU B O 1
ATOM 3004 N N . TRP B 1 167 ? -5.773 -24.047 -7.926 1 95.62 167 TRP B N 1
ATOM 3005 C CA . TRP B 1 167 ? -4.59 -23.719 -7.137 1 95.62 167 TRP B CA 1
ATOM 3006 C C . TRP B 1 167 ? -3.475 -24.734 -7.383 1 95.62 167 TRP B C 1
ATOM 3008 O O . TRP B 1 167 ? -2.293 -24.391 -7.352 1 95.62 167 TRP B O 1
ATOM 3018 N N . LEU B 1 168 ? -3.855 -25.969 -7.656 1 95.56 168 LEU B N 1
ATOM 3019 C CA . LEU B 1 168 ? -2.861 -26.969 -8.023 1 95.56 168 LEU B CA 1
ATOM 3020 C C . LEU B 1 168 ? -2.209 -26.625 -9.359 1 95.56 168 LEU B C 1
ATOM 3022 O O . LEU B 1 168 ? -1.008 -26.844 -9.547 1 95.56 168 LEU B O 1
ATOM 3026 N N . ILE B 1 169 ? -2.959 -26.125 -10.188 1 94.19 169 ILE B N 1
ATOM 3027 C CA . ILE B 1 169 ? -2.439 -25.703 -11.484 1 94.19 169 ILE B CA 1
ATOM 3028 C C . ILE B 1 169 ? -1.456 -24.547 -11.289 1 94.19 169 ILE B C 1
ATOM 3030 O O . ILE B 1 169 ? -0.406 -24.5 -11.93 1 94.19 169 ILE B O 1
ATOM 3034 N N . VAL B 1 170 ? -1.825 -23.625 -10.414 1 92.5 170 VAL B N 1
ATOM 3035 C CA . VAL B 1 170 ? -0.941 -22.5 -10.148 1 92.5 170 VAL B CA 1
ATOM 3036 C C . VAL B 1 170 ? 0.378 -23 -9.57 1 92.5 170 VAL B C 1
ATOM 3038 O O . VAL B 1 170 ? 1.449 -22.5 -9.914 1 92.5 170 VAL B O 1
ATOM 3041 N N . MET B 1 171 ? 0.283 -23.969 -8.672 1 93.56 171 MET B N 1
ATOM 3042 C CA . MET B 1 171 ? 1.486 -24.562 -8.094 1 93.56 171 MET B CA 1
ATOM 3043 C C . MET B 1 171 ? 2.357 -25.188 -9.172 1 93.56 171 MET B C 1
ATOM 3045 O O . MET B 1 171 ? 3.576 -25.016 -9.18 1 93.56 171 MET B O 1
ATOM 3049 N N . LEU B 1 172 ? 1.76 -25.859 -10.07 1 93.69 172 LEU B N 1
ATOM 3050 C CA . LEU B 1 172 ? 2.48 -26.5 -11.164 1 93.69 172 LEU B CA 1
ATOM 3051 C C . LEU B 1 172 ? 3.096 -25.469 -12.094 1 93.69 172 LEU B C 1
ATOM 3053 O O . LEU B 1 172 ? 4.242 -25.609 -12.523 1 93.69 172 LEU B O 1
ATOM 3057 N N . LEU B 1 173 ? 2.32 -24.5 -12.391 1 91.94 173 LEU B N 1
ATOM 3058 C CA . LEU B 1 173 ? 2.814 -23.422 -13.25 1 91.94 173 LEU B CA 1
ATOM 3059 C C . LEU B 1 173 ? 4.012 -22.734 -12.609 1 91.94 173 LEU B C 1
ATOM 3061 O O . LEU B 1 173 ? 4.945 -22.328 -13.305 1 91.94 173 LEU B O 1
ATOM 3065 N N . SER B 1 174 ? 3.893 -22.547 -11.312 1 91.62 174 SER B N 1
ATOM 3066 C CA . SER B 1 174 ? 5 -21.922 -10.594 1 91.62 174 SER B CA 1
ATOM 3067 C C . SER B 1 174 ? 6.266 -22.766 -10.703 1 91.62 174 SER B C 1
ATOM 3069 O O . SER B 1 174 ? 7.359 -22.234 -10.906 1 91.62 174 SER B O 1
ATOM 3071 N N . SER B 1 175 ? 6.117 -24.047 -10.586 1 92.62 175 SER B N 1
ATOM 3072 C CA . SER B 1 175 ? 7.246 -24.969 -10.711 1 92.62 175 SER B CA 1
ATOM 3073 C C . SER B 1 175 ? 7.844 -24.922 -12.109 1 92.62 175 SER B C 1
ATOM 3075 O O . SER B 1 175 ? 9.062 -24.844 -12.273 1 92.62 175 SER B O 1
ATOM 3077 N N . VAL B 1 176 ? 7.016 -24.938 -13.039 1 92.62 176 VAL B N 1
ATOM 3078 C CA . VAL B 1 176 ? 7.453 -24.906 -14.43 1 92.62 176 VAL B CA 1
ATOM 3079 C C . VAL B 1 176 ? 8.117 -23.562 -14.742 1 92.62 176 VAL B C 1
ATOM 3081 O O . VAL B 1 176 ? 9.141 -23.516 -15.438 1 92.62 176 VAL B O 1
ATOM 3084 N N . SER B 1 177 ? 7.516 -22.531 -14.273 1 90.94 177 SER B N 1
ATOM 3085 C CA . SER B 1 177 ? 8.07 -21.203 -14.492 1 90.94 177 SER B CA 1
ATOM 3086 C C . SER B 1 177 ? 9.461 -21.078 -13.891 1 90.94 177 SER B C 1
ATOM 3088 O O . SER B 1 177 ? 10.352 -20.469 -14.492 1 90.94 177 SER B O 1
ATOM 3090 N N . SER B 1 178 ? 9.625 -21.547 -12.688 1 89.69 178 SER B N 1
ATOM 3091 C CA . SER B 1 178 ? 10.938 -21.547 -12.047 1 89.69 178 SER B CA 1
ATOM 3092 C C . SER B 1 178 ? 11.961 -22.312 -12.867 1 89.69 178 SER B C 1
ATOM 3094 O O . SER B 1 178 ? 13.102 -21.875 -13.016 1 89.69 178 SER B O 1
ATOM 3096 N N . LEU B 1 179 ? 11.57 -23.453 -13.398 1 89.06 179 LEU B N 1
ATOM 3097 C CA . LEU B 1 179 ? 12.445 -24.266 -14.242 1 89.06 179 LEU B CA 1
ATOM 3098 C C . LEU B 1 179 ? 12.82 -23.516 -15.516 1 89.06 179 LEU B C 1
ATOM 3100 O O . LEU B 1 179 ? 13.984 -23.531 -15.93 1 89.06 179 LEU B O 1
ATOM 3104 N N . LEU B 1 180 ? 11.812 -22.875 -16.078 1 88.19 180 LEU B N 1
ATOM 3105 C CA . LEU B 1 180 ? 12.047 -22.125 -17.312 1 88.19 180 LEU B CA 1
ATOM 3106 C C . LEU B 1 180 ? 12.992 -20.953 -17.047 1 88.19 180 LEU B C 1
ATOM 3108 O O . LEU B 1 180 ? 13.828 -20.625 -17.891 1 88.19 180 LEU B O 1
ATOM 3112 N N . GLY B 1 181 ? 12.797 -20.312 -15.961 1 85.12 181 GLY B N 1
ATOM 3113 C CA . GLY B 1 181 ? 13.727 -19.266 -15.578 1 85.12 181 GLY B CA 1
ATOM 3114 C C . GLY B 1 181 ? 15.148 -19.766 -15.414 1 85.12 181 GLY B C 1
ATOM 3115 O O . GLY B 1 181 ? 16.094 -19.094 -15.836 1 85.12 181 GLY B O 1
ATOM 3116 N N . TYR B 1 182 ? 15.328 -20.906 -14.867 1 83.5 182 TYR B N 1
ATOM 3117 C CA . TYR B 1 182 ? 16.625 -21.516 -14.609 1 83.5 182 TYR B CA 1
ATOM 3118 C C . TYR B 1 182 ? 17.312 -21.922 -15.914 1 83.5 182 TYR B C 1
ATOM 3120 O O . TYR B 1 182 ? 18.516 -21.766 -16.062 1 83.5 182 TYR B O 1
ATOM 3128 N N . VAL B 1 183 ? 16.531 -22.297 -16.859 1 85 183 VAL B N 1
ATOM 3129 C CA . VAL B 1 183 ? 17.125 -22.906 -18.047 1 85 183 VAL B CA 1
ATOM 3130 C C . VAL B 1 183 ? 17.234 -21.875 -19.156 1 85 183 VAL B C 1
ATOM 3132 O O . VAL B 1 183 ? 18.188 -21.875 -19.938 1 85 183 VAL B O 1
ATOM 3135 N N . LEU B 1 184 ? 16.203 -21 -19.219 1 79.5 184 LEU B N 1
ATOM 3136 C CA . LEU B 1 184 ? 16.078 -20.188 -20.422 1 79.5 184 LEU B CA 1
ATOM 3137 C C . LEU B 1 184 ? 16.672 -18.797 -20.203 1 79.5 184 LEU B C 1
ATOM 3139 O O . LEU B 1 184 ? 17.078 -18.141 -21.156 1 79.5 184 LEU B O 1
ATOM 3143 N N . ILE B 1 185 ? 16.594 -18.391 -19.062 1 73.25 185 ILE B N 1
ATOM 3144 C CA . ILE B 1 185 ? 16.938 -16.984 -18.875 1 73.25 185 ILE B CA 1
ATOM 3145 C C . ILE B 1 185 ? 18.406 -16.859 -18.469 1 73.25 185 ILE B C 1
ATOM 3147 O O . ILE B 1 185 ? 18.844 -17.5 -17.5 1 73.25 185 ILE B O 1
ATOM 3151 N N . ASP B 1 186 ? 19.062 -16.125 -19.375 1 71.56 186 ASP B N 1
ATOM 3152 C CA . ASP B 1 186 ? 20.453 -15.797 -19.094 1 71.56 186 ASP B CA 1
ATOM 3153 C C . ASP B 1 186 ? 20.562 -14.828 -17.922 1 71.56 186 ASP B C 1
ATOM 3155 O O . ASP B 1 186 ? 19.984 -13.742 -17.953 1 71.56 186 ASP B O 1
ATOM 3159 N N . VAL B 1 187 ? 21.188 -15.18 -17.016 1 66.31 187 VAL B N 1
ATOM 3160 C CA . VAL B 1 187 ? 21.391 -14.406 -15.805 1 66.31 187 VAL B CA 1
ATOM 3161 C C . VAL B 1 187 ? 21.922 -13.016 -16.156 1 66.31 187 VAL B C 1
ATOM 3163 O O . VAL B 1 187 ? 21.688 -12.047 -15.43 1 66.31 187 VAL B O 1
ATOM 3166 N N . SER B 1 188 ? 22.406 -13 -17.312 1 69.5 188 SER B N 1
ATOM 3167 C CA . SER B 1 188 ? 23.031 -11.742 -17.719 1 69.5 188 SER B CA 1
ATOM 3168 C C . SER B 1 188 ? 22 -10.766 -18.281 1 69.5 188 SER B C 1
ATOM 3170 O O . SER B 1 188 ? 22.297 -9.586 -18.453 1 69.5 188 SER B O 1
ATOM 3172 N N . SER B 1 189 ? 20.859 -11.203 -18.438 1 80.75 189 SER B N 1
ATOM 3173 C CA . SER B 1 189 ? 19.828 -10.305 -18.969 1 80.75 189 SER B CA 1
ATOM 3174 C C . SER B 1 189 ? 19.125 -9.555 -17.859 1 80.75 189 SER B C 1
ATOM 3176 O O . SER B 1 189 ? 17.922 -9.758 -17.641 1 80.75 189 SER B O 1
ATOM 3178 N N . LEU B 1 190 ? 19.812 -8.656 -17.344 1 82 190 LEU B N 1
ATOM 3179 C CA . LEU B 1 190 ? 19.328 -7.895 -16.188 1 82 190 LEU B CA 1
ATOM 3180 C C . LEU B 1 190 ? 18.047 -7.137 -16.547 1 82 190 LEU B C 1
ATOM 3182 O O . LEU B 1 190 ? 17.125 -7.043 -15.719 1 82 190 LEU B O 1
ATOM 3186 N N . ILE B 1 191 ? 18 -6.805 -17.812 1 85.88 191 ILE B N 1
ATOM 3187 C CA . ILE B 1 191 ? 16.844 -6.027 -18.234 1 85.88 191 ILE B CA 1
ATOM 3188 C C . ILE B 1 191 ? 15.594 -6.902 -18.188 1 85.88 191 ILE B C 1
ATOM 3190 O O . ILE B 1 191 ? 14.555 -6.48 -17.672 1 85.88 191 ILE B O 1
ATOM 3194 N N . LEU B 1 192 ? 15.719 -8.062 -18.641 1 86.31 192 LEU B N 1
ATOM 3195 C CA . LEU B 1 192 ? 14.578 -8.977 -18.672 1 86.31 192 LEU B CA 1
ATOM 3196 C C . LEU B 1 192 ? 14.156 -9.367 -17.25 1 86.31 192 LEU B C 1
ATOM 3198 O O . LEU B 1 192 ? 12.969 -9.305 -16.922 1 86.31 192 LEU B O 1
ATOM 3202 N N . ILE B 1 193 ? 15.109 -9.648 -16.453 1 86.81 193 ILE B N 1
ATOM 3203 C CA . ILE B 1 193 ? 14.844 -10.117 -15.102 1 86.81 193 ILE B CA 1
ATOM 3204 C C . ILE B 1 193 ? 14.195 -8.992 -14.281 1 86.81 193 ILE B C 1
ATOM 3206 O O . ILE B 1 193 ? 13.195 -9.219 -13.594 1 86.81 193 ILE B O 1
ATOM 3210 N N . THR B 1 194 ? 14.727 -7.836 -14.461 1 90.31 194 THR B N 1
ATOM 3211 C CA . THR B 1 194 ? 14.234 -6.707 -13.688 1 90.31 194 THR B CA 1
ATOM 3212 C C . THR B 1 194 ? 12.852 -6.27 -14.18 1 90.31 194 THR B C 1
ATOM 3214 O O . THR B 1 194 ? 12.008 -5.855 -13.383 1 90.31 194 THR B O 1
ATOM 3217 N N . THR B 1 195 ? 12.656 -6.445 -15.445 1 92.62 195 THR B N 1
ATOM 3218 C CA . THR B 1 195 ? 11.352 -6.098 -16.016 1 92.62 195 THR B CA 1
ATOM 3219 C C . THR B 1 195 ? 10.289 -7.09 -15.555 1 92.62 195 THR B C 1
ATOM 3221 O O . THR B 1 195 ? 9.156 -6.695 -15.25 1 92.62 195 THR B O 1
ATOM 3224 N N . ILE B 1 196 ? 10.656 -8.305 -15.453 1 91 196 ILE B N 1
ATOM 3225 C CA . ILE B 1 196 ? 9.734 -9.352 -15.008 1 91 196 ILE B CA 1
ATOM 3226 C C . ILE B 1 196 ? 9.383 -9.125 -13.539 1 91 196 ILE B C 1
ATOM 3228 O O . ILE B 1 196 ? 8.211 -9.211 -13.156 1 91 196 ILE B O 1
ATOM 3232 N N . GLY B 1 197 ? 10.391 -8.789 -12.781 1 90.75 197 GLY B N 1
ATOM 3233 C CA . GLY B 1 197 ? 10.148 -8.492 -11.375 1 90.75 197 GLY B CA 1
ATOM 3234 C C . GLY B 1 197 ? 9.242 -7.289 -11.172 1 90.75 197 GLY B C 1
ATOM 3235 O O . GLY B 1 197 ? 8.336 -7.324 -10.336 1 90.75 197 GLY B O 1
ATOM 3236 N N . ALA B 1 198 ? 9.5 -6.289 -11.953 1 95.62 198 ALA B N 1
ATOM 3237 C CA . ALA B 1 198 ? 8.688 -5.078 -11.852 1 95.62 198 ALA B CA 1
ATOM 3238 C C . ALA B 1 198 ? 7.266 -5.328 -12.336 1 95.62 198 ALA B C 1
ATOM 3240 O O . ALA B 1 198 ? 6.312 -4.75 -11.812 1 95.62 198 ALA B O 1
ATOM 3241 N N . PHE B 1 199 ? 7.125 -6.195 -13.336 1 94.94 199 PHE B N 1
ATOM 3242 C CA . PHE B 1 199 ? 5.809 -6.59 -13.82 1 94.94 199 PHE B CA 1
ATOM 3243 C C . PHE B 1 199 ? 5.004 -7.262 -12.711 1 94.94 199 PHE B C 1
ATOM 3245 O O . PHE B 1 199 ? 3.832 -6.941 -12.516 1 94.94 199 PHE B O 1
ATOM 3252 N N . ALA B 1 200 ? 5.664 -8.148 -12.023 1 92.5 200 ALA B N 1
ATOM 3253 C CA . ALA B 1 200 ? 5.02 -8.82 -10.898 1 92.5 200 ALA B CA 1
ATOM 3254 C C . ALA B 1 200 ? 4.598 -7.812 -9.828 1 92.5 200 ALA B C 1
ATOM 3256 O O . ALA B 1 200 ? 3.484 -7.887 -9.305 1 92.5 200 ALA B O 1
ATOM 3257 N N . ALA B 1 201 ? 5.469 -6.84 -9.523 1 94.62 201 ALA B N 1
ATOM 3258 C CA . ALA B 1 201 ? 5.191 -5.82 -8.516 1 94.62 201 ALA B CA 1
ATOM 3259 C C . ALA B 1 201 ? 3.988 -4.969 -8.906 1 94.62 201 ALA B C 1
ATOM 3261 O O . ALA B 1 201 ? 3.148 -4.645 -8.062 1 94.62 201 ALA B O 1
ATOM 3262 N N . GLY B 1 202 ? 3.943 -4.637 -10.172 1 96.19 202 GLY B N 1
ATOM 3263 C CA . GLY B 1 202 ? 2.816 -3.859 -10.664 1 96.19 202 GLY B CA 1
ATOM 3264 C C . GLY B 1 202 ? 1.489 -4.582 -10.531 1 96.19 202 GLY B C 1
ATOM 3265 O O . GLY B 1 202 ? 0.498 -4 -10.094 1 96.19 202 GLY B O 1
ATOM 3266 N N . GLY B 1 203 ? 1.43 -5.785 -10.953 1 94.75 203 GLY B N 1
ATOM 3267 C CA . GLY B 1 203 ? 0.227 -6.59 -10.805 1 94.75 203 GLY B CA 1
ATOM 3268 C C . GLY B 1 203 ? -0.208 -6.766 -9.367 1 94.75 203 GLY B C 1
ATOM 3269 O O . GLY B 1 203 ? -1.391 -6.629 -9.047 1 94.75 203 GLY B O 1
ATOM 3270 N N . ILE B 1 204 ? 0.722 -7.035 -8.508 1 92.38 204 ILE B N 1
ATOM 3271 C CA . ILE B 1 204 ? 0.472 -7.223 -7.082 1 92.38 204 ILE B CA 1
ATOM 3272 C C . ILE B 1 204 ? -0.13 -5.953 -6.492 1 92.38 204 ILE B C 1
ATOM 3274 O O . ILE B 1 204 ? -1.143 -6.004 -5.789 1 92.38 204 ILE B O 1
ATOM 3278 N N . PHE B 1 205 ? 0.504 -4.867 -6.797 1 95.94 205 PHE B N 1
ATOM 3279 C CA . PHE B 1 205 ? 0.082 -3.602 -6.207 1 95.94 205 PHE B CA 1
ATOM 3280 C C . PHE B 1 205 ? -1.324 -3.232 -6.664 1 95.94 205 PHE B C 1
ATOM 3282 O O . PHE B 1 205 ? -2.141 -2.766 -5.867 1 95.94 205 PHE B O 1
ATOM 3289 N N . ALA B 1 206 ? -1.581 -3.447 -7.938 1 95.69 206 ALA B N 1
ATOM 3290 C CA . ALA B 1 206 ? -2.922 -3.188 -8.453 1 95.69 206 ALA B CA 1
ATOM 3291 C C . ALA B 1 206 ? -3.953 -4.094 -7.785 1 95.69 206 ALA B C 1
ATOM 3293 O O . ALA B 1 206 ? -5.035 -3.639 -7.414 1 95.69 206 ALA B O 1
ATOM 3294 N N . MET B 1 207 ? -3.645 -5.305 -7.621 1 92.38 207 MET B N 1
ATOM 3295 C CA . MET B 1 207 ? -4.547 -6.27 -7.004 1 92.38 207 MET B CA 1
ATOM 3296 C C . MET B 1 207 ? -4.844 -5.891 -5.559 1 92.38 207 MET B C 1
ATOM 3298 O O . MET B 1 207 ? -6.004 -5.891 -5.137 1 92.38 207 MET B O 1
ATOM 3302 N N . VAL B 1 208 ? -3.809 -5.562 -4.812 1 94 208 VAL B N 1
ATOM 3303 C CA . VAL B 1 208 ? -3.992 -5.238 -3.398 1 94 208 VAL B CA 1
ATOM 3304 C C . VAL B 1 208 ? -4.805 -3.953 -3.264 1 94 208 VAL B C 1
ATOM 3306 O O . VAL B 1 208 ? -5.609 -3.812 -2.338 1 94 208 VAL B O 1
ATOM 3309 N N . SER B 1 209 ? -4.629 -3.064 -4.203 1 94.88 209 SER B N 1
ATOM 3310 C CA . SER B 1 209 ? -5.273 -1.756 -4.133 1 94.88 209 SER B CA 1
ATOM 3311 C C . SER B 1 209 ? -6.73 -1.832 -4.574 1 94.88 209 SER B C 1
ATOM 3313 O O . SER B 1 209 ? -7.582 -1.109 -4.051 1 94.88 209 SER B O 1
ATOM 3315 N N . SER B 1 210 ? -7.027 -2.713 -5.488 1 92.5 210 SER B N 1
ATOM 3316 C CA . SER B 1 210 ? -8.359 -2.664 -6.086 1 92.5 210 SER B CA 1
ATOM 3317 C C . SER B 1 210 ? -9.219 -3.826 -5.605 1 92.5 210 SER B C 1
ATOM 3319 O O . SER B 1 210 ? -10.445 -3.816 -5.785 1 92.5 210 SER B O 1
ATOM 3321 N N . THR B 1 211 ? -8.641 -4.781 -5.023 1 89.44 211 THR B N 1
ATOM 3322 C CA . THR B 1 211 ? -9.445 -5.957 -4.707 1 89.44 211 THR B CA 1
ATOM 3323 C C . THR B 1 211 ? -9.227 -6.391 -3.262 1 89.44 211 THR B C 1
ATOM 3325 O O . THR B 1 211 ? -10.148 -6.352 -2.447 1 89.44 211 THR B O 1
ATOM 3328 N N . MET B 1 212 ? -7.996 -6.648 -2.891 1 90.75 212 MET B N 1
ATOM 3329 C CA . MET B 1 212 ? -7.719 -7.309 -1.619 1 90.75 212 MET B CA 1
ATOM 3330 C C . MET B 1 212 ? -8 -6.371 -0.448 1 90.75 212 MET B C 1
ATOM 3332 O O . MET B 1 212 ? -8.75 -6.727 0.468 1 90.75 212 MET B O 1
ATOM 3336 N N . LEU B 1 213 ? -7.469 -5.191 -0.527 1 93 213 LEU B N 1
ATOM 3337 C CA . LEU B 1 213 ? -7.594 -4.273 0.6 1 93 213 LEU B CA 1
ATOM 3338 C C . LEU B 1 213 ? -9.039 -3.797 0.755 1 93 213 LEU B C 1
ATOM 3340 O O . LEU B 1 213 ? -9.57 -3.785 1.865 1 93 213 LEU B O 1
ATOM 3344 N N . PRO B 1 214 ? -9.703 -3.412 -0.35 1 90.5 214 PRO B N 1
ATOM 3345 C CA . PRO B 1 214 ? -11.109 -3.016 -0.22 1 90.5 214 PRO B CA 1
ATOM 3346 C C . PRO B 1 214 ? -11.992 -4.137 0.329 1 90.5 214 PRO B C 1
ATOM 3348 O O . PRO B 1 214 ? -12.867 -3.887 1.161 1 90.5 214 PRO B O 1
ATOM 3351 N N . GLU B 1 215 ? -11.75 -5.312 -0.106 1 88.19 215 GLU B N 1
ATOM 3352 C CA . GLU B 1 215 ? -12.508 -6.453 0.406 1 88.19 215 GLU B CA 1
ATOM 3353 C C . GLU B 1 215 ? -12.219 -6.68 1.888 1 88.19 215 GLU B C 1
ATOM 3355 O O . GLU B 1 215 ? -13.141 -6.949 2.666 1 88.19 215 GLU B O 1
ATOM 3360 N N . ALA B 1 216 ? -10.977 -6.613 2.25 1 92.44 216 ALA B N 1
ATOM 3361 C CA . ALA B 1 216 ? -10.602 -6.773 3.652 1 92.44 216 ALA B CA 1
ATOM 3362 C C . ALA B 1 216 ? -11.273 -5.715 4.523 1 92.44 216 ALA B C 1
ATOM 3364 O O . ALA B 1 216 ? -11.758 -6.02 5.617 1 92.44 216 ALA B O 1
ATOM 3365 N N . PHE B 1 217 ? -11.32 -4.543 4.027 1 92 217 PHE B N 1
ATOM 3366 C CA . PHE B 1 217 ? -11.914 -3.443 4.781 1 92 217 PHE B CA 1
ATOM 3367 C C . PHE B 1 217 ? -13.414 -3.641 4.941 1 92 217 PHE B C 1
ATOM 3369 O O . PHE B 1 217 ? -13.977 -3.355 6 1 92 217 PHE B O 1
ATOM 3376 N N . GLU B 1 218 ? -14.047 -4.047 3.881 1 89.69 218 GLU B N 1
ATOM 3377 C CA . GLU B 1 218 ? -15.492 -4.254 3.908 1 89.69 218 GLU B CA 1
ATOM 3378 C C . GLU B 1 218 ? -15.891 -5.242 5.004 1 89.69 218 GLU B C 1
ATOM 3380 O O . GLU B 1 218 ? -16.891 -5.035 5.699 1 89.69 218 GLU B O 1
ATOM 3385 N N . GLU B 1 219 ? -15.078 -6.223 5.191 1 89.88 219 GLU B N 1
ATOM 3386 C CA . GLU B 1 219 ? -15.43 -7.277 6.137 1 89.88 219 GLU B CA 1
ATOM 3387 C C . GLU B 1 219 ? -14.781 -7.031 7.5 1 89.88 219 GLU B C 1
ATOM 3389 O O . GLU B 1 219 ? -15.328 -7.434 8.531 1 89.88 219 GLU B O 1
ATOM 3394 N N . GLY B 1 220 ? -13.672 -6.355 7.523 1 92.94 220 GLY B N 1
ATOM 3395 C CA . GLY B 1 220 ? -12.891 -6.273 8.75 1 92.94 220 GLY B CA 1
ATOM 3396 C C . GLY B 1 220 ? -12.984 -4.918 9.422 1 92.94 220 GLY B C 1
ATOM 3397 O O . GLY B 1 220 ? -12.656 -4.781 10.609 1 92.94 220 GLY B O 1
ATOM 3398 N N . GLY B 1 221 ? -13.383 -3.91 8.672 1 91.94 221 GLY B N 1
ATOM 3399 C CA . GLY B 1 221 ? -13.484 -2.574 9.234 1 91.94 221 GLY B CA 1
ATOM 3400 C C . GLY B 1 221 ? -12.148 -1.872 9.352 1 91.94 221 GLY B C 1
ATOM 3401 O O . GLY B 1 221 ? -11.18 -2.246 8.688 1 91.94 221 GLY B O 1
ATOM 3402 N N . PRO B 1 222 ? -12.062 -0.89 10.18 1 90.94 222 PRO B N 1
ATOM 3403 C CA . PRO B 1 222 ? -10.883 -0.025 10.266 1 90.94 222 PRO B CA 1
ATOM 3404 C C . PRO B 1 222 ? -9.648 -0.758 10.789 1 90.94 222 PRO B C 1
ATOM 3406 O O . PRO B 1 222 ? -8.523 -0.368 10.484 1 90.94 222 PRO B O 1
ATOM 3409 N N . LEU B 1 223 ? -9.812 -1.777 11.523 1 95.19 223 LEU B N 1
ATOM 3410 C CA . LEU B 1 223 ? -8.703 -2.518 12.109 1 95.19 223 LEU B CA 1
ATOM 3411 C C . LEU B 1 223 ? -7.805 -3.105 11.023 1 95.19 223 LEU B C 1
ATOM 3413 O O . LEU B 1 223 ? -6.668 -3.492 11.297 1 95.19 223 LEU B O 1
ATOM 3417 N N . VAL B 1 224 ? -8.32 -3.146 9.836 1 94.94 224 VAL B N 1
ATOM 3418 C CA . VAL B 1 224 ? -7.586 -3.67 8.688 1 94.94 224 VAL B CA 1
ATOM 3419 C C . VAL B 1 224 ? -6.328 -2.836 8.461 1 94.94 224 VAL B C 1
ATOM 3421 O O . VAL B 1 224 ? -5.293 -3.365 8.047 1 94.94 224 VAL B O 1
ATOM 3424 N N . GLY B 1 225 ? -6.453 -1.549 8.789 1 96.12 225 GLY B N 1
ATOM 3425 C CA . GLY B 1 225 ? -5.293 -0.685 8.633 1 96.12 225 GLY B CA 1
ATOM 3426 C C . GLY B 1 225 ? -4.121 -1.105 9.5 1 96.12 225 GLY B C 1
ATOM 3427 O O . GLY B 1 225 ? -2.979 -1.13 9.039 1 96.12 225 GLY B O 1
ATOM 3428 N N . PHE B 1 226 ? -4.391 -1.473 10.68 1 97.31 226 PHE B N 1
ATOM 3429 C CA . PHE B 1 226 ? -3.338 -1.882 11.594 1 97.31 226 PHE B CA 1
ATOM 3430 C C . PHE B 1 226 ? -2.793 -3.254 11.219 1 97.31 226 PHE B C 1
ATOM 3432 O O . PHE B 1 226 ? -1.583 -3.482 11.273 1 97.31 226 PHE B O 1
ATOM 3439 N N . ILE B 1 227 ? -3.646 -4.145 10.891 1 97.31 227 ILE B N 1
ATOM 3440 C CA . ILE B 1 227 ? -3.238 -5.496 10.523 1 97.31 227 ILE B CA 1
ATOM 3441 C C . ILE B 1 227 ? -2.387 -5.453 9.258 1 97.31 227 ILE B C 1
ATOM 3443 O O . ILE B 1 227 ? -1.4 -6.184 9.141 1 97.31 227 ILE B O 1
ATOM 3447 N N . SER B 1 228 ? -2.789 -4.629 8.336 1 97.12 228 SER B N 1
ATOM 3448 C CA . SER B 1 228 ? -1.972 -4.449 7.137 1 97.12 228 SER B CA 1
ATOM 3449 C C . SER B 1 228 ? -0.591 -3.904 7.492 1 97.12 228 SER B C 1
ATOM 3451 O O . SER B 1 228 ? 0.408 -4.289 6.879 1 97.12 228 SER B O 1
ATOM 3453 N N . ALA B 1 229 ? -0.571 -3.016 8.438 1 98.06 229 ALA B N 1
ATOM 3454 C CA . ALA B 1 229 ? 0.705 -2.469 8.891 1 98.06 229 ALA B CA 1
ATOM 3455 C C . ALA B 1 229 ? 1.598 -3.564 9.469 1 98.06 229 ALA B C 1
ATOM 3457 O O . ALA B 1 229 ? 2.811 -3.564 9.25 1 98.06 229 ALA B O 1
ATOM 3458 N N . LEU B 1 230 ? 1.023 -4.465 10.188 1 97.62 230 LEU B N 1
ATOM 3459 C CA . LEU B 1 230 ? 1.774 -5.602 10.703 1 97.62 230 LEU B CA 1
ATOM 3460 C C . LEU B 1 230 ? 2.379 -6.418 9.57 1 97.62 230 LEU B C 1
ATOM 3462 O O . LEU B 1 230 ? 3.52 -6.879 9.672 1 97.62 230 LEU B O 1
ATOM 3466 N N . GLY B 1 231 ? 1.569 -6.605 8.555 1 96.56 231 GLY B N 1
ATOM 3467 C CA . GLY B 1 231 ? 2.074 -7.309 7.391 1 96.56 231 GLY B CA 1
ATOM 3468 C C . GLY B 1 231 ? 3.236 -6.602 6.723 1 96.56 231 GLY B C 1
ATOM 3469 O O . GLY B 1 231 ? 4.242 -7.23 6.383 1 96.56 231 GLY B O 1
ATOM 3470 N N . LEU B 1 232 ? 3.1 -5.293 6.543 1 97 232 LEU B N 1
ATOM 3471 C CA . LEU B 1 232 ? 4.168 -4.512 5.93 1 97 232 LEU B CA 1
ATOM 3472 C C . LEU B 1 232 ? 5.445 -4.59 6.762 1 97 232 LEU B C 1
ATOM 3474 O O . LEU B 1 232 ? 6.543 -4.688 6.211 1 97 232 LEU B O 1
ATOM 3478 N N . LEU B 1 233 ? 5.281 -4.5 8.031 1 97.31 233 LEU B N 1
ATOM 3479 C CA . LEU B 1 233 ? 6.426 -4.586 8.93 1 97.31 233 LEU B CA 1
ATOM 3480 C C . LEU B 1 233 ? 7.129 -5.934 8.789 1 97.31 233 LEU B C 1
ATOM 3482 O O . LEU B 1 233 ? 8.359 -6.004 8.812 1 97.31 233 LEU B O 1
ATOM 3486 N N . THR B 1 234 ? 6.387 -6.984 8.711 1 95.19 234 THR B N 1
ATOM 3487 C CA . THR B 1 234 ? 6.957 -8.312 8.508 1 95.19 234 THR B CA 1
ATOM 3488 C C . THR B 1 234 ? 7.824 -8.344 7.254 1 95.19 234 THR B C 1
ATOM 3490 O O . THR B 1 234 ? 8.945 -8.859 7.277 1 95.19 234 THR B O 1
ATOM 3493 N N . ALA B 1 235 ? 7.266 -7.773 6.184 1 93.12 235 ALA B N 1
ATOM 3494 C CA . ALA B 1 235 ? 8.031 -7.727 4.938 1 93.12 235 ALA B CA 1
ATOM 3495 C C . ALA B 1 235 ? 9.305 -6.906 5.109 1 93.12 235 ALA B C 1
ATOM 3497 O O . ALA B 1 235 ? 10.359 -7.277 4.594 1 93.12 235 ALA B O 1
ATOM 3498 N N . LEU B 1 236 ? 9.195 -5.824 5.832 1 94.62 236 LEU B N 1
ATOM 3499 C CA . LEU B 1 236 ? 10.352 -4.965 6.082 1 94.62 236 LEU B CA 1
ATOM 3500 C C . LEU B 1 236 ? 11.43 -5.711 6.859 1 94.62 236 LEU B C 1
ATOM 3502 O O . LEU B 1 236 ? 12.609 -5.629 6.52 1 94.62 236 LEU B O 1
ATOM 3506 N N . ILE B 1 237 ? 10.992 -6.375 7.859 1 94.06 237 ILE B N 1
ATOM 3507 C CA . ILE B 1 237 ? 11.914 -7.121 8.711 1 94.06 237 ILE B CA 1
ATOM 3508 C C . ILE B 1 237 ? 12.578 -8.234 7.898 1 94.06 237 ILE B C 1
ATOM 3510 O O . ILE B 1 237 ? 13.789 -8.445 8.008 1 94.06 237 ILE B O 1
ATOM 3514 N N . LEU B 1 238 ? 11.844 -8.914 7.094 1 89.12 238 LEU B N 1
ATOM 3515 C CA . LEU B 1 238 ? 12.391 -9.977 6.254 1 89.12 238 LEU B CA 1
ATOM 3516 C C . LEU B 1 238 ? 13.398 -9.414 5.254 1 89.12 238 LEU B C 1
ATOM 3518 O O . LEU B 1 238 ? 14.445 -10.031 5.012 1 89.12 238 LEU B O 1
ATOM 3522 N N . THR B 1 239 ? 13.086 -8.266 4.719 1 87.44 239 THR B N 1
ATOM 3523 C CA . THR B 1 239 ? 13.992 -7.621 3.775 1 87.44 239 THR B CA 1
ATOM 3524 C C . THR B 1 239 ? 15.273 -7.172 4.473 1 87.44 239 THR B C 1
ATOM 3526 O O . THR B 1 239 ? 16.359 -7.301 3.918 1 87.44 239 THR B O 1
ATOM 3529 N N . TYR B 1 240 ? 15.102 -6.672 5.703 1 88.12 240 TYR B N 1
ATOM 3530 C CA . TYR B 1 240 ? 16.234 -6.18 6.48 1 88.12 240 TYR B CA 1
ATOM 3531 C C . TYR B 1 240 ? 17.219 -7.309 6.793 1 88.12 240 TYR B C 1
ATOM 3533 O O . TYR B 1 240 ? 18.438 -7.121 6.723 1 88.12 240 TYR B O 1
ATOM 3541 N N . TYR B 1 241 ? 16.672 -8.422 7.098 1 85.19 241 TYR B N 1
ATOM 3542 C CA . TYR B 1 241 ? 17.531 -9.531 7.5 1 85.19 241 TYR B CA 1
ATOM 3543 C C . TYR B 1 241 ? 17.922 -10.383 6.297 1 85.19 241 TYR B C 1
ATOM 3545 O O . TYR B 1 241 ? 18.781 -11.258 6.406 1 85.19 241 TYR B O 1
ATOM 3553 N N . GLY B 1 242 ? 17.219 -10.219 5.168 1 77 242 GLY B N 1
ATOM 3554 C CA . GLY B 1 242 ? 17.562 -10.984 3.979 1 77 242 GLY B CA 1
ATOM 3555 C C . GLY B 1 242 ? 18.641 -10.336 3.141 1 77 242 GLY B C 1
ATOM 3556 O O . GLY B 1 242 ? 19.641 -10.984 2.793 1 77 242 GLY B O 1
#

Radius of gyration: 21.92 Å; Cα contacts (8 Å, |Δi|>4): 985; chains: 2; bounding box: 56×61×40 Å

Organism: NCBI:txid1808955

Nearest PDB structures (foldseek):
  5tsb-assembly1_A  TM=7.395E-01  e=1.003E-05  Bordetella bronchiseptica RB50
  7z6n-assembly1_A  TM=7.016E-01  e=2.057E-06  Bordetella bronchiseptica
  7z6m-assembly1_A-2  TM=7.226E-01  e=2.316E-05  Bordetella bronchiseptica
  8czj-assembly1_A  TM=6.593E-01  e=4.747E-06  Bordetella bronchiseptica RB50
  8ght-assembly1_B  TM=6.996E-01  e=2.761E-05  Bordetella bronchiseptica

Foldseek 3Di:
DVVLLVLLLLLLVLLLVLQVCQQPPDDDLQRLLLLLLLLLLLLLLCLPLPLQVLLCVQANDPLLVVLLQLLQVVLVVVVVVQLVVVVVVCVPPPDPSLLRLLVSLLVLCLQQSLLLSLLLLQVVVVVDDDQPLVSVSSSSNSSSSSNSSNNSVVVNPDDSVVSSVSSVVSSNSSSVSSNCSNPPDDNPPSSVSSSSSSSSSNSSNNSSVPRRNVSSCVRNNPCSVVSSVNSNVSSVVSSVVD/DVVLLVLLLLLLVLLLVLQVCQAPPDDDLQRLLLLLLLLLLLLLLCLPLPQQVLLCVQANDPLLVVLLQLLQVVLVVVVVVQLVVVVVVCVPPPDPSLLRLLVSLLVLCLLQSLLVSLLLLQVVVVVDDDQVLVSVSSSSNSSSSSNSSNNSVVVNPDDSVVSSVSSVVSSNSSSVSSNCSNPPDDNPPSSVSSSSSSSSSNSSNNSSVPRRNVSSCVRNNPCSVVSSVNSNVSSVVSSVVD

Sequence (484 aa):
MIQAILWGGLAGSSLVLGAILGIYKNIPNKVSAFIMAYGTGVLIGAATFELLTDAVRDGGILYPSIGFLLGALAFIIAELLIMRKGGHERKRSKVSPAGHSGLAIFIGSIMDAIPESTIIGVSLLEGHSVSWVIIIAIFVSNFPEGLSSSIGMKKDGYSKKKILSLWLIVMLLSSVSSLLGYVLIDVSSLILITTIGAFAAGGIFAMVSSTMLPEAFEEGGPLVGFISALGLLTALILTYYGMIQAILWGGLAGSSLVLGAILGIYKNIPNKVSAFIMAYGTGVLIGAATFELLTDAVRDGGILYPSIGFLLGALAFIIAELLIMRKGGHERKRSKVSPAGHSGLAIFIGSIMDAIPESTIIGVSLLEGHSVSWVIIIAIFVSNFPEGLSSSIGMKKDGYSKKKILSLWLIVMLLSSVSSLLGYVLIDVSSLILITTIGAFAAGGIFAMVSSTMLPEAFEEGGPLVGFISALGLLTALILTYYG

Secondary structure (DSSP, 8-state):
-HHHHHHHHHHHHHHHHHHHHHHHS---HHHHHHHHHHHHHHHHHIIIIIIIHHHHHHH-SHHHHHHHHHHHHHHHHHHHHHHHHHHHHTSSS---GGGGHHHHHHHHHHHHHHHHHHHHHHHTTTT----HHHHHHHHHHHHHHHHHHHHHHHHTT--HHHHHHHHHHHHHHHHHHHHHHHHHS-TT-HHHHHHHHHHHHHHHHHHIIIIIHHHHHHHHTTHHHHHHHHHHHHHHHHHHH-/-HHHHHHHHHHHHHHHHHHHHHHHS---HHHHHHHHHHHHHHHHHIIIIIIIHHHHHHH-SHHHHHHHHHHHHHHHHHHHHHHHHHHHH-SSS---GGGGHHHHHHHHHHHHHHHHHHHHHHHTTTT----HHHHHHHHHHHHHHHHHHHHHHHHTT--HHHHHHHHHHHHHHHHHHHHHHHHHS-TT-HHHHHHHHHHHHHHHHHHIIIIIHHHHHHHHTTHHHHHHHHHHH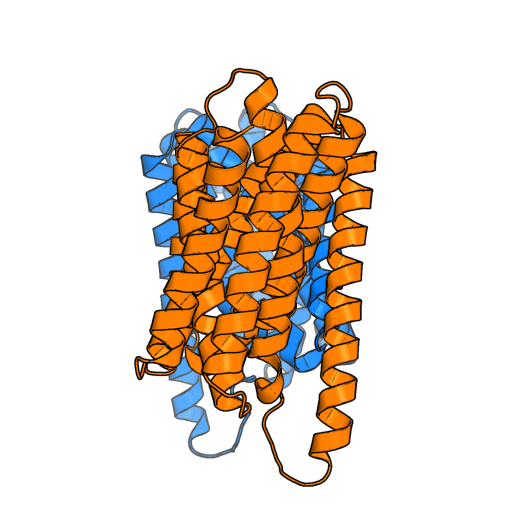HHHHHHHH-

pLDDT: mean 86.25, std 13.44, range [32.69, 98.19]